Protein AF-A0A919WAZ8-F1 (afdb_monomer)

pLDDT: mean 91.96, std 9.05, range [43.56, 98.75]

Solvent-accessible surface area (backbone atoms only — not comparable to full-atom values): 34576 Å² total; per-residue (Å²): 132,68,53,42,34,40,36,32,25,39,18,61,35,22,42,34,36,55,90,94,46,56,50,74,50,77,46,74,39,79,86,75,35,72,78,28,35,42,39,37,39,33,36,43,68,43,77,64,90,93,35,84,39,71,43,33,32,37,37,39,31,38,35,62,34,95,45,66,69,57,36,45,57,44,43,49,65,62,46,47,57,51,46,42,50,48,17,56,65,37,26,24,36,46,46,74,65,41,74,36,38,35,35,44,76,68,57,65,93,83,48,62,57,72,49,76,44,97,66,85,75,82,73,75,72,66,67,58,66,36,51,47,58,56,71,57,45,54,52,51,51,53,29,58,77,67,43,76,82,54,41,73,34,53,53,51,21,46,52,22,46,42,52,14,38,70,26,37,32,88,90,29,32,40,61,13,32,38,28,43,49,54,18,52,60,41,36,35,63,52,50,52,53,50,52,25,62,76,70,74,46,51,74,67,56,53,28,43,74,73,72,45,66,83,84,47,86,92,52,80,53,42,67,62,51,36,47,52,48,44,40,30,51,56,44,40,65,54,39,56,66,52,41,52,40,52,49,51,29,37,53,22,61,80,68,66,75,48,59,68,68,64,29,39,60,39,18,71,75,32,32,75,61,48,51,54,30,50,54,48,46,52,40,56,75,49,64,54,56,66,72,60,43,55,53,54,70,68,52,63,77,51,46,56,70,40,67,41,79,48,80,43,61,45,83,49,54,97,60,98,63,54,27,26,90,96,47,95,54,58,46,66,49,76,49,68,43,77,66,46,76,46,78,57,93,71,42,78,49,72,42,63,38,41,37,38,37,66,46,46,19,89,76,44,44,80,47,79,71,48,50,39,52,46,54,72,68,57,95,88,53,74,82,52,65,61,59,81,86,50,59,44,73,49,75,73,68,72,46,73,29,57,54,52,40,69,58,46,59,66,54,51,54,55,22,54,61,62,36,71,85,57,87,69,55,73,62,54,48,51,46,48,50,54,52,52,52,37,52,52,28,52,52,50,30,52,52,29,46,73,64,25,21,42,74,77,22,26,47,37,43,43,52,28,34,45,50,21,19,49,30,50,49,31,50,35,93,87,44,50,28,64,8,54,53,54,36,55,53,44,53,51,47,54,51,56,65,73,74,55,92,86,78,61,90,57,50,71,61,48,50,54,50,50,54,53,49,33,53,76,69,74,37,52,60,55,96,69,79,78,64,46,75,79,28,70,64,32,55,75,40,46,71,59,46,52,56,15,50,34,45,66,70,68,33,73,71,48,56,54,75,28,45,43,71,77,55,98,87,46,71,44,81,36,81,59,44,79,86,46,46,66,42,32,26,51,32,11,48,44,36,40,28,52,52,54,23,48,58,25,43,22,66,69,66,69,27,62,66,67,59,74,61,48,53,52,48,44,55,53,25,49,56,49,23,55,53,17,50,65,70,66,56,84,127

Mean predicted aligned error: 10.0 Å

Organism: NCBI:txid571911

Foldseek 3Di:
DFFKKKWKWKWWDQEAADPPDWDWDWDDDCVLAVFIKIKIWHWDWDQALNATATWIIMIMIMHGDNDFVSCNVSVLVVRQVLQLLRCLLFLAAIGGIDTAWMKTPDDDVPDIDIDGDDDDTDDFDRQNHWYRDRVLSVLLVVLLNVDDPLSVLLSQLSVLCNQLNVQPFVLSLLVSLLSLVVSLLSLLVLLLVVVCVVVVHDSVVLLVVLVHDCPDPVCNCSVVVSSLSCSCCPLLVNPPVLSVLSVCLNCCVVVVVDDSVSSSVSSVVHSQVSSLSSSLSSCVSSVGDPVSSVSSSVNGNDDRPHWDKDWDWDKDFDDPAWAAPPDPHWDWDKDKHFPHWDDDPTGTDTDIQIETETRTYPRIDTGTDFIWTDTPDDVPRDGDGDDPVSYHYDHPPCPLLLVLLVPQVVQVCQFVVQLPPPDDQPLSVLLVVLLVLLVVLSVVCNVCLVQQQLLVSLLSLLSLLLSLLLLQQLLPPPHLNSLSSLVVLLVVLVVVVVPDPDDNVCSVVVNVVSVVSCVVVVGDHDPDDDGSCVGPLCVLLVLSNVSSVCSVVVHVVSQVQQWDDSDPPDTDGHSRHPDALSSLQSSLSSSLSSLSSSVSSCSSSVTDGPVVVSVVSNVSSSVSNVVSSVVPPDD

Radius of gyration: 37.15 Å; Cα contacts (8 Å, |Δi|>4): 1041; chains: 1; bounding box: 81×61×115 Å

Structure (mmCIF, N/CA/C/O backbone):
data_AF-A0A919WAZ8-F1
#
_entry.id   AF-A0A919WAZ8-F1
#
loop_
_atom_site.group_PDB
_atom_site.id
_atom_site.type_symbol
_atom_site.label_atom_id
_atom_site.label_alt_id
_atom_site.label_comp_id
_atom_site.label_asym_id
_atom_site.label_entity_id
_atom_site.label_seq_id
_atom_site.pdbx_PDB_ins_code
_atom_site.Cartn_x
_atom_site.Cartn_y
_atom_site.Cartn_z
_atom_site.occupancy
_atom_site.B_iso_or_equiv
_atom_site.auth_seq_id
_atom_site.auth_comp_id
_atom_site.auth_asym_id
_atom_site.auth_atom_id
_atom_site.pdbx_PDB_model_num
ATOM 1 N N . MET A 1 1 ? 38.565 21.677 -3.980 1.00 83.50 1 MET A N 1
ATOM 2 C CA . MET A 1 1 ? 38.124 20.299 -4.294 1.00 83.50 1 MET A CA 1
ATOM 3 C C . MET A 1 1 ? 36.609 20.284 -4.198 1.00 83.50 1 MET A C 1
ATOM 5 O O . MET A 1 1 ? 36.107 20.893 -3.261 1.00 83.50 1 MET A O 1
ATOM 9 N N . LEU A 1 2 ? 35.886 19.707 -5.157 1.00 92.06 2 LEU A N 1
ATOM 10 C CA . LEU A 1 2 ? 34.431 19.558 -5.030 1.00 92.06 2 LEU A CA 1
ATOM 11 C C . LEU A 1 2 ? 34.107 18.521 -3.938 1.00 92.06 2 LEU A C 1
ATOM 13 O O . LEU A 1 2 ? 34.874 17.560 -3.808 1.00 92.06 2 LEU A O 1
ATOM 17 N N . PRO A 1 3 ? 33.064 18.736 -3.119 1.00 94.06 3 PRO A N 1
ATOM 18 C CA . PRO A 1 3 ? 32.579 17.728 -2.179 1.00 94.06 3 PRO A CA 1
ATOM 19 C C . PRO A 1 3 ? 32.052 16.485 -2.908 1.00 94.06 3 PRO A C 1
ATOM 21 O O . PRO A 1 3 ? 31.750 16.519 -4.101 1.00 94.06 3 PRO A O 1
ATOM 24 N N . GLU A 1 4 ? 32.002 15.372 -2.182 1.00 96.31 4 GLU A N 1
ATOM 25 C CA . GLU A 1 4 ? 31.492 14.093 -2.672 1.00 96.31 4 GLU A CA 1
ATOM 26 C C . GLU A 1 4 ? 30.123 13.820 -2.049 1.00 96.31 4 GLU A C 1
ATOM 28 O O . GLU A 1 4 ? 29.937 14.003 -0.843 1.00 96.31 4 GLU A O 1
ATOM 33 N N . TYR A 1 5 ? 29.178 13.385 -2.875 1.00 97.88 5 TYR A N 1
ATOM 34 C CA . TYR A 1 5 ? 27.794 13.131 -2.504 1.00 97.88 5 TYR A CA 1
ATOM 35 C C . TYR A 1 5 ? 27.400 11.703 -2.845 1.00 97.88 5 TYR A C 1
ATOM 37 O O . TYR A 1 5 ? 27.857 11.140 -3.842 1.00 97.88 5 TYR A O 1
ATOM 45 N N . VAL A 1 6 ? 26.507 11.154 -2.031 1.00 98.50 6 VAL A N 1
ATOM 46 C CA . VAL A 1 6 ? 25.740 9.949 -2.339 1.00 98.50 6 VAL A CA 1
ATOM 47 C C . VAL A 1 6 ? 24.311 10.372 -2.631 1.00 98.50 6 VAL A C 1
ATOM 49 O O . VAL A 1 6 ? 23.730 11.118 -1.848 1.00 98.50 6 VAL A O 1
ATOM 52 N N . VAL A 1 7 ? 23.747 9.880 -3.731 1.00 98.69 7 VAL A N 1
ATOM 53 C CA . VAL A 1 7 ? 22.321 9.993 -4.057 1.00 98.69 7 VAL A CA 1
ATOM 54 C C . VAL A 1 7 ? 21.779 8.583 -4.264 1.00 98.69 7 VAL A C 1
ATOM 56 O O . VAL A 1 7 ? 22.295 7.823 -5.083 1.00 98.69 7 VAL A O 1
ATOM 59 N N . VAL A 1 8 ? 20.753 8.225 -3.501 1.00 98.69 8 VAL A N 1
ATOM 60 C CA . VAL A 1 8 ? 20.102 6.915 -3.505 1.00 98.69 8 VAL A CA 1
ATOM 61 C C . VAL A 1 8 ? 18.705 7.067 -4.080 1.00 98.69 8 VAL A C 1
ATOM 63 O O . VAL A 1 8 ? 17.904 7.871 -3.598 1.00 98.69 8 VAL A O 1
ATOM 66 N N . LEU A 1 9 ? 18.408 6.268 -5.098 1.00 98.75 9 LEU A N 1
ATOM 67 C CA . LEU A 1 9 ? 17.087 6.166 -5.693 1.00 98.75 9 LEU A CA 1
ATOM 68 C C . LEU A 1 9 ? 16.498 4.780 -5.438 1.00 98.75 9 LEU A C 1
ATOM 70 O O . LEU A 1 9 ? 17.234 3.791 -5.412 1.00 98.75 9 LEU A O 1
ATOM 74 N N . ARG A 1 10 ? 15.174 4.710 -5.286 1.00 98.31 10 ARG A N 1
ATOM 75 C CA . ARG A 1 10 ? 14.425 3.459 -5.112 1.00 98.31 10 ARG A CA 1
ATOM 76 C C . ARG A 1 10 ? 13.326 3.333 -6.160 1.00 98.31 10 ARG A C 1
ATOM 78 O O . ARG A 1 10 ? 12.799 4.340 -6.627 1.00 98.31 10 ARG A O 1
ATOM 85 N N . ALA A 1 11 ? 12.999 2.101 -6.528 1.00 97.50 11 ALA A N 1
ATOM 86 C CA . ALA A 1 11 ? 11.859 1.771 -7.373 1.00 97.50 11 ALA A CA 1
ATOM 87 C C . ALA A 1 11 ? 11.261 0.432 -6.936 1.00 97.50 11 ALA A C 1
ATOM 89 O O . ALA A 1 11 ? 12.009 -0.518 -6.701 1.00 97.50 11 ALA A O 1
ATOM 90 N N . GLY A 1 12 ? 9.930 0.326 -6.918 1.00 96.12 12 GLY A N 1
ATOM 91 C CA . GLY A 1 12 ? 9.280 -0.987 -6.936 1.00 96.12 12 GLY A CA 1
ATOM 92 C C . GLY A 1 12 ? 9.715 -1.737 -8.196 1.00 96.12 12 GLY A C 1
ATOM 93 O O . GLY A 1 12 ? 9.752 -1.157 -9.288 1.00 96.12 12 GLY A O 1
ATOM 94 N N . ALA A 1 13 ? 10.121 -2.994 -8.062 1.00 95.00 13 ALA A N 1
ATOM 95 C CA . ALA A 1 13 ? 10.727 -3.730 -9.161 1.00 95.00 13 ALA A CA 1
ATOM 96 C C . ALA A 1 13 ? 10.335 -5.198 -9.113 1.00 95.00 13 ALA A C 1
ATOM 98 O O . ALA A 1 13 ? 10.451 -5.833 -8.079 1.00 95.00 13 ALA A O 1
ATOM 99 N N . ALA A 1 14 ? 9.986 -5.757 -10.269 1.00 94.62 14 ALA A N 1
ATOM 100 C CA . ALA A 1 14 ? 9.850 -7.198 -10.446 1.00 94.62 14 ALA A CA 1
ATOM 101 C C . ALA A 1 14 ? 11.156 -7.845 -10.942 1.00 94.62 14 ALA A C 1
ATOM 103 O O . ALA A 1 14 ? 11.165 -8.983 -11.406 1.00 94.62 14 ALA A O 1
ATOM 104 N N . ALA A 1 15 ? 12.263 -7.104 -10.915 1.00 95.25 15 ALA A N 1
ATOM 105 C CA . ALA A 1 15 ? 13.593 -7.569 -11.274 1.00 95.25 15 ALA A CA 1
ATOM 106 C C . ALA A 1 15 ? 14.472 -7.503 -10.023 1.00 95.25 15 ALA A C 1
ATOM 108 O O . ALA A 1 15 ? 14.767 -6.411 -9.537 1.00 95.25 15 ALA A O 1
ATOM 109 N N . HIS A 1 16 ? 14.888 -8.661 -9.515 1.00 94.88 16 HIS A N 1
ATOM 110 C CA . HIS A 1 16 ? 15.584 -8.765 -8.236 1.00 94.88 16 HIS A CA 1
ATOM 111 C C . HIS A 1 16 ? 17.002 -9.303 -8.414 1.00 94.88 16 HIS A C 1
ATOM 113 O O . HIS A 1 16 ? 17.209 -10.324 -9.065 1.00 94.88 16 HIS A O 1
ATOM 119 N N . PHE A 1 17 ? 17.984 -8.644 -7.812 1.00 95.38 17 PHE A N 1
ATOM 120 C CA . PHE A 1 17 ? 19.282 -9.259 -7.553 1.00 95.38 17 PHE A CA 1
ATOM 121 C C . PHE A 1 17 ? 19.181 -10.137 -6.310 1.00 95.38 17 PHE A C 1
ATOM 123 O O . PHE A 1 17 ? 18.423 -9.824 -5.391 1.00 95.38 17 PHE A O 1
ATOM 130 N N . LEU A 1 18 ? 19.968 -11.209 -6.261 1.00 92.38 18 LEU A N 1
ATOM 131 C CA . LEU A 1 18 ? 20.125 -12.005 -5.045 1.00 92.38 18 LEU A CA 1
ATOM 132 C C . LEU A 1 18 ? 20.738 -11.156 -3.907 1.00 92.38 18 LEU A C 1
ATOM 134 O O . LEU A 1 18 ? 21.383 -10.147 -4.205 1.00 92.38 18 LEU A O 1
ATOM 138 N N . PRO A 1 19 ? 20.559 -11.526 -2.622 1.00 90.94 19 PRO A N 1
ATOM 139 C CA . PRO A 1 19 ? 21.076 -10.750 -1.484 1.00 90.94 19 PRO A CA 1
ATOM 140 C C . PRO A 1 19 ? 22.578 -10.445 -1.566 1.00 90.94 19 PRO A C 1
ATOM 142 O O . PRO A 1 19 ? 23.030 -9.350 -1.237 1.00 90.94 19 PRO A O 1
ATOM 145 N N . GLU A 1 20 ? 23.347 -11.416 -2.052 1.00 91.62 20 GLU A N 1
ATOM 146 C CA . GLU A 1 20 ? 24.793 -11.352 -2.253 1.00 91.62 20 GLU A CA 1
ATOM 147 C C . GLU A 1 20 ? 25.218 -10.687 -3.577 1.00 91.62 20 GLU A C 1
ATOM 149 O O . GLU A 1 20 ? 26.411 -10.512 -3.842 1.00 91.62 20 GLU A O 1
ATOM 154 N N . GLU A 1 21 ? 24.255 -10.324 -4.423 1.00 93.50 21 GLU A N 1
ATOM 155 C CA . GLU A 1 21 ? 24.483 -9.809 -5.766 1.00 93.50 21 GLU A CA 1
ATOM 156 C C . GLU A 1 21 ? 24.151 -8.317 -5.911 1.00 93.50 21 GLU A C 1
ATOM 158 O O . GLU A 1 21 ? 23.633 -7.624 -5.038 1.00 93.50 21 GLU A O 1
ATOM 163 N N . GLY A 1 22 ? 24.515 -7.804 -7.077 1.00 94.00 22 GLY A N 1
ATOM 164 C CA . GLY A 1 22 ? 24.316 -6.437 -7.517 1.00 94.00 22 GLY A CA 1
ATOM 165 C C . GLY A 1 22 ? 25.241 -6.162 -8.694 1.00 94.00 22 GLY A C 1
ATOM 166 O O . GLY A 1 22 ? 26.126 -6.964 -9.012 1.00 94.00 22 GLY A O 1
ATOM 167 N N . CYS A 1 23 ? 25.066 -5.016 -9.336 1.00 95.88 23 CYS A N 1
ATOM 168 C CA . CYS A 1 23 ? 26.007 -4.535 -10.339 1.00 95.88 23 CYS A CA 1
ATOM 169 C C . CYS A 1 23 ? 26.621 -3.210 -9.893 1.00 95.88 23 CYS A C 1
ATOM 171 O O . CYS A 1 23 ? 25.984 -2.398 -9.219 1.00 95.88 23 CYS A O 1
ATOM 173 N N . GLN A 1 24 ? 27.878 -2.992 -10.267 1.00 95.62 24 GLN A N 1
ATOM 174 C CA . GLN A 1 24 ? 28.574 -1.740 -10.015 1.00 95.62 24 GLN A CA 1
ATOM 175 C C . GLN A 1 24 ? 29.402 -1.361 -11.234 1.00 95.62 24 GLN A C 1
ATOM 177 O O . GLN A 1 24 ? 30.132 -2.191 -11.772 1.00 95.62 24 GLN A O 1
ATOM 182 N N . ALA A 1 25 ? 29.339 -0.092 -11.616 1.00 94.12 25 ALA A N 1
ATOM 183 C CA . ALA A 1 25 ? 30.140 0.460 -12.694 1.00 94.12 25 ALA A CA 1
ATOM 184 C C . ALA A 1 25 ? 30.658 1.853 -12.334 1.00 94.12 25 ALA A C 1
ATOM 186 O O . ALA A 1 25 ? 30.082 2.561 -11.507 1.00 94.12 25 ALA A O 1
ATOM 187 N N . PHE A 1 26 ? 31.749 2.248 -12.982 1.00 94.81 26 PHE A N 1
ATOM 188 C CA . PHE A 1 26 ? 32.197 3.632 -13.005 1.00 94.81 26 PHE A CA 1
ATOM 189 C C . PHE A 1 26 ? 31.797 4.241 -14.345 1.00 94.81 26 PHE A C 1
ATOM 191 O O . PHE A 1 26 ? 32.104 3.679 -15.396 1.00 94.81 26 PHE A O 1
ATOM 198 N N . LEU A 1 27 ? 31.089 5.363 -14.302 1.00 92.06 27 LEU A N 1
ATOM 199 C CA . LEU A 1 27 ? 30.634 6.085 -15.480 1.00 92.06 27 LEU A CA 1
ATOM 200 C C . LEU A 1 27 ? 31.387 7.394 -15.613 1.00 92.06 27 LEU A C 1
ATOM 202 O O . LEU A 1 27 ? 31.626 8.070 -14.617 1.00 92.06 27 LEU A O 1
ATOM 206 N N . SER A 1 28 ? 31.699 7.775 -16.846 1.00 89.94 28 SER A N 1
ATOM 207 C CA . SER A 1 28 ? 32.194 9.106 -17.174 1.00 89.94 28 SER A CA 1
ATOM 208 C C . SER A 1 28 ? 31.473 9.624 -18.408 1.00 89.94 28 SER A C 1
ATOM 210 O O . SER A 1 28 ? 31.482 8.972 -19.450 1.00 89.94 28 SER A O 1
ATOM 212 N N . ASP A 1 29 ? 30.904 10.809 -18.285 1.00 87.56 29 ASP A N 1
ATOM 213 C CA . ASP A 1 29 ? 30.298 11.580 -19.360 1.00 87.56 29 ASP A CA 1
ATOM 214 C C . ASP A 1 29 ? 30.795 13.019 -19.169 1.00 87.56 29 ASP A C 1
ATOM 216 O O . ASP A 1 29 ? 30.481 13.626 -18.143 1.00 87.56 29 ASP A O 1
ATOM 220 N N . PRO A 1 30 ? 31.624 13.555 -20.079 1.00 87.44 30 PRO A N 1
ATOM 221 C CA . PRO A 1 30 ? 32.193 14.889 -19.918 1.00 87.44 30 PRO A CA 1
ATOM 222 C C . PRO A 1 30 ? 31.155 16.012 -19.794 1.00 87.44 30 PRO A C 1
ATOM 224 O O . PRO A 1 30 ? 31.480 17.050 -19.222 1.00 87.44 30 PRO A O 1
ATOM 227 N N . GLU A 1 31 ? 29.943 15.822 -20.325 1.00 87.25 31 GLU A N 1
ATOM 228 C CA . GLU A 1 31 ? 28.870 16.818 -20.292 1.00 87.25 31 GLU A CA 1
ATOM 229 C C . GLU A 1 31 ? 28.003 16.665 -19.037 1.00 87.25 31 GLU A C 1
ATOM 231 O O . GLU A 1 31 ? 27.706 17.659 -18.379 1.00 87.25 31 GLU A O 1
ATOM 236 N N . LEU A 1 32 ? 27.621 15.432 -18.680 1.00 87.56 32 LEU A N 1
ATOM 237 C CA . LEU A 1 32 ? 26.688 15.179 -17.573 1.00 87.56 32 LEU A CA 1
ATOM 238 C C . LEU A 1 32 ? 27.369 14.938 -16.219 1.00 87.56 32 LEU A C 1
ATOM 240 O O . LEU A 1 32 ? 26.807 15.282 -15.188 1.00 87.56 32 LEU A O 1
ATOM 244 N N . ILE A 1 33 ? 28.542 14.307 -16.197 1.00 89.81 33 ILE A N 1
ATOM 245 C CA . ILE A 1 33 ? 29.276 13.903 -14.984 1.00 89.81 33 ILE A CA 1
ATOM 246 C C . ILE A 1 33 ? 30.792 14.046 -15.227 1.00 89.81 33 ILE A C 1
ATOM 248 O O . ILE A 1 33 ? 31.512 13.046 -15.338 1.00 89.81 33 ILE A O 1
ATOM 252 N N . PRO A 1 34 ? 31.320 15.286 -15.281 1.00 88.00 34 PRO A N 1
ATOM 253 C CA . PRO A 1 34 ? 32.690 15.575 -15.726 1.00 88.00 3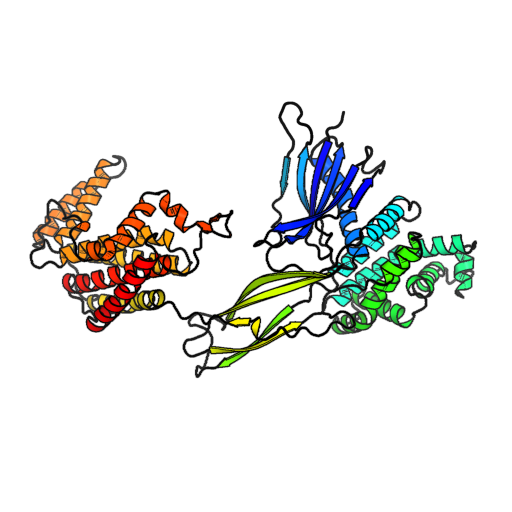4 PRO A CA 1
ATOM 254 C C . PRO A 1 34 ? 33.788 14.964 -14.841 1.00 88.00 34 PRO A C 1
ATOM 256 O O . PRO A 1 34 ? 34.942 14.854 -15.255 1.00 88.00 34 PRO A O 1
ATOM 259 N N . HIS A 1 35 ? 33.449 14.555 -13.616 1.00 92.69 35 HIS A N 1
ATOM 260 C CA . HIS A 1 35 ? 34.364 13.895 -12.677 1.00 92.69 35 HIS A CA 1
ATOM 261 C C . HIS A 1 35 ? 34.166 12.380 -12.583 1.00 92.69 35 HIS A C 1
ATOM 263 O O . HIS A 1 35 ? 34.855 11.721 -11.804 1.00 92.69 35 HIS A O 1
ATOM 269 N N . GLY A 1 36 ? 33.242 11.845 -13.380 1.00 94.81 36 GLY A N 1
ATOM 270 C CA . GLY A 1 36 ? 32.751 10.484 -13.282 1.00 94.81 36 GLY A CA 1
ATOM 271 C C . GLY A 1 36 ? 32.011 10.196 -11.974 1.00 94.81 36 GLY A C 1
ATOM 272 O O . GLY A 1 36 ? 32.087 10.946 -10.998 1.00 94.81 36 GLY A O 1
ATOM 273 N N . VAL A 1 37 ? 31.263 9.097 -11.966 1.00 97.12 37 VAL A N 1
ATOM 274 C CA . VAL A 1 37 ? 30.502 8.632 -10.801 1.00 97.12 37 VAL A CA 1
ATOM 275 C C . VAL A 1 37 ? 30.576 7.115 -10.692 1.00 97.12 37 VAL A C 1
ATOM 277 O O . VAL A 1 37 ? 30.612 6.402 -11.697 1.00 97.12 37 VAL A O 1
ATOM 280 N N . ARG A 1 38 ? 30.568 6.600 -9.464 1.00 97.69 38 ARG A N 1
ATOM 281 C CA . ARG A 1 38 ? 30.346 5.179 -9.190 1.00 97.69 38 ARG A CA 1
ATOM 282 C C . ARG A 1 38 ? 28.846 4.955 -9.064 1.00 97.69 38 ARG A C 1
ATOM 284 O O . ARG A 1 38 ? 28.208 5.584 -8.228 1.00 97.69 38 ARG A O 1
ATOM 291 N N . VAL A 1 39 ? 28.304 4.043 -9.859 1.00 97.88 39 VAL A N 1
ATOM 292 C CA . VAL A 1 39 ? 26.901 3.626 -9.788 1.00 97.88 39 VAL A CA 1
ATOM 293 C C . VAL A 1 39 ? 26.842 2.193 -9.294 1.00 97.88 39 VAL A C 1
ATOM 295 O O . VAL A 1 39 ? 27.550 1.336 -9.819 1.00 97.88 39 VAL A O 1
ATOM 298 N N . ARG A 1 40 ? 26.000 1.927 -8.300 1.00 98.12 40 ARG A N 1
ATOM 299 C CA . ARG A 1 40 ? 25.732 0.593 -7.762 1.00 98.12 40 ARG A CA 1
ATOM 300 C C . ARG A 1 40 ? 24.228 0.343 -7.787 1.00 98.12 40 ARG A C 1
ATOM 302 O O . ARG A 1 40 ? 23.476 1.191 -7.326 1.00 98.12 40 ARG A O 1
ATOM 309 N N . ALA A 1 41 ? 23.800 -0.813 -8.283 1.00 98.38 41 ALA A N 1
ATOM 310 C CA . ALA A 1 41 ? 22.408 -1.245 -8.231 1.00 98.38 41 ALA A CA 1
ATOM 311 C C . ALA A 1 41 ? 22.285 -2.610 -7.546 1.00 98.38 41 ALA A C 1
ATOM 313 O O . ALA A 1 41 ? 23.101 -3.500 -7.791 1.00 98.38 41 ALA A O 1
ATOM 314 N N . PHE A 1 42 ? 21.295 -2.754 -6.671 1.00 98.19 42 PHE A N 1
ATOM 315 C CA . PHE A 1 42 ? 21.033 -3.966 -5.891 1.00 98.19 42 PHE A CA 1
ATOM 316 C C . PHE A 1 42 ? 19.575 -3.985 -5.418 1.00 98.19 42 PHE A C 1
ATOM 318 O O . PHE A 1 42 ? 18.899 -2.961 -5.453 1.00 98.19 42 PHE A O 1
ATOM 325 N N . THR A 1 43 ? 19.078 -5.137 -4.978 1.00 97.56 43 THR A N 1
ATOM 326 C CA . THR A 1 43 ? 17.740 -5.248 -4.375 1.00 97.56 43 THR A CA 1
ATOM 327 C C . THR A 1 43 ? 17.839 -5.054 -2.869 1.00 97.56 43 THR A C 1
ATOM 329 O O . THR A 1 43 ? 18.744 -5.605 -2.243 1.00 97.56 43 THR A O 1
ATOM 332 N N . ARG A 1 44 ? 16.935 -4.267 -2.277 1.00 96.69 44 ARG A N 1
ATOM 333 C CA . ARG A 1 44 ? 16.798 -4.209 -0.820 1.00 96.69 44 ARG A CA 1
ATOM 334 C C . ARG A 1 44 ? 16.128 -5.492 -0.342 1.00 96.69 44 ARG A C 1
ATOM 336 O O . ARG A 1 44 ? 15.068 -5.859 -0.842 1.00 96.69 44 ARG A O 1
ATOM 343 N N . TRP A 1 45 ? 16.749 -6.139 0.631 1.00 93.81 45 TRP A N 1
ATOM 344 C CA . TRP A 1 45 ? 16.229 -7.323 1.300 1.00 93.81 45 TRP A CA 1
ATOM 345 C C . TRP A 1 45 ? 15.844 -6.946 2.727 1.00 93.81 45 TRP A C 1
ATOM 347 O O . TRP A 1 45 ? 16.603 -6.246 3.399 1.00 93.81 45 TRP A O 1
ATOM 357 N N . VAL A 1 46 ? 14.650 -7.350 3.150 1.00 92.12 46 VAL A N 1
ATOM 358 C CA . VAL A 1 46 ? 14.118 -7.089 4.491 1.00 92.12 46 VAL A CA 1
ATOM 359 C C . VAL A 1 46 ? 13.801 -8.424 5.145 1.00 92.12 46 VAL A C 1
ATOM 361 O O . VAL A 1 46 ? 13.187 -9.276 4.508 1.00 92.12 46 VAL A O 1
ATOM 364 N N . ASP A 1 47 ? 14.219 -8.595 6.397 1.00 89.00 47 ASP A N 1
ATOM 365 C CA . ASP A 1 47 ? 13.832 -9.754 7.194 1.00 89.00 47 ASP A CA 1
ATOM 366 C C . ASP A 1 47 ? 12.390 -9.581 7.693 1.00 89.00 47 ASP A C 1
ATOM 368 O O . ASP A 1 47 ? 12.091 -8.674 8.472 1.00 89.00 47 ASP A O 1
ATOM 372 N N . GLU A 1 48 ? 11.485 -10.440 7.225 1.00 83.00 48 GLU A N 1
ATOM 373 C CA . GLU A 1 48 ? 10.092 -10.476 7.665 1.00 83.00 48 GLU A CA 1
ATOM 374 C C . GLU A 1 48 ? 9.748 -11.840 8.261 1.00 83.00 48 GLU A C 1
ATOM 376 O O . GLU A 1 48 ? 9.279 -12.763 7.584 1.00 83.00 48 GLU A O 1
ATOM 381 N N . GLY A 1 49 ? 9.969 -11.955 9.572 1.00 78.31 49 GLY A N 1
ATOM 382 C CA . GLY A 1 49 ? 9.704 -13.179 10.323 1.00 78.31 49 GLY A CA 1
ATOM 383 C C . GLY A 1 49 ? 10.717 -14.288 10.028 1.00 78.31 49 GLY A C 1
ATOM 384 O O . GLY A 1 49 ? 10.314 -15.437 9.826 1.00 78.31 49 GLY A O 1
ATOM 385 N N . GLY A 1 50 ? 12.009 -13.944 9.977 1.00 80.12 50 GLY A N 1
ATOM 386 C CA . GLY A 1 50 ? 13.122 -14.853 9.696 1.00 80.12 50 GLY A CA 1
ATOM 387 C C . GLY A 1 50 ? 13.274 -15.195 8.213 1.00 80.12 50 GLY A C 1
ATOM 388 O O . GLY A 1 50 ? 13.792 -16.262 7.877 1.00 80.12 50 GLY A O 1
ATOM 389 N N . LYS A 1 51 ? 12.748 -14.350 7.322 1.00 81.69 51 LYS A N 1
ATOM 390 C CA . LYS A 1 51 ? 12.712 -14.575 5.873 1.00 81.69 51 LYS A CA 1
ATOM 391 C C . LYS A 1 51 ? 13.246 -13.352 5.160 1.00 81.69 51 LYS A C 1
ATOM 393 O O . LYS A 1 51 ? 12.670 -12.278 5.285 1.00 81.69 51 LYS A O 1
ATOM 398 N N . ASP A 1 52 ? 14.259 -13.549 4.329 1.00 87.44 52 ASP A N 1
ATOM 399 C CA . ASP A 1 52 ? 14.748 -12.510 3.432 1.00 87.44 52 ASP A CA 1
ATOM 400 C C . ASP A 1 52 ? 13.727 -12.273 2.314 1.00 87.44 52 ASP A C 1
ATOM 402 O O . ASP A 1 52 ? 13.544 -13.101 1.417 1.00 87.44 52 ASP A O 1
ATOM 406 N N . VAL A 1 53 ? 13.049 -11.130 2.369 1.00 89.56 53 VAL A N 1
ATOM 407 C CA . VAL A 1 53 ? 12.035 -10.724 1.397 1.00 89.56 53 VAL A CA 1
ATOM 408 C C . VAL A 1 53 ? 12.609 -9.652 0.468 1.00 89.56 53 VAL A C 1
ATOM 410 O O . VAL A 1 53 ? 13.071 -8.615 0.956 1.00 89.56 53 VAL A O 1
ATOM 413 N N . PRO A 1 54 ? 12.584 -9.845 -0.866 1.00 93.31 54 PRO A N 1
ATOM 414 C CA . PRO A 1 54 ? 13.028 -8.808 -1.779 1.00 93.31 54 PRO A CA 1
ATOM 415 C C . PRO A 1 54 ? 11.980 -7.697 -1.841 1.00 93.31 54 PRO A C 1
ATOM 417 O O . PRO A 1 54 ? 10.779 -7.953 -1.957 1.00 93.31 54 PRO A O 1
ATOM 420 N N . ARG A 1 55 ? 12.457 -6.458 -1.777 1.00 94.38 55 ARG A N 1
ATOM 421 C CA . ARG A 1 55 ? 11.656 -5.238 -1.863 1.00 94.38 55 ARG A CA 1
ATOM 422 C C . ARG A 1 55 ? 12.117 -4.417 -3.067 1.00 94.38 55 ARG A C 1
ATOM 424 O O . ARG A 1 55 ? 12.150 -4.912 -4.195 1.00 94.38 55 ARG A O 1
ATOM 431 N N . GLU A 1 56 ? 12.527 -3.180 -2.836 1.00 97.12 56 GLU A N 1
ATOM 432 C CA . GLU A 1 56 ? 12.804 -2.213 -3.884 1.00 97.12 56 GLU A CA 1
ATOM 433 C C . GLU A 1 56 ? 14.128 -2.508 -4.607 1.00 97.12 56 GLU A C 1
ATOM 435 O O . GLU A 1 56 ? 15.113 -2.970 -4.021 1.00 97.12 56 GLU A O 1
ATOM 440 N N . LEU A 1 57 ? 14.197 -2.149 -5.889 1.00 98.19 57 LEU A N 1
ATOM 441 C CA . LEU A 1 57 ? 15.474 -1.913 -6.551 1.00 98.19 57 LEU A CA 1
ATOM 442 C C . LEU A 1 57 ? 16.063 -0.607 -6.013 1.00 98.19 57 LEU A C 1
ATOM 444 O O . LEU A 1 57 ? 15.425 0.444 -6.079 1.00 98.19 57 LEU A O 1
ATOM 448 N N . VAL A 1 58 ? 17.306 -0.665 -5.549 1.00 98.56 58 VAL A N 1
ATOM 449 C CA . VAL A 1 58 ? 18.078 0.482 -5.078 1.00 98.56 58 VAL A CA 1
ATOM 450 C C . VAL A 1 58 ? 19.172 0.794 -6.087 1.00 98.56 58 VAL A C 1
ATOM 452 O O . VAL A 1 58 ? 19.923 -0.095 -6.488 1.00 98.56 58 VAL A O 1
ATOM 455 N N . VAL A 1 59 ? 19.286 2.065 -6.476 1.00 98.62 59 VAL A N 1
ATOM 456 C CA . VAL A 1 59 ? 20.414 2.581 -7.259 1.00 98.62 59 VAL A CA 1
ATOM 457 C C . VAL A 1 59 ? 21.099 3.691 -6.477 1.00 98.62 59 VAL A C 1
ATOM 459 O O . VAL A 1 59 ? 20.524 4.748 -6.235 1.00 98.62 59 VAL A O 1
ATOM 462 N N . GLU A 1 60 ? 22.341 3.440 -6.091 1.00 98.69 60 GLU A N 1
ATOM 463 C CA . GLU A 1 60 ? 23.225 4.379 -5.411 1.00 98.69 60 GLU A CA 1
ATOM 464 C C . GLU A 1 60 ? 24.196 4.984 -6.424 1.00 98.69 60 GLU A C 1
ATOM 466 O O . GLU A 1 60 ? 24.861 4.263 -7.173 1.00 98.69 60 GLU A O 1
ATOM 471 N N . VAL A 1 61 ? 24.318 6.308 -6.416 1.00 98.56 61 VAL A N 1
ATOM 472 C CA . VAL A 1 61 ? 25.311 7.038 -7.201 1.00 98.56 61 VAL A CA 1
ATOM 473 C C . VAL A 1 61 ? 26.198 7.841 -6.259 1.00 98.56 61 VAL A C 1
ATOM 475 O O . VAL A 1 61 ? 25.710 8.657 -5.480 1.00 98.56 61 VAL A O 1
ATOM 478 N N . LEU A 1 62 ? 27.505 7.603 -6.345 1.00 98.44 62 LEU A N 1
ATOM 479 C CA . LEU A 1 62 ? 28.548 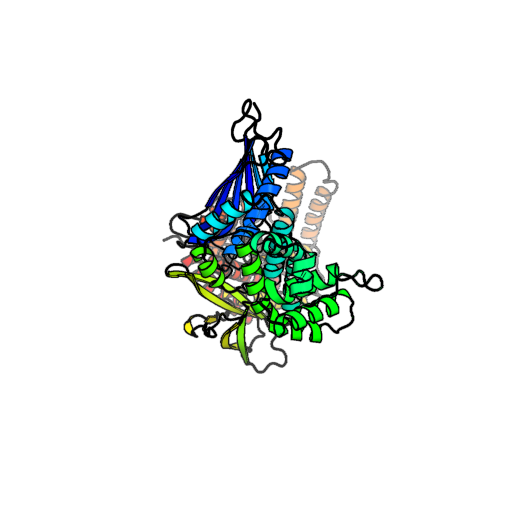8.302 -5.598 1.00 98.44 62 LEU A CA 1
ATOM 480 C C . LEU A 1 62 ? 29.404 9.119 -6.569 1.00 98.44 62 LEU A C 1
ATOM 482 O O . LEU A 1 62 ? 29.976 8.561 -7.510 1.00 98.44 62 LEU A O 1
ATOM 486 N N . GLY A 1 63 ? 29.553 10.415 -6.316 1.00 97.44 63 GLY A N 1
ATOM 487 C CA . GLY A 1 63 ? 30.376 11.281 -7.157 1.00 97.44 63 GLY A CA 1
ATOM 488 C C . GLY A 1 63 ? 30.572 12.683 -6.600 1.00 97.44 63 GLY A C 1
ATOM 489 O O . GLY A 1 63 ? 30.108 13.007 -5.511 1.00 97.44 63 GLY A O 1
ATOM 490 N N . ARG A 1 64 ? 31.257 13.540 -7.365 1.00 96.62 64 ARG A N 1
ATOM 491 C CA . ARG A 1 64 ? 31.535 14.933 -6.978 1.00 96.62 64 ARG A CA 1
ATOM 492 C C . ARG A 1 64 ? 30.619 15.921 -7.696 1.00 96.62 64 ARG A C 1
ATOM 494 O O . ARG A 1 64 ? 30.475 15.824 -8.910 1.00 96.62 64 ARG A O 1
ATOM 501 N N . ALA A 1 65 ? 30.094 16.896 -6.956 1.00 96.38 65 ALA A N 1
ATOM 502 C CA . ALA A 1 65 ? 29.274 18.004 -7.463 1.00 96.38 65 ALA A CA 1
ATOM 503 C C . ALA A 1 65 ? 29.580 19.297 -6.681 1.00 96.38 65 ALA A C 1
ATOM 505 O O . ALA A 1 65 ? 30.300 19.257 -5.682 1.00 96.38 65 ALA A O 1
ATOM 506 N N . SER A 1 66 ? 29.076 20.452 -7.119 1.00 95.75 66 SER A N 1
ATOM 507 C CA . SER A 1 66 ? 29.258 21.735 -6.420 1.00 95.75 66 SER A CA 1
ATOM 508 C C . SER A 1 66 ? 28.331 21.923 -5.219 1.00 95.75 66 SER A C 1
ATOM 510 O O . SER A 1 66 ? 28.689 22.660 -4.298 1.00 95.75 66 SER A O 1
ATOM 512 N N . GLY A 1 67 ? 27.200 21.214 -5.188 1.00 95.62 67 GLY A N 1
ATOM 513 C CA . GLY A 1 67 ? 26.213 21.258 -4.112 1.00 95.62 67 GLY A CA 1
ATOM 514 C C . GLY A 1 67 ? 25.302 20.028 -4.097 1.00 95.62 67 GLY A C 1
ATOM 515 O O . GLY A 1 67 ? 25.332 19.213 -5.019 1.00 95.62 67 GLY A O 1
ATOM 516 N N . LEU A 1 68 ? 24.478 19.909 -3.049 1.00 96.88 68 LEU A N 1
ATOM 517 C CA . LEU A 1 68 ? 23.543 18.790 -2.878 1.00 96.88 68 LEU A CA 1
ATOM 518 C C . LEU A 1 68 ? 22.478 18.752 -3.987 1.00 96.88 68 LEU A C 1
ATOM 520 O O . LEU A 1 68 ? 22.245 17.692 -4.557 1.00 96.88 68 LEU A O 1
ATOM 524 N N . ASP A 1 69 ? 21.879 19.897 -4.327 1.00 98.06 69 ASP A N 1
ATOM 525 C CA . ASP A 1 69 ? 20.824 19.979 -5.350 1.00 98.06 69 ASP A CA 1
ATOM 526 C C . ASP A 1 69 ? 21.342 19.594 -6.743 1.00 98.06 69 ASP A C 1
ATOM 528 O O . ASP A 1 69 ? 20.714 18.809 -7.452 1.00 98.06 69 ASP A O 1
ATOM 532 N N . GLU A 1 70 ? 22.535 20.076 -7.103 1.00 97.19 70 GLU A N 1
ATOM 533 C CA . GLU A 1 70 ? 23.199 19.699 -8.355 1.00 97.19 70 GLU A CA 1
ATOM 534 C C . GLU A 1 70 ? 23.532 18.198 -8.375 1.00 97.19 70 GLU A C 1
ATOM 536 O O . GLU A 1 70 ? 23.296 17.527 -9.382 1.00 97.19 70 GLU A O 1
ATOM 541 N N . ALA A 1 71 ? 24.025 17.643 -7.257 1.00 97.56 71 ALA A N 1
ATOM 542 C CA . ALA A 1 71 ? 24.265 16.206 -7.143 1.00 97.56 71 ALA A CA 1
ATOM 543 C C . ALA A 1 71 ? 22.977 15.408 -7.378 1.00 97.56 71 ALA A C 1
ATOM 545 O O . ALA A 1 71 ? 22.996 14.437 -8.129 1.00 97.56 71 ALA A O 1
ATOM 546 N N . ILE A 1 72 ? 21.855 15.824 -6.782 1.00 98.25 72 ILE A N 1
ATOM 547 C CA . ILE A 1 72 ? 20.553 15.171 -6.961 1.00 98.25 72 ILE A CA 1
ATOM 548 C C . ILE A 1 72 ? 20.132 15.190 -8.432 1.00 98.25 72 ILE A C 1
ATOM 550 O O . ILE A 1 72 ? 19.787 14.137 -8.971 1.00 98.25 72 ILE A O 1
ATOM 554 N N . GLU A 1 73 ? 20.181 16.347 -9.095 1.00 97.69 73 GLU A N 1
ATOM 555 C CA . GLU A 1 73 ? 19.779 16.484 -10.498 1.00 97.69 73 GLU A CA 1
ATOM 556 C C . GLU A 1 73 ? 20.639 15.608 -11.425 1.00 97.69 73 GLU A C 1
ATOM 558 O O . GLU A 1 73 ? 20.111 14.759 -12.157 1.00 97.69 73 GLU A O 1
ATOM 563 N N . MET A 1 74 ? 21.965 15.756 -11.347 1.00 97.50 74 MET A N 1
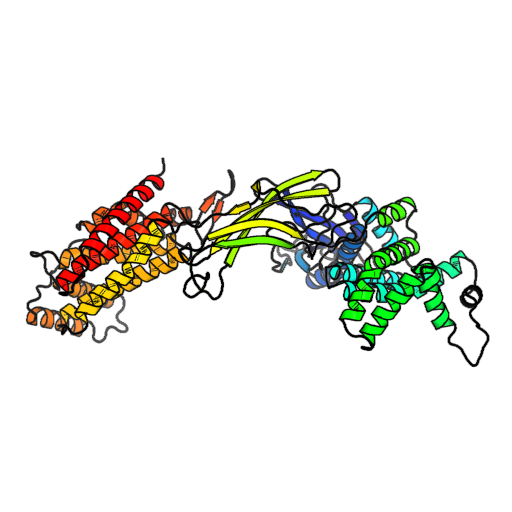ATOM 564 C CA . MET A 1 74 ? 22.913 15.019 -12.186 1.00 97.50 74 MET A CA 1
ATOM 565 C C . MET A 1 74 ? 22.855 13.514 -11.917 1.00 97.50 74 MET A C 1
ATOM 567 O O . MET A 1 74 ? 22.768 12.704 -12.844 1.00 97.50 74 MET A O 1
ATOM 571 N N . PHE A 1 75 ? 22.903 13.103 -10.648 1.00 98.25 75 PHE A N 1
ATOM 572 C CA . PHE A 1 75 ? 23.022 11.689 -10.303 1.00 98.25 75 PHE A CA 1
ATOM 573 C C . PHE A 1 75 ? 21.703 10.947 -10.523 1.00 98.25 75 PHE A C 1
ATOM 575 O O . PHE A 1 75 ? 21.726 9.796 -10.958 1.00 98.25 75 PHE A O 1
ATOM 582 N N . ALA A 1 76 ? 20.549 11.600 -10.341 1.00 97.88 76 ALA A N 1
ATOM 583 C CA . ALA A 1 76 ? 19.265 11.019 -10.724 1.00 97.88 76 ALA A CA 1
ATOM 584 C C . ALA A 1 76 ? 19.151 10.820 -12.245 1.00 97.88 76 ALA A C 1
ATOM 586 O O . ALA A 1 76 ? 18.614 9.802 -12.695 1.00 97.88 76 ALA A O 1
ATOM 587 N N . ALA A 1 77 ? 19.677 11.751 -13.052 1.00 95.94 77 ALA A N 1
ATOM 588 C CA . ALA A 1 77 ? 19.727 11.597 -14.507 1.00 95.94 77 ALA A CA 1
ATOM 589 C C . ALA A 1 77 ? 20.575 10.383 -14.931 1.00 95.94 77 ALA A C 1
ATOM 591 O O . ALA A 1 77 ? 20.187 9.665 -15.856 1.00 95.94 77 ALA A O 1
ATOM 592 N N . VAL A 1 78 ? 21.665 10.100 -14.208 1.00 95.69 78 VAL A N 1
ATOM 593 C CA . VAL A 1 78 ? 22.522 8.918 -14.413 1.00 95.69 78 VAL A CA 1
ATOM 594 C C . VAL A 1 78 ? 21.885 7.620 -13.903 1.00 95.69 78 VAL A C 1
ATOM 596 O O . VAL A 1 78 ? 22.017 6.577 -14.543 1.00 95.69 78 VAL A O 1
ATOM 599 N N . ALA A 1 79 ? 21.177 7.658 -12.774 1.00 96.94 79 ALA A N 1
ATOM 600 C CA . ALA A 1 79 ? 20.578 6.474 -12.161 1.00 96.94 79 ALA A CA 1
ATOM 601 C C . ALA A 1 79 ? 19.355 5.951 -12.927 1.00 96.94 79 ALA A C 1
ATOM 603 O O . ALA A 1 79 ? 19.190 4.746 -13.093 1.00 96.94 79 ALA A O 1
ATOM 604 N N . ARG A 1 80 ? 18.481 6.831 -13.432 1.00 96.19 80 ARG A N 1
ATOM 605 C CA . ARG A 1 80 ? 17.218 6.420 -14.080 1.00 96.19 80 ARG A CA 1
ATOM 606 C C . ARG A 1 80 ? 17.385 5.450 -15.262 1.00 96.19 80 ARG A C 1
ATOM 608 O O . ARG A 1 80 ? 16.520 4.592 -15.427 1.00 96.19 80 ARG A O 1
ATOM 615 N N . PRO A 1 81 ? 18.396 5.577 -16.143 1.00 94.75 81 PRO A N 1
ATOM 616 C CA . PRO A 1 81 ? 18.655 4.587 -17.191 1.00 94.75 81 PRO A CA 1
ATOM 617 C C . PRO A 1 81 ? 18.956 3.181 -16.662 1.00 94.75 81 PRO A C 1
ATOM 619 O O . PRO A 1 81 ? 18.654 2.206 -17.343 1.00 94.75 81 PRO A O 1
ATOM 622 N N . VAL A 1 82 ? 19.501 3.054 -15.449 1.00 96.12 82 VAL A N 1
ATOM 623 C CA . VAL A 1 82 ? 19.877 1.763 -14.852 1.00 96.12 82 VAL A CA 1
ATOM 624 C C . VAL A 1 82 ? 18.666 0.858 -14.661 1.00 96.12 82 VAL A C 1
ATOM 626 O O . VAL A 1 82 ? 18.705 -0.302 -15.064 1.00 96.12 82 VAL A O 1
ATOM 629 N N . ALA A 1 83 ? 17.561 1.397 -14.138 1.00 96.50 83 ALA A N 1
ATOM 630 C CA . ALA A 1 83 ? 16.301 0.662 -14.017 1.00 96.50 83 ALA A CA 1
ATOM 631 C C . ALA A 1 83 ? 15.789 0.154 -15.375 1.00 96.50 83 ALA A C 1
ATOM 633 O O . ALA A 1 83 ? 15.353 -0.989 -15.476 1.00 96.50 83 ALA A O 1
ATOM 634 N N . THR A 1 84 ? 15.908 0.961 -16.436 1.00 96.94 84 THR A N 1
ATOM 635 C CA . THR A 1 84 ? 15.541 0.547 -17.799 1.00 96.94 84 THR A CA 1
ATOM 636 C C . THR A 1 84 ? 16.403 -0.610 -18.296 1.00 96.94 84 THR A C 1
ATOM 638 O O . THR A 1 84 ? 15.868 -1.546 -18.884 1.00 96.94 84 THR A O 1
ATOM 641 N N . LEU A 1 85 ? 17.717 -0.584 -18.054 1.00 96.94 85 LEU A N 1
ATOM 642 C CA . LEU A 1 85 ? 18.612 -1.677 -18.449 1.00 96.94 85 LEU A CA 1
ATOM 643 C C . LEU A 1 85 ? 18.303 -2.962 -17.676 1.00 96.94 85 LEU A C 1
ATOM 645 O O . LEU A 1 85 ? 18.245 -4.032 -18.275 1.00 96.94 85 LEU A O 1
ATOM 649 N N . ILE A 1 86 ? 18.052 -2.859 -16.371 1.00 98.06 86 ILE A N 1
ATOM 650 C CA . ILE A 1 86 ? 17.695 -4.003 -15.523 1.00 98.06 86 ILE A CA 1
ATOM 651 C C . ILE A 1 86 ? 16.345 -4.595 -15.949 1.00 98.06 86 ILE A C 1
ATOM 653 O O . ILE A 1 86 ? 16.250 -5.805 -16.154 1.00 98.06 86 ILE A O 1
ATOM 657 N N . GLY A 1 87 ? 15.325 -3.756 -16.155 1.00 97.62 87 GLY A N 1
ATOM 658 C CA . GLY A 1 87 ? 14.016 -4.184 -16.654 1.00 97.62 87 GLY A CA 1
ATOM 659 C C . GLY A 1 87 ? 14.095 -4.792 -18.053 1.00 97.62 87 GLY A C 1
ATOM 660 O O . GLY A 1 87 ? 13.463 -5.813 -18.321 1.00 97.62 87 GLY A O 1
ATOM 661 N N . PHE A 1 88 ? 14.949 -4.246 -18.927 1.00 98.19 88 PHE A N 1
ATOM 662 C CA . PHE A 1 88 ? 15.250 -4.860 -20.217 1.00 98.19 88 PHE A CA 1
ATOM 663 C C . PHE A 1 88 ? 15.892 -6.233 -20.024 1.00 98.19 88 PHE A C 1
ATOM 665 O O . PHE A 1 88 ? 15.356 -7.201 -20.539 1.00 98.19 88 PHE A O 1
ATOM 672 N N . VAL A 1 89 ? 16.965 -6.382 -19.245 1.00 97.69 89 VAL A N 1
ATOM 673 C CA . VAL A 1 89 ? 17.608 -7.691 -19.018 1.00 97.69 89 VAL A CA 1
ATOM 674 C C . VAL A 1 89 ? 16.621 -8.713 -18.448 1.00 97.69 89 VAL A C 1
ATOM 676 O O . VAL A 1 89 ? 16.495 -9.800 -19.012 1.00 97.69 89 VAL A O 1
ATOM 679 N N . GLY A 1 90 ? 15.859 -8.353 -17.414 1.00 96.06 90 GLY A N 1
ATOM 680 C CA . GLY A 1 90 ? 14.841 -9.224 -16.818 1.00 96.06 90 GLY A CA 1
ATOM 681 C C . GLY A 1 90 ? 13.607 -9.448 -17.699 1.00 96.06 90 GLY A C 1
ATOM 682 O O . GLY A 1 90 ? 12.865 -10.396 -17.479 1.00 96.06 90 GLY A O 1
ATOM 683 N N . ASN A 1 91 ? 13.385 -8.609 -18.711 1.00 97.25 91 ASN A N 1
ATOM 684 C CA . ASN A 1 91 ? 12.153 -8.561 -19.503 1.00 97.25 91 ASN A CA 1
ATOM 685 C C . ASN A 1 91 ? 10.883 -8.453 -18.639 1.00 97.25 91 ASN A C 1
ATOM 687 O O . ASN A 1 91 ? 9.872 -9.109 -18.888 1.00 97.25 91 ASN A O 1
ATOM 691 N N . VAL A 1 92 ? 10.972 -7.650 -17.582 1.00 96.38 92 VAL A N 1
ATOM 692 C CA . VAL A 1 92 ? 9.931 -7.472 -16.567 1.00 96.38 92 VAL A CA 1
ATOM 693 C C . VAL A 1 92 ? 9.851 -6.010 -16.155 1.00 96.38 92 VAL A C 1
ATOM 695 O O . VAL A 1 92 ? 10.791 -5.237 -16.350 1.00 96.38 92 VAL A O 1
ATOM 698 N N . LEU A 1 93 ? 8.723 -5.634 -15.562 1.00 96.50 93 LEU A N 1
ATOM 699 C CA . LEU A 1 93 ? 8.509 -4.297 -15.028 1.00 96.50 93 LEU A CA 1
ATOM 700 C C . LEU A 1 93 ? 9.563 -3.921 -13.974 1.00 96.50 93 LEU A C 1
ATOM 702 O O . LEU A 1 93 ? 9.754 -4.619 -12.980 1.00 96.50 93 LEU A O 1
ATOM 706 N N . VAL A 1 94 ? 10.165 -2.750 -14.159 1.00 97.44 94 VAL A N 1
ATOM 707 C CA . VAL A 1 94 ? 10.846 -1.990 -13.108 1.00 97.44 94 VAL A CA 1
ATOM 708 C C . VAL A 1 94 ? 10.225 -0.598 -13.086 1.00 97.44 94 VAL A C 1
ATOM 710 O O . VAL A 1 94 ? 10.110 0.051 -14.129 1.00 97.44 94 VAL A O 1
ATOM 713 N N . GLY A 1 95 ? 9.761 -0.171 -11.914 1.00 96.31 95 GLY A N 1
ATOM 714 C CA . GLY A 1 95 ? 9.130 1.125 -11.714 1.00 96.31 95 GLY A CA 1
ATOM 715 C C . GLY A 1 95 ? 10.089 2.304 -11.926 1.00 96.31 95 GLY A C 1
ATOM 716 O O . GLY A 1 95 ? 11.294 2.125 -12.133 1.00 96.31 95 GLY A O 1
ATOM 717 N N . PRO A 1 96 ? 9.571 3.543 -11.898 1.00 96.62 96 PRO A N 1
ATOM 718 C CA . PRO A 1 96 ? 10.414 4.727 -11.966 1.00 96.62 96 PRO A CA 1
ATOM 719 C C . PRO A 1 96 ? 11.314 4.817 -10.731 1.00 96.62 96 PRO A C 1
ATOM 721 O O . PRO A 1 96 ? 10.860 4.611 -9.613 1.00 96.62 96 PRO A O 1
ATOM 724 N N . LEU A 1 97 ? 12.586 5.159 -10.948 1.00 97.88 97 LEU A N 1
ATOM 725 C CA . LEU A 1 97 ? 13.507 5.479 -9.861 1.00 97.88 97 LEU A CA 1
ATOM 726 C C . LEU A 1 97 ? 13.217 6.880 -9.319 1.00 97.88 97 LEU A C 1
ATOM 728 O O . LEU A 1 97 ? 13.334 7.876 -10.047 1.00 97.88 97 LEU A O 1
ATOM 732 N N . GLU A 1 98 ? 12.897 6.933 -8.033 1.00 98.25 98 GLU A N 1
ATOM 733 C CA . GLU A 1 98 ? 12.624 8.146 -7.268 1.00 98.25 98 GLU A CA 1
ATOM 734 C C . GLU A 1 98 ? 13.736 8.381 -6.245 1.00 98.25 98 GLU A C 1
ATOM 736 O O . GLU A 1 98 ? 14.263 7.433 -5.663 1.00 98.25 98 GLU A O 1
ATOM 741 N N . VAL A 1 99 ? 14.131 9.642 -6.052 1.00 98.50 99 VAL A N 1
ATOM 742 C CA . VAL A 1 99 ? 15.176 10.013 -5.086 1.00 98.50 99 VAL A CA 1
ATOM 743 C C . VAL A 1 99 ? 14.640 9.776 -3.684 1.00 98.50 99 VAL A C 1
ATOM 745 O O . VAL A 1 99 ? 13.643 10.379 -3.317 1.00 98.50 99 VAL A O 1
ATOM 748 N N . HIS A 1 100 ? 15.311 8.913 -2.926 1.00 98.31 100 HIS A N 1
ATOM 749 C CA . HIS A 1 100 ? 14.968 8.585 -1.543 1.00 98.31 100 HIS A CA 1
ATOM 750 C C . HIS A 1 100 ? 15.843 9.360 -0.560 1.00 98.31 100 HIS A C 1
ATOM 752 O O . HIS A 1 100 ? 15.349 9.936 0.399 1.00 98.31 100 HIS A O 1
ATOM 758 N N . LEU A 1 101 ? 17.151 9.385 -0.811 1.00 97.88 101 LEU A N 1
ATOM 759 C CA . LEU A 1 101 ? 18.139 9.912 0.123 1.00 97.88 101 LEU A CA 1
ATOM 760 C C . LEU A 1 101 ? 19.286 10.564 -0.650 1.00 97.88 101 LEU A C 1
ATOM 762 O O . LEU A 1 101 ? 19.758 10.006 -1.639 1.00 97.88 101 LEU A O 1
ATOM 766 N N . ALA A 1 102 ? 19.778 11.708 -0.186 1.00 98.44 102 ALA A N 1
ATOM 767 C CA . ALA A 1 102 ? 21.001 12.322 -0.685 1.00 98.44 102 ALA A CA 1
ATOM 768 C C . ALA A 1 102 ? 21.795 12.971 0.453 1.00 98.44 102 ALA A C 1
ATOM 770 O O . ALA A 1 102 ? 21.221 13.650 1.300 1.00 98.44 102 ALA A O 1
ATOM 771 N N . PHE A 1 103 ? 23.116 12.789 0.485 1.00 97.81 103 PHE A N 1
ATOM 772 C CA . PHE A 1 103 ? 23.951 13.380 1.533 1.00 97.81 103 PHE A CA 1
ATOM 773 C C . PHE A 1 103 ? 25.410 13.587 1.120 1.00 97.81 103 PHE A C 1
ATOM 775 O O . PHE A 1 103 ? 25.936 12.915 0.233 1.00 97.81 103 PHE A O 1
ATOM 782 N N . GLU A 1 104 ? 26.084 14.516 1.801 1.00 97.38 104 GLU A N 1
ATOM 783 C CA . GLU A 1 104 ? 27.521 14.779 1.651 1.00 97.38 104 GLU A CA 1
ATOM 784 C C . GLU A 1 104 ? 28.375 13.778 2.460 1.00 97.38 104 GLU A C 1
ATOM 786 O O . GLU A 1 104 ? 28.242 13.653 3.685 1.00 97.38 104 GLU A O 1
ATOM 791 N N . VAL A 1 105 ? 29.300 13.082 1.788 1.00 93.88 105 VAL A N 1
ATOM 792 C CA . VAL A 1 105 ? 30.107 11.976 2.349 1.00 93.88 105 VAL A CA 1
ATOM 793 C C . VAL A 1 105 ? 31.183 12.454 3.320 1.00 93.88 105 VAL A C 1
ATOM 795 O O . VAL A 1 105 ? 31.462 11.782 4.317 1.00 93.88 105 VAL A O 1
ATOM 798 N N . ALA A 1 106 ? 31.758 13.637 3.106 1.00 83.44 106 ALA A N 1
ATOM 799 C CA . ALA A 1 106 ? 32.776 14.214 3.982 1.00 83.44 106 ALA A CA 1
ATOM 800 C C . ALA A 1 106 ? 32.319 15.582 4.498 1.00 83.44 106 ALA A C 1
ATOM 802 O O . ALA A 1 106 ? 32.179 16.516 3.719 1.00 83.44 106 ALA A O 1
ATOM 803 N N . ALA A 1 107 ? 32.115 15.711 5.813 1.00 68.31 107 ALA A N 1
ATOM 804 C CA . ALA A 1 107 ? 31.685 16.971 6.411 1.00 68.31 107 ALA A CA 1
ATOM 805 C C . ALA A 1 107 ? 32.756 18.050 6.243 1.00 68.31 107 ALA A C 1
ATOM 807 O O . ALA A 1 107 ? 33.890 17.896 6.710 1.00 68.31 107 ALA A O 1
ATOM 808 N N . ARG A 1 108 ? 32.373 19.195 5.682 1.00 69.75 108 ARG A N 1
ATOM 809 C CA . ARG A 1 108 ? 33.128 20.429 5.888 1.00 69.75 108 ARG A CA 1
ATOM 810 C C . ARG A 1 108 ? 32.684 21.010 7.223 1.00 69.75 108 ARG A C 1
ATOM 812 O O . ARG A 1 108 ? 31.526 21.360 7.394 1.00 69.75 108 ARG A O 1
ATOM 819 N N . GLN A 1 109 ? 33.605 21.093 8.184 1.00 73.88 109 GLN A N 1
ATOM 820 C CA . GLN A 1 109 ? 33.365 21.767 9.472 1.00 73.88 109 GLN A CA 1
ATOM 821 C C . GLN A 1 109 ? 32.244 21.141 10.333 1.00 73.88 109 GLN A C 1
ATOM 823 O O . GLN A 1 109 ? 31.636 21.824 11.148 1.00 73.88 109 GLN A O 1
ATOM 828 N N . GLY A 1 110 ? 31.972 19.840 10.173 1.00 82.62 110 GLY A N 1
ATOM 829 C CA . GLY A 1 110 ? 30.955 19.129 10.963 1.00 82.62 110 GLY A CA 1
ATOM 830 C C . GLY A 1 110 ? 29.509 19.321 10.489 1.00 82.62 110 GLY A C 1
ATOM 831 O O . GLY A 1 110 ? 28.613 18.717 11.069 1.00 82.62 110 GLY A O 1
ATOM 832 N N . ILE A 1 111 ? 29.282 20.090 9.420 1.00 86.56 111 ILE A N 1
ATOM 833 C CA . ILE A 1 111 ? 27.969 20.267 8.787 1.00 86.56 111 ILE A CA 1
ATOM 834 C C . ILE A 1 111 ? 27.957 19.484 7.467 1.00 86.56 111 ILE A C 1
ATOM 836 O O . ILE A 1 111 ? 28.966 19.434 6.761 1.00 86.56 111 ILE A O 1
ATOM 840 N N . ARG A 1 112 ? 26.831 18.834 7.156 1.00 91.94 112 ARG A N 1
ATOM 841 C CA . ARG A 1 112 ? 26.629 18.052 5.928 1.00 91.94 112 ARG A CA 1
ATOM 842 C C . ARG A 1 112 ? 25.308 18.443 5.290 1.00 91.94 112 ARG A C 1
ATOM 844 O O . ARG A 1 112 ? 24.307 18.560 5.993 1.00 91.94 112 ARG A O 1
ATOM 851 N N . GLY A 1 113 ? 25.302 18.583 3.967 1.00 94.31 113 GLY A N 1
ATOM 852 C CA . GLY A 1 113 ? 24.047 18.561 3.220 1.00 94.31 113 GLY A CA 1
ATOM 853 C C . GLY A 1 113 ? 23.368 17.197 3.373 1.00 94.31 113 GLY A C 1
ATOM 854 O O . GLY A 1 113 ? 24.041 16.167 3.279 1.00 94.31 113 GLY A O 1
ATOM 855 N N . PHE A 1 114 ? 22.059 17.201 3.614 1.00 97.25 114 PHE A N 1
ATOM 856 C CA . PHE A 1 114 ? 21.227 16.008 3.736 1.00 97.25 114 PHE A CA 1
ATOM 857 C C . PHE A 1 114 ? 19.828 16.297 3.188 1.00 97.25 114 PHE A C 1
ATOM 859 O O . PHE A 1 114 ? 19.253 17.345 3.478 1.00 97.25 114 PHE A O 1
ATOM 866 N N . LEU A 1 115 ? 19.291 15.358 2.420 1.00 98.19 115 LEU A N 1
ATOM 867 C CA . LEU A 1 115 ? 17.910 15.319 1.965 1.00 98.19 115 LEU A CA 1
ATOM 868 C C . LEU A 1 115 ? 17.410 13.886 2.110 1.00 98.19 115 LEU A C 1
ATOM 870 O O . LEU A 1 115 ? 18.056 12.956 1.635 1.00 98.19 115 LEU A O 1
ATOM 874 N N . GLU A 1 116 ? 16.223 13.731 2.672 1.00 98.12 116 GLU A N 1
ATOM 875 C CA . GLU A 1 116 ? 15.465 12.490 2.624 1.00 98.12 116 GLU A CA 1
ATOM 876 C C . GLU A 1 116 ? 14.061 12.810 2.120 1.00 98.12 116 GLU A C 1
ATOM 878 O O . GLU A 1 116 ? 13.446 13.797 2.531 1.00 98.12 116 GLU A O 1
ATOM 883 N N . VAL A 1 117 ? 13.582 12.004 1.183 1.00 97.50 117 VAL A N 1
ATOM 884 C CA . VAL A 1 117 ? 12.247 12.111 0.607 1.00 97.50 117 VAL A CA 1
ATOM 885 C C . VAL A 1 117 ? 11.468 10.895 1.062 1.00 97.50 117 VAL A C 1
ATOM 887 O O . VAL A 1 117 ? 11.895 9.759 0.856 1.00 97.50 117 VAL A O 1
ATOM 890 N N . PHE A 1 118 ? 10.303 11.133 1.659 1.00 95.38 118 PHE A N 1
ATOM 891 C CA . PHE A 1 118 ? 9.423 10.050 2.060 1.00 95.38 118 PHE A CA 1
ATOM 892 C C . PHE A 1 118 ? 8.903 9.308 0.825 1.00 95.38 118 PHE A C 1
ATOM 894 O O . PHE A 1 118 ? 8.078 9.822 0.070 1.00 95.38 118 PHE A O 1
ATOM 901 N N . ILE A 1 119 ? 9.383 8.081 0.653 1.00 92.88 119 ILE A N 1
ATOM 902 C CA . ILE A 1 119 ? 8.859 7.100 -0.289 1.00 92.88 119 ILE A CA 1
ATOM 903 C C . ILE A 1 119 ? 8.358 5.941 0.579 1.00 92.88 119 ILE A C 1
ATOM 905 O O . ILE A 1 119 ? 9.143 5.419 1.373 1.00 92.88 119 ILE A O 1
ATOM 909 N N . PRO A 1 120 ? 7.086 5.526 0.481 1.00 90.88 120 PRO A N 1
ATOM 910 C CA . PRO A 1 120 ? 6.610 4.369 1.224 1.00 90.88 120 PRO A CA 1
ATOM 911 C C . PRO A 1 120 ? 7.444 3.134 0.882 1.00 90.88 120 PRO A C 1
ATOM 913 O O . PRO A 1 120 ? 7.693 2.856 -0.291 1.00 90.88 120 PRO A O 1
ATOM 916 N N . ASP A 1 121 ? 7.878 2.407 1.906 1.00 91.62 121 ASP A N 1
ATOM 917 C CA . ASP A 1 121 ? 8.496 1.098 1.716 1.00 91.62 121 ASP A CA 1
ATOM 918 C C . ASP A 1 121 ? 7.486 0.134 1.079 1.00 91.62 121 ASP A C 1
ATOM 920 O O . ASP A 1 121 ? 6.292 0.160 1.401 1.00 91.62 121 ASP A O 1
ATOM 924 N N . GLU A 1 122 ? 7.966 -0.727 0.187 1.00 89.12 122 GLU A N 1
ATOM 925 C CA . GLU A 1 122 ? 7.160 -1.800 -0.378 1.00 89.12 122 GLU A CA 1
ATOM 926 C C . GLU A 1 122 ? 6.738 -2.751 0.750 1.00 89.12 122 GLU A C 1
ATOM 928 O O . GLU A 1 122 ? 7.561 -3.241 1.524 1.00 89.12 122 GLU A O 1
ATOM 933 N N . ARG A 1 123 ? 5.429 -2.980 0.875 1.00 85.00 123 ARG A N 1
ATOM 934 C CA . ARG A 1 123 ? 4.829 -3.798 1.933 1.00 85.00 123 ARG A CA 1
ATOM 935 C C . ARG A 1 123 ? 3.886 -4.829 1.341 1.00 85.00 123 ARG A C 1
ATOM 937 O O . ARG A 1 123 ? 3.298 -4.623 0.282 1.00 85.00 123 ARG A O 1
ATOM 944 N N . GLY A 1 124 ? 3.676 -5.903 2.095 1.00 83.06 124 GLY A N 1
ATOM 945 C CA . GLY A 1 124 ? 2.749 -6.966 1.731 1.00 83.06 124 GLY A CA 1
ATOM 946 C C . GLY A 1 124 ? 3.388 -8.017 0.815 1.00 83.06 124 GLY A C 1
ATOM 947 O O . GLY A 1 124 ? 4.599 -8.262 0.911 1.00 83.06 124 GLY A O 1
ATOM 948 N N . PRO A 1 125 ? 2.585 -8.701 -0.022 1.00 78.50 125 PRO A N 1
ATOM 949 C CA . PRO A 1 125 ? 3.078 -9.798 -0.843 1.00 78.50 125 PRO A CA 1
ATOM 950 C C . PRO A 1 125 ? 4.124 -9.296 -1.840 1.00 78.50 125 PRO A C 1
ATOM 952 O O . PRO A 1 125 ? 3.934 -8.261 -2.474 1.00 78.50 125 PRO A O 1
ATOM 955 N N . VAL A 1 126 ? 5.210 -10.055 -1.994 1.00 82.19 126 VAL A N 1
ATOM 956 C CA . VAL A 1 126 ? 6.256 -9.761 -2.983 1.00 82.19 126 VAL A CA 1
ATOM 957 C C . VAL A 1 126 ? 5.643 -9.772 -4.373 1.00 82.19 126 VAL A C 1
ATOM 959 O O . VAL A 1 126 ? 4.940 -10.722 -4.743 1.00 82.19 126 VAL A O 1
ATOM 962 N N . GLN A 1 127 ? 5.923 -8.738 -5.160 1.00 82.50 127 GLN A N 1
ATOM 963 C CA . GLN A 1 127 ? 5.556 -8.746 -6.564 1.00 82.50 127 GLN A CA 1
ATOM 964 C C . GLN A 1 127 ? 6.244 -9.926 -7.269 1.00 82.50 127 GLN A C 1
ATOM 966 O O . GLN A 1 127 ? 7.448 -10.132 -7.146 1.00 82.50 127 GLN A O 1
ATOM 971 N N . GLY A 1 128 ? 5.489 -10.724 -8.028 1.00 82.69 128 GLY A N 1
ATOM 972 C CA . GLY A 1 128 ? 6.099 -11.776 -8.845 1.00 82.69 128 GLY A CA 1
ATOM 973 C C . GLY A 1 128 ? 7.152 -11.177 -9.784 1.00 82.69 128 GLY A C 1
ATOM 974 O O . GLY A 1 128 ? 6.922 -10.113 -10.349 1.00 82.69 128 GLY A O 1
ATOM 975 N N . GLY A 1 129 ? 8.293 -11.844 -9.967 1.00 89.12 129 GLY A N 1
ATOM 976 C CA . GLY A 1 129 ? 9.427 -11.232 -10.664 1.00 89.12 129 GLY A CA 1
ATOM 977 C C . GLY A 1 129 ? 10.444 -12.207 -11.251 1.00 89.12 129 GLY A C 1
ATOM 978 O O . GLY A 1 129 ? 10.179 -13.400 -11.395 1.00 89.12 129 GLY A O 1
ATOM 979 N N . ARG A 1 130 ? 11.615 -11.701 -11.640 1.00 91.06 130 ARG A N 1
ATOM 980 C CA . ARG A 1 130 ? 12.752 -12.491 -12.131 1.00 91.06 130 ARG A CA 1
ATOM 981 C C . ARG A 1 130 ? 14.034 -12.136 -11.396 1.00 91.06 130 ARG A C 1
ATOM 983 O O . ARG A 1 130 ? 14.255 -10.975 -11.058 1.00 91.06 130 ARG A O 1
ATOM 990 N N . ILE A 1 131 ? 14.909 -13.130 -11.252 1.00 92.50 131 ILE A N 1
ATOM 991 C CA . ILE A 1 131 ? 16.299 -12.885 -10.877 1.00 92.50 131 ILE A CA 1
ATOM 992 C C . ILE A 1 131 ? 17.031 -12.211 -12.029 1.00 92.50 131 ILE A C 1
ATOM 994 O O . ILE A 1 131 ? 17.016 -12.687 -13.168 1.00 92.50 131 ILE A O 1
ATOM 998 N N . VAL A 1 132 ? 17.693 -11.104 -11.719 1.00 94.38 132 VAL A N 1
ATOM 999 C CA . VAL A 1 132 ? 18.537 -10.379 -12.657 1.00 94.38 132 VAL A CA 1
ATOM 1000 C C . VAL A 1 132 ? 19.843 -11.136 -12.834 1.00 94.38 132 VAL A C 1
ATOM 1002 O O . VAL A 1 132 ? 20.605 -11.330 -11.894 1.00 94.38 132 VAL A O 1
ATOM 1005 N N . ARG A 1 133 ? 20.140 -11.522 -14.075 1.00 94.31 133 ARG A N 1
ATOM 1006 C CA . ARG A 1 133 ? 21.413 -12.158 -14.417 1.00 94.31 133 ARG A CA 1
ATOM 1007 C C . ARG A 1 133 ? 22.484 -11.087 -14.588 1.00 94.31 133 ARG A C 1
ATOM 1009 O O . ARG A 1 133 ? 22.521 -10.399 -15.611 1.00 94.31 133 ARG A O 1
ATOM 1016 N N . ARG A 1 134 ? 23.343 -10.936 -13.578 1.00 95.31 134 ARG A N 1
ATOM 1017 C CA . ARG A 1 134 ? 24.360 -9.874 -13.510 1.00 95.31 134 ARG A CA 1
ATOM 1018 C C . ARG A 1 134 ? 25.206 -9.752 -14.782 1.00 95.31 134 ARG A C 1
ATOM 1020 O O . ARG A 1 134 ? 25.393 -8.642 -15.268 1.00 95.31 134 ARG A O 1
ATOM 1027 N N . HIS A 1 135 ? 25.675 -10.861 -15.356 1.00 96.38 135 HIS A N 1
ATOM 1028 C CA . HIS A 1 135 ? 26.546 -10.829 -16.540 1.00 96.38 135 HIS A CA 1
ATOM 1029 C C . HIS A 1 135 ? 25.862 -10.237 -17.781 1.00 96.38 135 HIS A C 1
ATOM 1031 O O . HIS A 1 135 ? 26.533 -9.628 -18.613 1.00 96.38 135 HIS A O 1
ATOM 1037 N N . LEU A 1 136 ? 24.535 -10.362 -17.897 1.00 97.19 136 LEU A N 1
ATOM 1038 C CA . LEU A 1 136 ? 23.766 -9.724 -18.968 1.00 97.19 136 LEU A CA 1
ATOM 1039 C C . LEU A 1 136 ? 23.667 -8.209 -18.758 1.00 97.19 136 LEU A C 1
ATOM 1041 O O . LEU A 1 136 ? 23.768 -7.454 -19.725 1.00 97.19 136 LEU A O 1
ATOM 1045 N N . VAL A 1 137 ? 23.503 -7.764 -17.506 1.00 96.62 137 VAL A N 1
ATOM 1046 C CA . VAL A 1 137 ? 23.523 -6.334 -17.158 1.00 96.62 137 VAL A CA 1
ATOM 1047 C C . VAL A 1 137 ? 24.892 -5.741 -17.466 1.00 96.62 137 VAL A C 1
ATOM 1049 O O . VAL A 1 137 ? 24.959 -4.729 -18.157 1.00 96.62 137 VAL A O 1
ATOM 1052 N N . ASP A 1 138 ? 25.970 -6.397 -17.033 1.00 95.00 138 ASP A N 1
ATOM 1053 C CA . ASP A 1 138 ? 27.344 -5.934 -17.248 1.00 95.00 138 ASP A CA 1
ATOM 1054 C C . ASP A 1 138 ? 27.669 -5.810 -18.754 1.00 95.00 138 ASP A C 1
ATOM 1056 O O . ASP A 1 138 ? 28.225 -4.798 -19.194 1.00 95.00 138 ASP A O 1
ATOM 1060 N N . ALA A 1 139 ? 27.257 -6.791 -19.570 1.00 95.62 139 ALA A N 1
ATOM 1061 C CA . ALA A 1 139 ? 27.437 -6.757 -21.023 1.00 95.62 139 ALA A CA 1
ATOM 1062 C C . ALA A 1 139 ? 26.642 -5.620 -21.689 1.00 95.62 139 ALA A C 1
ATOM 1064 O O . ALA A 1 139 ? 27.185 -4.875 -22.509 1.00 95.62 139 ALA A O 1
ATOM 1065 N N . LEU A 1 140 ? 25.366 -5.460 -21.321 1.00 94.62 140 LEU A N 1
ATOM 1066 C CA . LEU A 1 140 ? 24.499 -4.420 -21.876 1.00 94.62 140 LEU A CA 1
ATOM 1067 C C . LEU A 1 140 ? 24.990 -3.020 -21.506 1.00 94.62 140 LEU A C 1
ATOM 1069 O O . LEU A 1 140 ? 25.015 -2.118 -22.342 1.00 94.62 140 LEU A O 1
ATOM 1073 N N . TRP A 1 141 ? 25.408 -2.859 -20.254 1.00 91.94 141 TRP A N 1
ATOM 1074 C CA . TRP A 1 141 ? 25.981 -1.632 -19.732 1.00 91.94 141 TRP A CA 1
ATOM 1075 C C . TRP A 1 141 ? 27.237 -1.248 -20.515 1.00 91.94 141 TRP A C 1
ATOM 1077 O O . TRP A 1 141 ? 27.305 -0.158 -21.078 1.00 91.94 141 TRP A O 1
ATOM 1087 N N . SER A 1 142 ? 28.206 -2.161 -20.626 1.00 91.50 142 SER A N 1
ATOM 1088 C CA . SER A 1 142 ? 29.447 -1.923 -21.371 1.00 91.50 142 SER A CA 1
ATOM 1089 C C . SER A 1 142 ? 29.185 -1.508 -22.823 1.00 91.50 142 SER A C 1
ATOM 1091 O O . SER A 1 142 ? 29.785 -0.542 -23.306 1.00 91.50 142 SER A O 1
ATOM 1093 N N . ALA A 1 143 ? 28.242 -2.172 -23.496 1.00 92.69 143 ALA A N 1
ATOM 1094 C CA . ALA A 1 143 ? 27.874 -1.854 -24.870 1.00 92.69 143 ALA A CA 1
ATOM 1095 C C . ALA A 1 143 ? 27.201 -0.479 -24.999 1.00 92.69 143 ALA A C 1
ATOM 1097 O O . ALA A 1 143 ? 27.561 0.297 -25.881 1.00 92.69 143 ALA A O 1
ATOM 1098 N N . MET A 1 144 ? 26.278 -0.136 -24.094 1.00 89.44 144 MET A N 1
ATOM 1099 C CA . MET A 1 144 ? 25.575 1.153 -24.105 1.00 89.44 144 MET A CA 1
ATOM 1100 C C . MET A 1 144 ? 26.520 2.348 -23.968 1.00 89.44 144 MET A C 1
ATOM 1102 O O . MET A 1 144 ? 26.357 3.328 -24.690 1.00 89.44 144 MET A O 1
ATOM 1106 N N . PHE A 1 145 ? 27.517 2.266 -23.084 1.00 81.88 145 PHE A N 1
ATOM 1107 C CA . PHE A 1 145 ? 28.485 3.355 -22.896 1.00 81.88 145 PHE A CA 1
ATOM 1108 C C . PHE A 1 145 ? 29.591 3.372 -23.959 1.00 81.88 145 PHE A C 1
ATOM 1110 O O . PHE A 1 145 ? 30.214 4.408 -24.178 1.00 81.88 145 PHE A O 1
ATOM 1117 N N . SER A 1 146 ? 29.811 2.254 -24.655 1.00 84.62 146 SER A N 1
ATOM 1118 C CA . SER A 1 146 ? 30.730 2.185 -25.800 1.00 84.62 146 SER A CA 1
ATOM 1119 C C . SER A 1 146 ? 30.072 2.619 -27.118 1.00 84.62 146 SER A C 1
ATOM 1121 O O . SER A 1 146 ? 30.764 2.989 -28.069 1.00 84.62 146 SER A O 1
ATOM 1123 N N . ALA A 1 147 ? 28.738 2.588 -27.200 1.00 74.00 147 ALA A N 1
ATOM 1124 C CA . ALA A 1 147 ? 27.985 2.982 -28.382 1.00 74.00 147 ALA A CA 1
ATOM 1125 C C . ALA A 1 147 ? 28.004 4.508 -28.554 1.00 74.00 147 ALA A C 1
ATOM 1127 O O . ALA A 1 147 ? 27.336 5.248 -27.838 1.00 74.00 147 ALA A O 1
ATOM 1128 N N . THR A 1 148 ? 28.752 4.997 -29.542 1.00 66.62 148 THR A N 1
ATOM 1129 C CA . THR A 1 148 ? 28.896 6.442 -29.803 1.00 66.62 148 THR A CA 1
ATOM 1130 C C . THR A 1 148 ? 28.027 6.922 -30.964 1.00 66.62 148 THR A C 1
ATOM 1132 O O . THR A 1 148 ? 27.492 8.031 -30.944 1.00 66.62 148 THR A O 1
ATOM 1135 N N . ARG A 1 149 ? 27.832 6.080 -31.984 1.00 77.31 149 ARG A N 1
ATOM 1136 C CA . ARG A 1 149 ? 27.013 6.388 -33.161 1.00 77.31 149 ARG A CA 1
ATOM 1137 C C . ARG A 1 149 ? 25.580 5.917 -32.898 1.00 77.31 149 ARG A C 1
ATOM 1139 O O . ARG A 1 149 ? 25.350 4.735 -32.704 1.00 77.31 149 ARG A O 1
ATOM 1146 N N . ASP A 1 150 ? 24.626 6.847 -32.874 1.00 89.00 150 ASP A N 1
ATOM 1147 C CA . ASP A 1 150 ? 23.185 6.604 -32.651 1.00 89.00 150 ASP A CA 1
ATOM 1148 C C . ASP A 1 150 ? 22.733 6.288 -31.203 1.00 89.00 150 ASP A C 1
ATOM 1150 O O . ASP A 1 150 ? 21.565 5.945 -30.991 1.00 89.00 150 ASP A O 1
ATOM 1154 N N . SER A 1 151 ? 23.581 6.525 -30.195 1.00 87.94 151 SER A N 1
ATOM 1155 C CA . SER A 1 151 ? 23.269 6.325 -28.763 1.00 87.94 151 SER A CA 1
ATOM 1156 C C . SER A 1 151 ? 21.939 6.954 -28.322 1.00 87.94 151 SER A C 1
ATOM 1158 O O . SER A 1 151 ? 21.125 6.304 -27.669 1.00 87.94 151 SER A O 1
ATOM 1160 N N . ALA A 1 152 ? 21.644 8.183 -28.759 1.00 91.56 152 ALA A N 1
ATOM 1161 C CA . ALA A 1 152 ? 20.393 8.873 -28.438 1.00 91.56 152 ALA A CA 1
ATOM 1162 C C . ALA A 1 152 ? 19.141 8.157 -28.982 1.00 91.56 152 ALA A C 1
ATOM 1164 O O . ALA A 1 152 ? 18.077 8.207 -28.365 1.00 91.56 152 ALA A O 1
ATOM 1165 N N . ARG A 1 153 ? 19.239 7.489 -30.140 1.00 94.88 153 ARG A N 1
ATOM 1166 C CA . ARG A 1 153 ? 18.121 6.732 -30.732 1.00 94.88 153 ARG A CA 1
ATOM 1167 C C . ARG A 1 153 ? 17.898 5.420 -29.997 1.00 94.88 153 ARG A C 1
ATOM 1169 O O . ARG A 1 153 ? 16.753 5.092 -29.697 1.00 94.88 153 ARG A O 1
ATOM 1176 N N . ILE A 1 154 ? 18.985 4.719 -29.683 1.00 95.12 154 ILE A N 1
ATOM 1177 C CA . ILE A 1 154 ? 18.946 3.468 -28.922 1.00 95.12 154 ILE A CA 1
ATOM 1178 C C . ILE A 1 154 ? 18.399 3.738 -27.514 1.00 95.12 154 ILE A C 1
ATOM 1180 O O . ILE A 1 154 ? 17.467 3.069 -27.082 1.00 95.12 154 ILE A O 1
ATOM 1184 N N . SER A 1 155 ? 18.877 4.791 -26.843 1.00 93.81 155 SER A N 1
ATOM 1185 C CA . SER A 1 155 ? 18.385 5.222 -25.527 1.00 93.81 155 SER A CA 1
ATOM 1186 C C . SER A 1 155 ? 16.882 5.541 -25.530 1.00 93.81 155 SER A C 1
ATOM 1188 O O . SER A 1 155 ? 16.145 5.059 -24.670 1.00 93.81 155 SER A O 1
ATOM 1190 N N . ARG A 1 156 ? 16.373 6.265 -26.542 1.00 96.75 156 ARG A N 1
ATOM 1191 C CA . ARG A 1 156 ? 14.921 6.487 -26.688 1.00 96.75 156 ARG A CA 1
ATOM 1192 C C . ARG A 1 156 ? 14.144 5.188 -26.899 1.00 96.75 156 ARG A C 1
ATOM 1194 O O . ARG A 1 156 ? 13.089 5.016 -26.296 1.00 96.75 156 ARG A O 1
ATOM 1201 N N . ALA A 1 157 ? 14.658 4.270 -27.716 1.00 97.56 157 ALA A N 1
ATOM 1202 C CA . ALA A 1 157 ? 14.024 2.970 -27.915 1.00 97.56 157 ALA A CA 1
ATOM 1203 C C . ALA A 1 157 ? 13.978 2.146 -26.618 1.00 97.56 157 ALA A C 1
ATOM 1205 O O . ALA A 1 157 ? 12.942 1.559 -26.326 1.00 97.56 157 ALA A O 1
ATOM 1206 N N . PHE A 1 158 ? 15.035 2.174 -25.799 1.00 96.94 158 PHE A N 1
ATOM 1207 C CA . PHE A 1 158 ? 15.043 1.568 -24.462 1.00 96.94 158 PHE A CA 1
ATOM 1208 C C . PHE A 1 158 ? 13.953 2.132 -23.553 1.00 96.94 158 PHE A C 1
ATOM 1210 O O . PHE A 1 158 ? 13.237 1.365 -22.916 1.00 96.94 158 PHE A O 1
ATOM 1217 N N . ARG A 1 159 ? 13.790 3.460 -23.510 1.00 97.19 159 ARG A N 1
ATOM 1218 C CA . ARG A 1 159 ? 12.730 4.091 -22.707 1.00 97.19 159 ARG A CA 1
ATOM 1219 C C . ARG A 1 159 ? 11.341 3.672 -23.162 1.00 97.19 159 ARG A C 1
ATOM 1221 O O . ARG A 1 159 ? 10.494 3.364 -22.335 1.00 97.19 159 ARG A O 1
ATOM 1228 N N . HIS A 1 160 ? 11.107 3.600 -24.466 1.00 98.44 160 HIS A N 1
ATOM 1229 C CA . HIS A 1 160 ? 9.832 3.108 -24.979 1.00 98.44 160 HIS A CA 1
ATOM 1230 C C . HIS A 1 160 ? 9.632 1.605 -24.735 1.00 98.44 160 HIS A C 1
ATOM 1232 O O . HIS A 1 160 ? 8.527 1.196 -24.398 1.00 98.44 160 HIS A O 1
ATOM 1238 N N . TYR A 1 161 ? 10.681 0.784 -24.808 1.00 98.62 161 TYR A N 1
ATOM 1239 C CA . TYR A 1 161 ? 10.610 -0.631 -24.430 1.00 98.62 161 TYR A CA 1
ATOM 1240 C C . TYR A 1 161 ? 10.240 -0.802 -22.947 1.00 98.62 161 TYR A C 1
ATOM 1242 O O . TYR A 1 161 ? 9.393 -1.615 -22.592 1.00 98.62 161 TYR A O 1
ATOM 1250 N N . GLU A 1 162 ? 10.838 -0.002 -22.070 1.00 97.81 162 GLU A N 1
ATOM 1251 C CA . GLU A 1 162 ? 10.520 0.025 -20.643 1.00 97.81 162 GLU A CA 1
ATOM 1252 C C . GLU A 1 162 ? 9.078 0.483 -20.378 1.00 97.81 162 GLU A C 1
ATOM 1254 O O . GLU A 1 162 ? 8.357 -0.165 -19.622 1.00 97.81 162 GLU A O 1
ATOM 1259 N N . LEU A 1 163 ? 8.612 1.542 -21.046 1.00 98.25 163 LEU A N 1
ATOM 1260 C CA . LEU A 1 163 ? 7.206 1.954 -20.991 1.00 98.25 163 LEU A CA 1
ATOM 1261 C C . LEU A 1 163 ? 6.266 0.854 -21.504 1.00 98.25 163 LEU A C 1
ATOM 1263 O O . LEU A 1 163 ? 5.162 0.703 -20.981 1.00 98.25 163 LEU A O 1
ATOM 1267 N N . ALA A 1 164 ? 6.692 0.059 -22.487 1.00 98.56 164 ALA A N 1
ATOM 1268 C CA . ALA A 1 164 ? 5.924 -1.093 -22.932 1.00 98.56 164 ALA A CA 1
ATOM 1269 C C . ALA A 1 164 ? 5.827 -2.168 -21.842 1.00 98.56 164 ALA A C 1
ATOM 1271 O O . ALA A 1 164 ? 4.734 -2.670 -21.602 1.00 98.56 164 ALA A O 1
ATOM 1272 N N . LEU A 1 165 ? 6.918 -2.469 -21.125 1.00 98.12 165 LEU A N 1
ATOM 1273 C CA . LEU A 1 165 ? 6.898 -3.386 -19.975 1.00 98.12 165 LEU A CA 1
ATOM 1274 C C . LEU A 1 165 ? 5.991 -2.880 -18.841 1.00 98.12 165 LEU A C 1
ATOM 1276 O O . LEU A 1 165 ? 5.259 -3.665 -18.244 1.00 98.12 165 LEU A O 1
ATOM 1280 N N . ARG A 1 166 ? 5.966 -1.565 -18.580 1.00 96.81 166 ARG A N 1
ATOM 1281 C CA . ARG A 1 166 ? 5.019 -0.938 -17.632 1.00 96.81 166 ARG A CA 1
ATOM 1282 C C . ARG A 1 166 ? 3.562 -1.098 -18.034 1.00 96.81 166 ARG A C 1
ATOM 1284 O O . ARG A 1 166 ? 2.700 -1.152 -17.168 1.00 96.81 166 ARG A O 1
ATOM 1291 N N . ASN A 1 167 ? 3.284 -1.205 -19.326 1.00 97.62 167 ASN A N 1
ATOM 1292 C CA . ASN A 1 167 ? 1.937 -1.439 -19.835 1.00 97.62 167 ASN A CA 1
ATOM 1293 C C . ASN A 1 167 ? 1.686 -2.911 -20.197 1.00 97.62 167 ASN A C 1
ATOM 1295 O O . ASN A 1 167 ? 0.659 -3.235 -20.789 1.00 97.62 167 ASN A O 1
ATOM 1299 N N . TRP A 1 168 ? 2.604 -3.816 -19.841 1.00 96.69 168 TRP A N 1
ATOM 1300 C CA . TRP A 1 168 ? 2.460 -5.242 -20.104 1.00 96.69 168 TRP A CA 1
ATOM 1301 C C . TRP A 1 168 ? 1.635 -5.915 -19.009 1.00 96.69 168 TRP A C 1
ATOM 1303 O O . TRP A 1 168 ? 2.166 -6.453 -18.037 1.00 96.69 168 TRP A O 1
ATOM 1313 N N . TYR A 1 169 ? 0.319 -5.819 -19.169 1.00 94.69 169 TYR A N 1
ATOM 1314 C CA . TYR A 1 169 ? -0.693 -6.412 -18.305 1.00 94.69 169 TYR A CA 1
ATOM 1315 C C . TYR A 1 169 ? -1.957 -6.723 -19.123 1.00 94.69 169 TYR A C 1
ATOM 1317 O O . TYR A 1 169 ? -2.154 -6.156 -20.199 1.00 94.69 169 TYR A O 1
ATOM 1325 N N . ILE A 1 170 ? -2.818 -7.614 -18.628 1.00 92.38 170 ILE A N 1
ATOM 1326 C CA . ILE A 1 170 ? -4.118 -7.962 -19.221 1.00 92.38 170 ILE A CA 1
ATOM 1327 C C . ILE A 1 170 ? -4.978 -6.705 -19.416 1.00 92.38 170 ILE A C 1
ATOM 1329 O O . ILE A 1 170 ? -5.403 -6.074 -18.448 1.00 92.38 170 ILE A O 1
ATOM 1333 N N . GLY A 1 171 ? -5.268 -6.369 -20.673 1.00 92.56 171 GLY A N 1
ATOM 1334 C CA . GLY A 1 171 ? -6.006 -5.171 -21.086 1.00 92.56 171 GLY A CA 1
ATOM 1335 C C . GLY A 1 171 ? -5.121 -3.963 -21.424 1.00 92.56 171 GLY A C 1
ATOM 1336 O O . GLY A 1 171 ? -5.613 -2.998 -22.013 1.00 92.56 171 GLY A O 1
ATOM 1337 N N . GLY A 1 172 ? -3.828 -4.003 -21.085 1.00 96.06 172 GLY A N 1
ATOM 1338 C CA . GLY A 1 172 ? -2.831 -2.966 -21.376 1.00 96.06 172 GLY A CA 1
ATOM 1339 C C . GLY A 1 172 ? -2.040 -3.195 -22.669 1.00 96.06 172 GLY A C 1
ATOM 1340 O O . GLY A 1 172 ? -1.236 -2.350 -23.068 1.00 96.06 172 GLY A O 1
ATOM 1341 N N . GLU A 1 173 ? -2.270 -4.311 -23.367 1.00 96.81 173 GLU A N 1
ATOM 1342 C CA . GLU A 1 173 ? -1.440 -4.774 -24.485 1.00 96.81 173 GLU A CA 1
ATOM 1343 C C . GLU A 1 173 ? -1.359 -3.769 -25.636 1.00 96.81 173 GLU A C 1
ATOM 1345 O O . GLU A 1 173 ? -0.342 -3.714 -26.326 1.00 96.81 173 GLU A O 1
ATOM 1350 N N . TRP A 1 174 ? -2.411 -2.979 -25.850 1.00 97.06 174 TRP A N 1
ATOM 1351 C CA . TRP A 1 174 ? -2.466 -1.956 -26.893 1.00 97.06 174 TRP A CA 1
ATOM 1352 C C . TRP A 1 174 ? -1.565 -0.752 -26.590 1.00 97.06 174 TRP A C 1
ATOM 1354 O O . TRP A 1 174 ? -0.911 -0.244 -27.500 1.00 97.06 174 TRP A O 1
ATOM 1364 N N . LEU A 1 175 ? -1.454 -0.336 -25.322 1.00 98.00 175 LEU A N 1
ATOM 1365 C CA . LEU A 1 175 ? -0.500 0.696 -24.897 1.00 98.00 175 LEU A CA 1
ATOM 1366 C C . LEU A 1 175 ? 0.933 0.176 -24.973 1.00 98.00 175 LEU A C 1
ATOM 1368 O O . LEU A 1 175 ? 1.820 0.875 -25.469 1.00 98.00 175 LEU A O 1
ATOM 1372 N N . ALA A 1 176 ? 1.153 -1.067 -24.533 1.00 98.25 176 ALA A N 1
ATOM 1373 C CA . ALA A 1 176 ? 2.448 -1.720 -24.671 1.00 98.25 176 ALA A CA 1
ATOM 1374 C C . ALA A 1 176 ? 2.879 -1.782 -26.144 1.00 98.25 176 ALA A C 1
ATOM 1376 O O . ALA A 1 176 ? 3.987 -1.360 -26.479 1.00 98.25 176 ALA A O 1
ATOM 1377 N N . LEU A 1 177 ? 1.983 -2.214 -27.038 1.00 98.50 177 LEU A N 1
ATOM 1378 C CA . LEU A 1 177 ? 2.241 -2.257 -28.475 1.00 98.50 177 LEU A CA 1
ATOM 1379 C C . LEU A 1 177 ? 2.563 -0.881 -29.051 1.00 98.50 177 LEU A C 1
ATOM 1381 O O . LEU A 1 177 ? 3.489 -0.768 -29.848 1.00 98.50 177 LEU A O 1
ATOM 1385 N N . ASN A 1 178 ? 1.831 0.159 -28.652 1.00 98.44 178 ASN A N 1
ATOM 1386 C CA . ASN A 1 178 ? 2.073 1.504 -29.160 1.00 98.44 178 ASN A CA 1
ATOM 1387 C C . ASN A 1 178 ? 3.481 1.996 -28.798 1.00 98.44 178 ASN A C 1
ATOM 1389 O O . ASN A 1 178 ? 4.214 2.506 -29.643 1.00 98.44 178 ASN A O 1
ATOM 1393 N N . HIS A 1 179 ? 3.917 1.769 -27.558 1.00 98.69 179 HIS A N 1
ATOM 1394 C CA . HIS A 1 179 ? 5.286 2.087 -27.164 1.00 98.69 179 HIS A CA 1
ATOM 1395 C C . HIS A 1 179 ? 6.328 1.240 -27.904 1.00 98.69 179 HIS A C 1
ATOM 1397 O O . HIS A 1 179 ? 7.351 1.780 -28.328 1.00 98.69 179 HIS A O 1
ATOM 1403 N N . LEU A 1 180 ? 6.069 -0.049 -28.139 1.00 98.75 180 LEU A N 1
ATOM 1404 C CA . LEU A 1 180 ? 6.944 -0.875 -28.976 1.00 98.75 180 LEU A CA 1
ATOM 1405 C C . LEU A 1 180 ? 7.013 -0.357 -30.417 1.00 98.75 180 LEU A C 1
ATOM 1407 O O . LEU A 1 180 ? 8.089 -0.329 -31.007 1.00 98.75 180 LEU A O 1
ATOM 1411 N N . TRP A 1 181 ? 5.907 0.113 -30.985 1.00 98.56 181 TRP A N 1
ATOM 1412 C CA . TRP A 1 181 ? 5.914 0.706 -32.318 1.00 98.56 181 TRP A CA 1
ATOM 1413 C C . TRP A 1 181 ? 6.790 1.966 -32.372 1.00 98.56 181 TRP A C 1
ATOM 1415 O O . TRP A 1 181 ? 7.695 2.051 -33.206 1.00 98.56 181 TRP A O 1
ATOM 1425 N N . ILE A 1 182 ? 6.629 2.884 -31.414 1.00 98.56 182 ILE A N 1
ATOM 1426 C CA . ILE A 1 182 ? 7.462 4.094 -31.303 1.00 98.56 182 ILE A CA 1
ATOM 1427 C C . ILE A 1 182 ? 8.945 3.735 -31.094 1.00 98.56 182 ILE A C 1
ATOM 1429 O O . ILE A 1 182 ? 9.846 4.390 -31.634 1.00 98.56 182 ILE A O 1
ATOM 1433 N N . ALA A 1 183 ? 9.244 2.680 -30.332 1.00 98.50 183 ALA A N 1
ATOM 1434 C CA . ALA A 1 183 ? 10.607 2.173 -30.205 1.00 98.50 183 ALA A CA 1
ATOM 1435 C C . ALA A 1 183 ? 11.157 1.706 -31.566 1.00 98.50 183 ALA A C 1
ATOM 1437 O O . ALA A 1 183 ? 12.263 2.103 -31.937 1.00 98.50 183 ALA A O 1
ATOM 1438 N N . ALA A 1 184 ? 10.382 0.958 -32.358 1.00 98.56 184 ALA A N 1
ATOM 1439 C CA . ALA A 1 184 ? 10.780 0.515 -33.698 1.00 98.56 184 ALA A CA 1
ATOM 1440 C C . ALA A 1 184 ? 11.091 1.703 -34.629 1.00 98.56 184 ALA A C 1
ATOM 1442 O O . ALA A 1 184 ? 12.065 1.687 -35.391 1.00 98.56 184 ALA A O 1
ATOM 1443 N N . GLU A 1 185 ? 10.303 2.775 -34.539 1.00 98.00 185 GLU A N 1
ATOM 1444 C CA . GLU A 1 185 ? 10.535 4.020 -35.278 1.00 98.00 185 GLU A CA 1
ATOM 1445 C C . GLU A 1 185 ? 11.837 4.707 -34.884 1.00 98.00 185 GLU A C 1
ATOM 1447 O O . GLU A 1 185 ? 12.627 5.104 -35.748 1.00 98.00 185 GLU A O 1
ATOM 1452 N N . ASN A 1 186 ? 12.115 4.782 -33.581 1.00 98.00 186 ASN A N 1
ATOM 1453 C CA . ASN A 1 186 ? 13.367 5.337 -33.080 1.00 98.00 186 ASN A CA 1
ATOM 1454 C C . ASN A 1 186 ? 14.588 4.553 -33.589 1.00 98.00 186 ASN A C 1
ATOM 1456 O O . ASN A 1 186 ? 15.581 5.179 -33.985 1.00 98.00 186 ASN A O 1
ATOM 1460 N N . LEU A 1 187 ? 14.493 3.218 -33.646 1.00 97.69 187 LEU A N 1
ATOM 1461 C CA . LEU A 1 187 ? 15.560 2.329 -34.122 1.00 97.69 187 LEU A CA 1
ATOM 1462 C C . LEU A 1 187 ? 15.782 2.397 -35.636 1.00 97.69 187 LEU A C 1
ATOM 1464 O O . LEU A 1 187 ? 16.911 2.222 -36.089 1.00 97.69 187 LEU A O 1
ATOM 1468 N N . THR A 1 188 ? 14.748 2.698 -36.426 1.00 97.69 188 THR A N 1
ATOM 1469 C CA . THR A 1 188 ? 14.761 2.576 -37.898 1.00 97.69 188 THR A CA 1
ATOM 1470 C C . THR A 1 188 ? 15.994 3.212 -38.550 1.00 97.69 188 THR A C 1
ATOM 1472 O O . THR A 1 188 ? 16.657 2.588 -39.375 1.00 97.69 188 THR A O 1
ATOM 1475 N N . LYS A 1 189 ? 16.352 4.447 -38.172 1.00 96.44 189 LYS A N 1
ATOM 1476 C CA . LYS A 1 189 ? 17.523 5.130 -38.755 1.00 96.44 189 LYS A CA 1
ATOM 1477 C C . LYS A 1 189 ? 18.864 4.551 -38.299 1.00 96.44 189 LYS A C 1
ATOM 1479 O O . LYS A 1 189 ? 19.797 4.556 -39.096 1.00 96.44 189 LYS A O 1
ATOM 1484 N N . ALA A 1 190 ? 18.958 4.063 -37.062 1.00 96.62 190 ALA A N 1
ATOM 1485 C CA . ALA A 1 190 ? 20.165 3.398 -36.572 1.00 96.62 190 ALA A CA 1
ATOM 1486 C C . ALA A 1 190 ? 20.378 2.069 -37.315 1.00 96.62 190 ALA A C 1
ATOM 1488 O O . ALA A 1 190 ? 21.475 1.806 -37.801 1.00 96.62 190 ALA A O 1
ATOM 1489 N N . VAL A 1 191 ? 19.302 1.298 -37.517 1.00 97.50 191 VAL A N 1
ATOM 1490 C CA . VAL A 1 191 ? 19.329 0.052 -38.301 1.00 97.50 191 VAL A CA 1
ATOM 1491 C C . VAL A 1 191 ? 19.736 0.319 -39.749 1.00 97.50 191 VAL A C 1
ATOM 1493 O O . VAL A 1 191 ? 20.666 -0.319 -40.225 1.00 97.50 191 VAL A O 1
ATOM 1496 N N . VAL A 1 192 ? 19.139 1.310 -40.430 1.00 97.38 192 VAL A N 1
ATOM 1497 C CA . VAL A 1 192 ? 19.551 1.701 -41.797 1.00 97.38 192 VAL A CA 1
ATOM 1498 C C . VAL A 1 192 ? 21.058 1.962 -41.861 1.00 97.38 192 VAL A C 1
ATOM 1500 O O . VAL A 1 192 ? 21.738 1.407 -42.719 1.00 97.38 192 VAL A O 1
ATOM 1503 N N . ARG A 1 193 ? 21.591 2.787 -40.948 1.00 96.19 193 ARG A N 1
ATOM 1504 C CA . ARG A 1 193 ? 23.015 3.157 -40.929 1.00 96.19 193 ARG A CA 1
ATOM 1505 C C . ARG A 1 193 ? 23.920 1.960 -40.680 1.00 96.19 193 ARG A C 1
ATOM 1507 O O . ARG A 1 193 ? 24.933 1.832 -41.366 1.00 96.19 193 ARG A O 1
ATOM 1514 N N . LYS A 1 194 ? 23.556 1.104 -39.724 1.00 95.94 194 LYS A N 1
ATOM 1515 C CA . LYS A 1 194 ? 24.287 -0.127 -39.430 1.00 95.94 194 LYS A CA 1
ATOM 1516 C C . LYS A 1 194 ? 24.298 -1.048 -40.652 1.00 95.94 194 LYS A C 1
ATOM 1518 O O . LYS A 1 194 ? 25.371 -1.412 -41.114 1.00 95.94 194 LYS A O 1
ATOM 1523 N N . THR A 1 195 ? 23.139 -1.325 -41.249 1.00 97.12 195 THR A N 1
ATOM 1524 C CA . THR A 1 195 ? 23.022 -2.206 -42.421 1.00 97.12 195 THR A CA 1
ATOM 1525 C C . THR A 1 195 ? 23.778 -1.672 -43.643 1.00 97.12 195 THR A C 1
ATOM 1527 O O . THR A 1 195 ? 24.434 -2.443 -44.336 1.00 97.12 195 THR A O 1
ATOM 1530 N N . VAL A 1 196 ? 23.718 -0.362 -43.907 1.00 97.75 196 VAL A N 1
ATOM 1531 C CA . VAL A 1 196 ? 24.514 0.320 -44.949 1.00 97.75 196 VAL A CA 1
ATOM 1532 C C . VAL A 1 196 ? 26.008 0.095 -44.711 1.00 97.75 196 VAL A C 1
ATOM 1534 O O . VAL A 1 196 ? 26.721 -0.299 -45.633 1.00 97.75 196 VAL A O 1
ATOM 1537 N N . ALA A 1 197 ? 26.475 0.297 -43.475 1.00 96.31 197 ALA A N 1
ATOM 1538 C CA . ALA A 1 197 ? 27.879 0.122 -43.116 1.00 96.31 197 ALA A CA 1
ATOM 1539 C C . ALA A 1 197 ? 28.341 -1.340 -43.239 1.00 96.31 197 ALA A C 1
ATOM 1541 O O . ALA A 1 197 ? 29.386 -1.592 -43.830 1.00 96.31 197 ALA A O 1
ATOM 1542 N N . GLU A 1 198 ? 27.557 -2.297 -42.741 1.00 95.50 198 GLU A N 1
ATOM 1543 C CA . GLU A 1 198 ? 27.879 -3.731 -42.796 1.00 95.50 198 GLU A CA 1
ATOM 1544 C C . GLU A 1 198 ? 27.890 -4.285 -44.220 1.00 95.50 198 GLU A C 1
ATOM 1546 O O . GLU A 1 198 ? 28.714 -5.135 -44.549 1.00 95.50 198 GLU A O 1
ATOM 1551 N N . ARG A 1 199 ? 26.988 -3.801 -45.082 1.00 97.00 199 ARG A N 1
ATOM 1552 C CA . ARG A 1 199 ? 26.913 -4.227 -46.487 1.00 97.00 199 ARG A CA 1
ATOM 1553 C C . ARG A 1 199 ? 27.858 -3.455 -47.406 1.00 97.00 199 ARG A C 1
ATOM 1555 O O . ARG A 1 199 ? 28.016 -3.853 -48.555 1.00 97.00 199 ARG A O 1
ATOM 1562 N N . GLY A 1 200 ? 28.452 -2.356 -46.937 1.00 97.50 200 GLY A N 1
ATOM 1563 C CA . GLY A 1 200 ? 29.290 -1.484 -47.760 1.00 97.50 200 GLY A CA 1
ATOM 1564 C C . GLY A 1 200 ? 28.533 -0.826 -48.921 1.00 97.50 200 GLY A C 1
ATOM 1565 O O . GLY A 1 200 ? 29.112 -0.633 -49.985 1.00 97.50 200 GLY A O 1
ATOM 1566 N N . VAL A 1 201 ? 27.248 -0.507 -48.730 1.00 98.12 201 VAL A N 1
ATOM 1567 C CA . VAL A 1 201 ? 26.370 0.111 -49.746 1.00 98.12 201 VAL A CA 1
ATOM 1568 C C . VAL A 1 201 ? 25.863 1.469 -49.273 1.00 98.12 201 VAL A C 1
ATOM 1570 O O . VAL A 1 201 ? 25.912 1.774 -48.089 1.00 98.12 201 VAL A O 1
ATOM 1573 N N . THR A 1 202 ? 25.337 2.290 -50.173 1.00 97.38 202 THR A N 1
ATOM 1574 C CA . THR A 1 202 ? 24.644 3.550 -49.856 1.00 97.38 202 THR A CA 1
ATOM 1575 C C . THR A 1 202 ? 23.191 3.318 -49.410 1.00 97.38 202 THR A C 1
ATOM 1577 O O . THR A 1 202 ? 22.613 2.259 -49.651 1.00 97.38 202 THR A O 1
ATOM 1580 N N . GLU A 1 203 ? 22.546 4.321 -48.790 1.00 96.56 203 GLU A N 1
ATOM 1581 C CA . GLU A 1 203 ? 21.102 4.243 -48.473 1.00 96.56 203 GLU A CA 1
ATOM 1582 C C . GLU A 1 203 ? 20.245 4.034 -49.734 1.00 96.56 203 GLU A C 1
ATOM 1584 O O . GLU A 1 203 ? 19.223 3.352 -49.678 1.00 96.56 203 GLU A O 1
ATOM 1589 N N . GLU A 1 204 ? 20.657 4.608 -50.867 1.00 95.69 204 GLU A N 1
ATOM 1590 C CA . GLU A 1 204 ? 19.948 4.469 -52.139 1.00 95.69 204 GLU A CA 1
ATOM 1591 C C . GLU A 1 204 ? 20.072 3.048 -52.701 1.00 95.69 204 GLU A C 1
ATOM 1593 O O . GLU A 1 204 ? 19.076 2.445 -53.094 1.00 95.69 204 GLU A O 1
ATOM 1598 N N . GLU A 1 205 ? 21.272 2.468 -52.675 1.00 96.94 205 GLU A N 1
ATOM 1599 C CA . GLU A 1 205 ? 21.492 1.070 -53.062 1.00 96.94 205 GLU A CA 1
ATOM 1600 C C . GLU A 1 205 ? 20.751 0.104 -52.132 1.00 96.94 205 GLU A C 1
ATOM 1602 O O . GLU A 1 205 ? 20.151 -0.864 -52.604 1.00 96.94 205 GLU A O 1
ATOM 1607 N N . LEU A 1 206 ? 20.708 0.394 -50.826 1.00 97.38 206 LEU A N 1
ATOM 1608 C CA . LEU A 1 206 ? 19.891 -0.366 -49.883 1.00 97.38 206 LEU A CA 1
ATOM 1609 C C . LEU A 1 206 ? 18.398 -0.270 -50.241 1.00 97.38 206 LEU A C 1
ATOM 1611 O O . LEU A 1 206 ? 17.720 -1.295 -50.266 1.00 97.38 206 LEU A O 1
ATOM 1615 N N . ALA A 1 207 ? 17.883 0.917 -50.578 1.00 96.62 207 ALA A N 1
ATOM 1616 C CA . ALA A 1 207 ? 16.497 1.090 -51.021 1.00 96.62 207 ALA A CA 1
ATOM 1617 C C . ALA A 1 207 ? 16.190 0.302 -52.304 1.00 96.62 207 ALA A C 1
ATOM 1619 O O . ALA A 1 207 ? 15.180 -0.404 -52.361 1.00 96.62 207 ALA A O 1
ATOM 1620 N N . ARG A 1 208 ? 17.086 0.339 -53.296 1.00 96.00 208 ARG A N 1
ATOM 1621 C CA . ARG A 1 208 ? 16.961 -0.468 -54.521 1.00 96.00 208 ARG A CA 1
ATOM 1622 C C . ARG A 1 208 ? 16.992 -1.968 -54.228 1.00 96.00 208 ARG A C 1
ATOM 1624 O O . ARG A 1 208 ? 16.263 -2.715 -54.873 1.00 96.00 208 ARG A O 1
ATOM 1631 N N . SER A 1 209 ? 17.754 -2.415 -53.224 1.00 96.50 209 SER A N 1
ATOM 1632 C CA . SER A 1 209 ? 17.770 -3.828 -52.804 1.00 96.50 209 SER A CA 1
ATOM 1633 C C . SER A 1 209 ? 16.427 -4.315 -52.240 1.00 96.50 209 SER A C 1
ATOM 1635 O O . SER A 1 209 ? 16.129 -5.503 -52.317 1.00 96.50 209 SER A O 1
ATOM 1637 N N . PHE A 1 210 ? 15.584 -3.398 -51.750 1.00 96.00 210 PHE A N 1
ATOM 1638 C CA . PHE A 1 210 ? 14.194 -3.668 -51.362 1.00 96.00 210 PHE A CA 1
ATOM 1639 C C . PHE A 1 210 ? 13.189 -3.472 -52.512 1.00 96.00 210 PHE A C 1
ATOM 1641 O O . PHE A 1 210 ? 11.979 -3.517 -52.288 1.00 96.00 210 PHE A O 1
ATOM 1648 N N . GLY A 1 211 ? 13.663 -3.229 -53.738 1.00 94.88 211 GLY A N 1
ATOM 1649 C CA . GLY A 1 211 ? 12.821 -2.981 -54.908 1.00 94.88 211 GLY A CA 1
ATOM 1650 C C . GLY A 1 211 ? 12.180 -1.590 -54.945 1.00 94.88 211 GLY A C 1
ATOM 1651 O O . GLY A 1 211 ? 11.175 -1.405 -55.629 1.00 94.88 211 GLY A O 1
ATOM 1652 N N . LEU A 1 212 ? 12.714 -0.609 -54.205 1.00 94.25 212 LEU A N 1
ATOM 1653 C CA . LEU A 1 212 ? 12.204 0.764 -54.219 1.00 94.25 212 LEU A CA 1
ATOM 1654 C C . LEU A 1 212 ? 12.787 1.560 -55.394 1.00 94.25 212 LEU A C 1
ATOM 1656 O O . LEU A 1 212 ? 13.985 1.498 -55.667 1.00 94.25 212 LEU A O 1
ATOM 1660 N N . VAL A 1 213 ? 11.936 2.351 -56.050 1.00 92.44 213 VAL A N 1
ATOM 1661 C CA . VAL A 1 213 ? 12.330 3.287 -57.115 1.00 92.44 213 VAL A CA 1
ATOM 1662 C C . VAL A 1 213 ? 12.901 4.552 -56.472 1.00 92.44 213 VAL A C 1
ATOM 1664 O O . VAL A 1 213 ? 12.209 5.201 -55.685 1.00 92.44 213 VAL A O 1
ATOM 1667 N N . THR A 1 214 ? 14.158 4.891 -56.770 1.00 90.25 214 THR A N 1
ATOM 1668 C CA . THR A 1 214 ? 14.882 6.011 -56.130 1.00 90.25 214 THR A CA 1
ATOM 1669 C C . THR A 1 214 ? 15.104 7.209 -57.052 1.00 90.25 214 THR A C 1
ATOM 1671 O O . THR A 1 214 ? 15.443 8.293 -56.580 1.00 90.25 214 THR A O 1
ATOM 1674 N N . ASP A 1 215 ? 14.864 7.024 -58.346 1.00 86.75 215 ASP A N 1
ATOM 1675 C CA . ASP A 1 215 ? 15.126 7.949 -59.447 1.00 86.75 215 ASP A CA 1
ATOM 1676 C C . ASP A 1 215 ? 13.852 8.577 -60.040 1.00 86.75 215 ASP A C 1
ATOM 1678 O O . ASP A 1 215 ? 13.938 9.284 -61.038 1.00 86.75 215 ASP A O 1
ATOM 1682 N N . ASP A 1 216 ? 12.681 8.367 -59.426 1.00 81.69 216 ASP A N 1
ATOM 1683 C CA . ASP A 1 216 ? 11.418 8.991 -59.841 1.00 81.69 216 ASP A CA 1
ATOM 1684 C C . ASP A 1 216 ? 11.271 10.404 -59.230 1.00 81.69 216 ASP A C 1
ATOM 1686 O O . ASP A 1 216 ? 10.923 10.537 -58.046 1.00 81.69 216 ASP A O 1
ATOM 1690 N N . PRO A 1 217 ? 11.482 11.487 -60.008 1.00 76.50 217 PRO A N 1
ATOM 1691 C CA . PRO A 1 217 ? 11.353 12.854 -59.508 1.00 76.50 217 PRO A CA 1
ATOM 1692 C C . PRO A 1 217 ? 9.912 13.222 -59.121 1.00 76.50 217 PRO A C 1
ATOM 1694 O O . PRO A 1 217 ? 9.717 14.167 -58.357 1.00 76.50 217 PRO A O 1
ATOM 1697 N N . ALA A 1 218 ? 8.898 12.487 -59.593 1.00 77.50 218 ALA A N 1
ATOM 1698 C CA . ALA A 1 218 ? 7.505 12.696 -59.203 1.00 77.50 218 ALA A CA 1
ATOM 1699 C C . ALA A 1 218 ? 7.160 12.035 -57.854 1.00 77.50 218 ALA A C 1
ATOM 1701 O O . ALA A 1 218 ? 6.112 12.331 -57.274 1.00 77.50 218 ALA A O 1
ATOM 1702 N N . ARG A 1 219 ? 8.022 11.147 -57.331 1.00 67.50 219 ARG A N 1
ATOM 1703 C CA . ARG A 1 219 ? 7.799 10.399 -56.081 1.00 67.50 219 ARG A CA 1
ATOM 1704 C C . ARG A 1 219 ? 9.058 10.357 -55.200 1.00 67.50 219 ARG A C 1
ATOM 1706 O O . ARG A 1 219 ? 9.565 9.277 -54.902 1.00 67.50 219 ARG A O 1
ATOM 1713 N N . PRO A 1 220 ? 9.514 11.496 -54.640 1.00 74.94 220 PRO A N 1
ATOM 1714 C CA . PRO A 1 220 ? 10.748 11.577 -53.842 1.00 74.94 220 PRO A CA 1
ATOM 1715 C C . PRO A 1 220 ? 10.678 10.877 -52.464 1.00 74.94 220 PRO A C 1
ATOM 1717 O O . PRO A 1 220 ? 11.562 11.045 -51.625 1.00 74.94 220 PRO A O 1
ATOM 1720 N N . ARG A 1 221 ? 9.632 10.083 -52.195 1.00 86.00 221 ARG A N 1
ATOM 1721 C CA . ARG A 1 221 ? 9.336 9.472 -50.887 1.00 86.00 221 ARG A CA 1
ATOM 1722 C C . ARG A 1 221 ? 10.052 8.143 -50.637 1.00 86.00 221 ARG A C 1
ATOM 1724 O O . ARG A 1 221 ? 9.742 7.461 -49.662 1.00 86.00 221 ARG A O 1
ATOM 1731 N N . TRP A 1 222 ? 11.021 7.761 -51.470 1.00 91.12 222 TRP A N 1
ATOM 1732 C CA . TRP A 1 222 ? 11.737 6.489 -51.313 1.00 91.12 222 TRP A CA 1
ATOM 1733 C C . TRP A 1 222 ? 12.430 6.357 -49.948 1.00 91.12 222 TRP A C 1
ATOM 1735 O O . TRP A 1 222 ? 12.558 5.248 -49.445 1.00 91.12 222 TRP A O 1
ATOM 1745 N N . LYS A 1 223 ? 12.802 7.469 -49.297 1.00 89.75 223 LYS A N 1
ATOM 1746 C CA . LYS A 1 223 ? 13.363 7.466 -47.933 1.00 89.75 223 LYS A CA 1
ATOM 1747 C C . LYS A 1 223 ? 12.350 7.063 -46.855 1.00 89.75 223 LYS A C 1
ATOM 1749 O O . LYS A 1 223 ? 12.726 6.349 -45.925 1.00 89.75 223 LYS A O 1
ATOM 1754 N N . ASP A 1 224 ? 11.091 7.488 -46.979 1.00 89.44 224 ASP A N 1
ATOM 1755 C CA . ASP A 1 224 ? 10.005 7.056 -46.084 1.00 89.44 224 ASP A CA 1
ATOM 1756 C C . ASP A 1 224 ? 9.732 5.561 -46.293 1.00 89.44 224 ASP A C 1
ATOM 1758 O O . ASP A 1 224 ? 9.627 4.788 -45.337 1.00 89.44 224 ASP A O 1
ATOM 1762 N N . LEU A 1 225 ? 9.679 5.148 -47.564 1.00 93.94 225 LEU A N 1
ATOM 1763 C CA . LEU A 1 225 ? 9.460 3.759 -47.964 1.00 93.94 225 LEU A CA 1
ATOM 1764 C C . LEU A 1 225 ? 10.612 2.848 -47.522 1.00 93.94 225 LEU A C 1
ATOM 1766 O O . LEU A 1 225 ? 10.354 1.732 -47.080 1.00 93.94 225 LEU A O 1
ATOM 1770 N N . LEU A 1 226 ? 11.860 3.331 -47.551 1.00 96.50 226 LEU A N 1
ATOM 1771 C CA . LEU A 1 226 ? 13.020 2.621 -47.008 1.00 96.50 226 LEU A CA 1
ATOM 1772 C C . LEU A 1 226 ? 12.860 2.396 -45.502 1.00 96.50 226 LEU A C 1
ATOM 1774 O O . LEU A 1 226 ? 13.128 1.301 -45.018 1.00 96.50 226 LEU A O 1
ATOM 1778 N N . GLY A 1 227 ? 12.384 3.397 -44.756 1.00 96.38 227 GLY A N 1
ATOM 1779 C CA . GLY A 1 227 ? 12.114 3.243 -43.326 1.00 96.38 227 GLY A CA 1
ATOM 1780 C C . GLY A 1 227 ? 11.037 2.192 -43.032 1.00 96.38 227 GLY A C 1
ATOM 1781 O O . GLY A 1 227 ? 11.168 1.416 -42.088 1.00 96.38 227 GLY A O 1
ATOM 1782 N N . ALA A 1 228 ? 9.981 2.132 -43.846 1.00 96.81 228 ALA A N 1
ATOM 1783 C CA . ALA A 1 228 ? 8.960 1.089 -43.741 1.00 96.81 228 ALA A CA 1
ATOM 1784 C C . ALA A 1 228 ? 9.511 -0.304 -44.104 1.00 96.81 228 ALA A C 1
ATOM 1786 O O . ALA A 1 228 ? 9.273 -1.258 -43.364 1.00 96.81 228 ALA A O 1
ATOM 1787 N N . ALA A 1 229 ? 10.288 -0.407 -45.188 1.00 97.75 229 ALA A N 1
ATOM 1788 C CA . ALA A 1 229 ? 10.915 -1.653 -45.626 1.00 97.75 229 ALA A CA 1
ATOM 1789 C C . ALA A 1 229 ? 11.898 -2.196 -44.580 1.00 97.75 229 ALA A C 1
ATOM 1791 O O . ALA A 1 229 ? 11.810 -3.360 -44.213 1.00 97.75 229 ALA A O 1
ATOM 1792 N N . VAL A 1 230 ? 12.762 -1.348 -44.009 1.00 98.00 230 VAL A N 1
ATOM 1793 C CA . VAL A 1 230 ? 13.705 -1.753 -42.952 1.00 98.00 230 VAL A CA 1
ATOM 1794 C C . VAL A 1 230 ? 12.989 -2.197 -41.681 1.00 98.00 230 VAL A C 1
ATOM 1796 O O . VAL A 1 230 ? 13.400 -3.187 -41.075 1.00 98.00 230 VAL A O 1
ATOM 1799 N N . ARG A 1 231 ? 11.901 -1.523 -41.279 1.00 98.31 231 ARG A N 1
ATOM 1800 C CA . ARG A 1 231 ? 11.085 -2.008 -40.157 1.00 98.31 231 ARG A CA 1
ATOM 1801 C C . ARG A 1 231 ? 10.566 -3.416 -40.436 1.00 98.31 231 ARG A C 1
ATOM 1803 O O . ARG A 1 231 ? 10.809 -4.307 -39.635 1.00 98.31 231 ARG A O 1
ATOM 1810 N N . ARG A 1 232 ? 9.914 -3.632 -41.577 1.00 98.25 232 ARG A N 1
ATOM 1811 C CA . ARG A 1 232 ? 9.336 -4.933 -41.943 1.00 98.25 232 ARG A CA 1
ATOM 1812 C C . ARG A 1 232 ? 10.394 -6.035 -42.085 1.00 98.25 232 ARG A C 1
ATOM 1814 O O . ARG A 1 232 ? 10.269 -7.088 -41.473 1.00 98.25 232 ARG A O 1
ATOM 1821 N N . ASP A 1 233 ? 11.425 -5.794 -42.888 1.00 98.06 233 ASP A N 1
ATOM 1822 C CA . ASP A 1 233 ? 12.336 -6.845 -43.354 1.00 98.06 233 ASP A CA 1
ATOM 1823 C C . ASP A 1 233 ? 13.510 -7.092 -42.402 1.00 98.06 233 ASP A C 1
ATOM 1825 O O . ASP A 1 233 ? 14.032 -8.202 -42.364 1.00 98.06 233 ASP A O 1
ATOM 1829 N N . ILE A 1 234 ? 13.921 -6.082 -41.625 1.00 98.19 234 ILE A N 1
ATOM 1830 C CA . ILE A 1 234 ? 15.058 -6.193 -40.699 1.00 98.19 234 ILE A CA 1
ATOM 1831 C C . ILE A 1 234 ? 14.576 -6.230 -39.247 1.00 98.19 234 ILE A C 1
ATOM 1833 O O . ILE A 1 234 ? 14.806 -7.228 -38.571 1.00 98.19 234 ILE A O 1
ATOM 1837 N N . ILE A 1 235 ? 13.871 -5.196 -38.766 1.00 98.44 235 ILE A N 1
ATOM 1838 C CA . ILE A 1 235 ? 13.456 -5.121 -37.346 1.00 98.44 235 ILE A CA 1
ATOM 1839 C C . ILE A 1 235 ? 12.470 -6.246 -37.003 1.00 98.44 235 ILE A C 1
ATOM 1841 O O . ILE A 1 235 ? 12.670 -6.966 -36.030 1.00 98.44 235 ILE A O 1
ATOM 1845 N N . PHE A 1 236 ? 11.443 -6.440 -37.833 1.00 98.50 236 PHE A N 1
ATOM 1846 C CA . PHE A 1 236 ? 10.465 -7.528 -37.710 1.00 98.50 236 PHE A CA 1
ATOM 1847 C C . PHE A 1 236 ? 10.923 -8.823 -38.409 1.00 98.50 236 PHE A C 1
ATOM 1849 O O . PHE A 1 236 ? 10.137 -9.752 -38.569 1.00 98.50 236 PHE A O 1
ATOM 1856 N N . ALA A 1 237 ? 12.190 -8.900 -38.834 1.00 97.75 237 ALA A N 1
ATOM 1857 C CA . ALA A 1 237 ? 12.805 -10.073 -39.462 1.00 97.75 237 ALA A CA 1
ATOM 1858 C C . ALA A 1 237 ? 11.986 -10.700 -40.615 1.00 97.75 237 ALA A C 1
ATOM 1860 O O . ALA A 1 237 ? 11.972 -11.919 -40.782 1.00 97.75 237 ALA A O 1
ATOM 1861 N N . GLY A 1 238 ? 11.277 -9.878 -41.395 1.00 97.69 238 GLY A N 1
ATOM 1862 C CA . GLY A 1 238 ? 10.445 -10.332 -42.511 1.00 97.69 238 GLY A CA 1
ATOM 1863 C C . GLY A 1 238 ? 9.064 -10.866 -42.116 1.00 97.69 238 GLY A C 1
ATOM 1864 O O . GLY A 1 238 ? 8.302 -11.259 -43.002 1.00 97.69 238 GLY A O 1
ATOM 1865 N N . ASP A 1 239 ? 8.691 -10.850 -40.831 1.00 98.38 239 ASP A N 1
ATOM 1866 C CA . ASP A 1 239 ? 7.335 -11.184 -40.389 1.00 98.38 239 ASP A CA 1
ATOM 1867 C C . ASP A 1 239 ? 6.361 -10.050 -40.727 1.00 98.38 239 ASP A C 1
ATOM 1869 O O . ASP A 1 239 ? 6.030 -9.168 -39.926 1.00 98.38 239 ASP A O 1
ATOM 1873 N N . ASN A 1 240 ? 5.882 -10.087 -41.969 1.00 97.81 240 ASN A N 1
ATOM 1874 C CA . ASN A 1 240 ? 4.910 -9.130 -42.470 1.00 97.81 240 ASN A CA 1
ATOM 1875 C C . ASN A 1 240 ? 3.566 -9.218 -41.721 1.00 97.81 240 ASN A C 1
ATOM 1877 O O . ASN A 1 240 ? 2.863 -8.214 -41.650 1.00 97.81 240 ASN A O 1
ATOM 1881 N N . GLY A 1 241 ? 3.202 -10.374 -41.154 1.00 98.19 241 GLY A N 1
ATOM 1882 C CA . GLY A 1 241 ? 1.952 -10.537 -40.409 1.00 98.19 241 GLY A CA 1
ATOM 1883 C C . GLY A 1 241 ? 1.962 -9.717 -39.121 1.00 98.19 241 GLY A C 1
ATOM 1884 O O . GLY A 1 241 ? 1.090 -8.866 -38.918 1.00 98.19 241 GLY A O 1
ATOM 1885 N N . THR A 1 242 ? 2.993 -9.909 -38.296 1.00 98.38 242 THR A N 1
ATOM 1886 C CA . THR A 1 242 ? 3.193 -9.137 -37.060 1.00 98.38 242 THR A CA 1
ATOM 1887 C C . THR A 1 242 ? 3.415 -7.659 -37.376 1.00 98.38 242 THR A C 1
ATOM 1889 O O . THR A 1 242 ? 2.762 -6.812 -36.769 1.00 98.38 242 THR A O 1
ATOM 1892 N N . TYR A 1 243 ? 4.245 -7.326 -38.374 1.00 98.56 243 TYR A N 1
ATOM 1893 C CA . TYR A 1 243 ? 4.491 -5.935 -38.775 1.00 98.56 243 TYR A CA 1
ATOM 1894 C C . TYR A 1 243 ? 3.205 -5.189 -39.163 1.00 98.56 243 TYR A C 1
ATOM 1896 O O . TYR A 1 243 ? 2.949 -4.100 -38.648 1.00 98.56 243 TYR A O 1
ATOM 1904 N N . GLN A 1 244 ? 2.379 -5.754 -40.055 1.00 98.31 244 GLN A N 1
ATOM 1905 C CA . GLN A 1 244 ? 1.144 -5.095 -40.500 1.00 98.31 244 GLN A CA 1
ATOM 1906 C C . GLN A 1 244 ? 0.122 -4.981 -39.370 1.00 98.31 244 GLN A C 1
ATOM 1908 O O . GLN A 1 244 ? -0.570 -3.965 -39.278 1.00 98.31 244 GLN A O 1
ATOM 1913 N N . THR A 1 245 ? 0.038 -5.995 -38.505 1.00 98.12 245 THR A N 1
ATOM 1914 C CA . THR A 1 245 ? -0.859 -5.984 -37.341 1.00 98.12 245 THR A CA 1
ATOM 1915 C C . THR A 1 245 ? -0.446 -4.892 -36.355 1.00 98.12 245 THR A C 1
ATOM 1917 O O . THR A 1 245 ? -1.277 -4.062 -35.989 1.00 98.12 245 THR A O 1
ATOM 1920 N N . ALA A 1 246 ? 0.845 -4.828 -36.010 1.00 98.06 246 ALA A N 1
ATOM 1921 C CA . ALA A 1 246 ? 1.405 -3.816 -35.119 1.00 98.06 246 ALA A CA 1
ATOM 1922 C C . ALA A 1 246 ? 1.201 -2.397 -35.666 1.00 98.06 246 ALA A C 1
ATOM 1924 O O . ALA A 1 246 ? 0.671 -1.530 -34.971 1.00 98.06 246 ALA A O 1
ATOM 1925 N N . LYS A 1 247 ? 1.548 -2.193 -36.944 1.00 97.94 247 LYS A N 1
ATOM 1926 C CA . LYS A 1 247 ? 1.361 -0.924 -37.650 1.00 97.94 247 LYS A CA 1
ATOM 1927 C C . LYS A 1 247 ? -0.099 -0.485 -37.643 1.00 97.94 247 LYS A C 1
ATOM 1929 O O . LYS A 1 247 ? -0.396 0.641 -37.279 1.00 97.94 247 LYS A O 1
ATOM 1934 N N . SER A 1 248 ? -1.013 -1.369 -38.041 1.00 97.25 248 SER A N 1
ATOM 1935 C CA . SER A 1 248 ? -2.433 -1.020 -38.166 1.00 97.25 248 SER A CA 1
ATOM 1936 C C . SER A 1 248 ? -3.069 -0.702 -36.813 1.00 97.25 248 SER A C 1
ATOM 1938 O O . SER A 1 248 ? -3.913 0.184 -36.738 1.00 97.25 248 SER A O 1
ATOM 1940 N N . ALA A 1 249 ? -2.668 -1.408 -35.750 1.00 96.31 249 ALA A N 1
ATOM 1941 C CA . ALA A 1 249 ? -3.146 -1.132 -34.400 1.00 96.31 249 ALA A CA 1
ATOM 1942 C C . ALA A 1 249 ? -2.636 0.221 -33.874 1.00 96.31 249 ALA A C 1
ATOM 1944 O O . ALA A 1 249 ? -3.428 0.977 -33.316 1.00 96.31 249 ALA A O 1
ATOM 1945 N N . SER A 1 250 ? -1.354 0.543 -34.087 1.00 96.50 250 SER A N 1
ATOM 1946 C CA . SER A 1 250 ? -0.787 1.846 -33.711 1.00 96.50 250 SER A CA 1
ATOM 1947 C C . SER A 1 250 ? -1.395 2.987 -34.539 1.00 96.50 250 SER A C 1
ATOM 1949 O O . SER A 1 250 ? -1.949 3.911 -33.952 1.00 96.50 250 SER A O 1
ATOM 1951 N N . ASP A 1 251 ? -1.450 2.870 -35.873 1.00 96.31 251 ASP A N 1
ATOM 1952 C CA . ASP A 1 251 ? -2.106 3.855 -36.753 1.00 96.31 251 ASP A CA 1
ATOM 1953 C C . ASP A 1 251 ? -3.588 4.057 -36.364 1.00 96.31 251 ASP A C 1
ATOM 1955 O O . ASP A 1 251 ? -4.102 5.177 -36.354 1.00 96.31 251 ASP A O 1
ATOM 1959 N N . GLY A 1 252 ? -4.295 2.964 -36.049 1.00 96.00 252 GLY A N 1
ATOM 1960 C CA . GLY A 1 252 ? -5.692 2.991 -35.617 1.00 96.00 252 GLY A CA 1
ATOM 1961 C C . GLY A 1 252 ? -5.896 3.757 -34.310 1.00 96.00 252 GLY A C 1
ATOM 1962 O O . GLY A 1 252 ? -6.881 4.488 -34.195 1.00 96.00 252 GLY A O 1
ATOM 1963 N N . LEU A 1 253 ? -4.954 3.624 -33.369 1.00 95.06 253 LEU A N 1
ATOM 1964 C CA . LEU A 1 253 ? -4.938 4.346 -32.099 1.00 95.06 253 LEU A CA 1
ATOM 1965 C C . LEU A 1 253 ? -4.589 5.828 -32.283 1.00 95.06 253 LEU A C 1
ATOM 1967 O O . LEU A 1 253 ? -5.322 6.690 -31.809 1.00 95.06 253 LEU A O 1
ATOM 1971 N N . GLU A 1 254 ? -3.489 6.128 -32.976 1.00 93.81 254 GLU A N 1
ATOM 1972 C CA . GLU A 1 254 ? -2.964 7.492 -33.130 1.00 93.81 254 GLU A CA 1
ATOM 1973 C C . GLU A 1 254 ? -3.896 8.401 -33.939 1.00 93.81 254 GLU A C 1
ATOM 1975 O O . GLU A 1 254 ? -3.978 9.604 -33.683 1.00 93.81 254 GLU A O 1
ATOM 1980 N N . HIS A 1 255 ? -4.618 7.836 -34.907 1.00 94.44 255 HIS A N 1
ATOM 1981 C CA . HIS A 1 255 ? -5.521 8.589 -35.778 1.00 94.44 255 HIS A CA 1
ATOM 1982 C C . HIS A 1 255 ? -7.005 8.437 -35.419 1.00 94.44 255 HIS A C 1
ATOM 1984 O O . HIS A 1 255 ? -7.849 9.004 -36.111 1.00 94.44 255 HIS A O 1
ATOM 1990 N N . GLY A 1 256 ? -7.341 7.673 -34.373 1.00 91.00 256 GLY A N 1
ATOM 1991 C CA . GLY A 1 256 ? -8.724 7.474 -33.922 1.00 91.00 256 GLY A CA 1
ATOM 1992 C C . GLY A 1 256 ? -9.635 6.814 -34.964 1.00 91.00 256 GLY A C 1
ATOM 1993 O O . GLY A 1 256 ? -10.840 7.047 -34.970 1.00 91.00 256 GLY A O 1
ATOM 1994 N N . MET A 1 257 ? -9.069 6.027 -35.885 1.00 90.50 257 MET A N 1
ATOM 1995 C CA . MET A 1 257 ? -9.828 5.401 -36.976 1.00 90.50 257 MET A CA 1
ATOM 1996 C C . MET A 1 257 ? -10.532 4.111 -36.544 1.00 90.50 257 MET A C 1
ATOM 1998 O O . MET A 1 257 ? -11.445 3.654 -37.235 1.00 90.50 257 MET A O 1
ATOM 2002 N N . TRP A 1 258 ? -10.071 3.478 -35.461 1.00 94.38 258 TRP A N 1
ATOM 2003 C CA . TRP A 1 258 ? -10.593 2.211 -34.950 1.00 94.38 258 TRP A CA 1
ATOM 2004 C C . TRP A 1 258 ? -11.139 2.369 -33.533 1.00 94.38 258 TRP A C 1
ATOM 2006 O O . TRP A 1 258 ? -10.573 3.083 -32.711 1.00 94.38 258 TRP A O 1
ATOM 2016 N N . GLU A 1 259 ? -12.192 1.612 -33.237 1.00 95.69 259 GLU A N 1
ATOM 2017 C CA . GLU A 1 259 ? -12.676 1.411 -31.873 1.00 95.69 259 GLU A CA 1
ATOM 2018 C C . GLU A 1 259 ? -11.627 0.681 -31.014 1.00 95.69 259 GLU A C 1
ATOM 2020 O O . GLU A 1 259 ? -10.885 -0.184 -31.501 1.00 95.69 259 GLU A O 1
ATOM 2025 N N . LEU A 1 260 ? -11.591 0.990 -29.713 1.00 93.88 260 LEU A N 1
ATOM 2026 C CA . LEU A 1 260 ? -10.585 0.457 -28.782 1.00 93.88 260 LEU A CA 1
ATOM 2027 C C . LEU A 1 260 ? -10.585 -1.076 -28.698 1.00 93.88 260 LEU A C 1
ATOM 2029 O O . LEU A 1 260 ? -9.518 -1.675 -28.579 1.00 93.88 260 LEU A O 1
ATOM 2033 N N . ASN A 1 261 ? -11.744 -1.730 -28.813 1.00 94.81 261 ASN A N 1
ATOM 2034 C CA . ASN A 1 261 ? -11.833 -3.194 -28.813 1.00 94.81 261 ASN A CA 1
ATOM 2035 C C . ASN A 1 261 ? -11.080 -3.808 -30.002 1.00 94.81 261 ASN A C 1
ATOM 2037 O O . ASN A 1 261 ? -10.337 -4.771 -29.829 1.00 94.81 261 ASN A O 1
ATOM 2041 N N . ARG A 1 262 ? -11.194 -3.213 -31.195 1.00 96.69 262 ARG A N 1
ATOM 2042 C CA . ARG A 1 262 ? -10.470 -3.672 -32.385 1.00 96.69 262 ARG A CA 1
ATOM 2043 C C . ARG A 1 262 ? -8.964 -3.462 -32.235 1.00 96.69 262 ARG A C 1
ATOM 2045 O O . ARG A 1 262 ? -8.188 -4.311 -32.673 1.00 96.69 262 ARG A O 1
ATOM 2052 N N . ILE A 1 263 ? -8.538 -2.354 -31.628 1.00 96.31 263 ILE A N 1
ATOM 2053 C CA . ILE A 1 263 ? -7.119 -2.098 -31.337 1.00 96.31 263 ILE A CA 1
ATOM 2054 C C . ILE A 1 263 ? -6.597 -3.151 -30.349 1.00 96.31 263 ILE A C 1
ATOM 2056 O O . ILE A 1 263 ? -5.583 -3.792 -30.626 1.00 96.31 263 ILE A O 1
ATOM 2060 N N . ALA A 1 264 ? -7.321 -3.394 -29.253 1.00 94.56 264 ALA A N 1
ATOM 2061 C CA . ALA A 1 264 ? -6.969 -4.392 -28.245 1.00 94.56 264 ALA A CA 1
ATOM 2062 C C . ALA A 1 264 ? -6.887 -5.815 -28.827 1.00 94.56 264 ALA A C 1
ATOM 2064 O O . ALA A 1 264 ? -5.919 -6.527 -28.569 1.00 94.56 264 ALA A O 1
ATOM 2065 N N . GLU A 1 265 ? -7.840 -6.214 -29.675 1.00 95.31 265 GLU A N 1
ATOM 2066 C CA . GLU A 1 265 ? -7.829 -7.514 -30.362 1.00 95.31 265 GLU A CA 1
ATOM 2067 C C . GLU A 1 265 ? -6.604 -7.708 -31.262 1.00 95.31 265 GLU A C 1
ATOM 2069 O O . GLU A 1 265 ? -6.092 -8.821 -31.376 1.00 95.31 265 GLU A O 1
ATOM 2074 N N . ASN A 1 266 ? -6.144 -6.653 -31.941 1.00 96.75 266 ASN A N 1
ATOM 2075 C CA . ASN A 1 266 ? -4.941 -6.731 -32.770 1.00 96.75 266 ASN A CA 1
ATOM 2076 C C . ASN A 1 266 ? -3.677 -6.727 -31.912 1.00 96.75 266 ASN A C 1
ATOM 2078 O O . ASN A 1 266 ? -2.773 -7.514 -32.180 1.00 96.75 266 ASN A O 1
ATOM 2082 N N . ALA A 1 267 ? -3.642 -5.923 -30.849 1.00 96.69 267 ALA A N 1
ATOM 2083 C CA . ALA A 1 267 ? -2.525 -5.909 -29.917 1.00 96.69 267 ALA A CA 1
ATOM 2084 C C . ALA A 1 267 ? -2.306 -7.274 -29.255 1.00 96.69 267 ALA A C 1
ATOM 2086 O O . ALA A 1 267 ? -1.195 -7.801 -29.268 1.00 96.69 267 ALA A O 1
ATOM 2087 N N . LEU A 1 268 ? -3.381 -7.917 -28.791 1.00 94.62 268 LEU A N 1
ATOM 2088 C CA . LEU A 1 268 ? -3.315 -9.242 -28.176 1.00 94.62 268 LEU A CA 1
ATOM 2089 C C . LEU A 1 268 ? -2.648 -10.301 -29.074 1.00 94.62 268 LEU A C 1
ATOM 2091 O O . LEU A 1 268 ? -2.057 -11.243 -28.556 1.00 94.62 268 LEU A O 1
ATOM 2095 N N . LYS A 1 269 ? -2.721 -10.150 -30.403 1.00 95.88 269 LYS A N 1
ATOM 2096 C CA . LYS A 1 269 ? -2.144 -11.099 -31.369 1.00 95.88 269 LYS A CA 1
ATOM 2097 C C . LYS A 1 269 ? -0.637 -10.947 -31.570 1.00 95.88 269 LYS A C 1
ATOM 2099 O O . LYS A 1 269 ? -0.030 -11.888 -32.069 1.00 95.88 269 LYS A O 1
ATOM 2104 N N . CYS A 1 270 ? -0.059 -9.774 -31.299 1.00 97.50 270 CYS A N 1
ATOM 2105 C CA . CYS A 1 270 ? 1.300 -9.467 -31.757 1.00 97.50 270 CYS A CA 1
ATOM 2106 C C . CYS A 1 270 ? 2.209 -8.758 -30.745 1.00 97.50 270 CYS A C 1
ATOM 2108 O O . CYS A 1 270 ? 3.404 -8.632 -31.022 1.00 97.50 270 CYS A O 1
ATOM 2110 N N . THR A 1 271 ? 1.707 -8.258 -29.610 1.00 97.56 271 THR A N 1
ATOM 2111 C CA . THR A 1 271 ? 2.530 -7.486 -28.657 1.00 97.56 271 THR A CA 1
ATOM 2112 C C . THR A 1 271 ? 3.689 -8.303 -28.078 1.00 97.56 271 THR A C 1
ATOM 2114 O O . THR A 1 271 ? 4.820 -7.818 -28.052 1.00 97.56 271 THR A O 1
ATOM 2117 N N . ASP A 1 272 ? 3.446 -9.550 -27.667 1.00 95.38 272 ASP A N 1
ATOM 2118 C CA . ASP A 1 272 ? 4.468 -10.460 -27.126 1.00 95.38 272 ASP A CA 1
ATOM 2119 C C . ASP A 1 272 ? 5.577 -10.767 -28.147 1.00 95.38 272 ASP A C 1
ATOM 2121 O O . ASP A 1 272 ? 6.763 -10.697 -27.825 1.00 95.38 272 ASP A O 1
ATOM 2125 N N . ILE A 1 273 ? 5.202 -11.017 -29.404 1.00 97.12 273 ILE A N 1
ATOM 2126 C CA . ILE A 1 273 ? 6.139 -11.242 -30.511 1.00 97.12 273 ILE A CA 1
ATOM 2127 C C . ILE A 1 273 ? 6.948 -9.963 -30.791 1.00 97.12 273 ILE A C 1
ATOM 2129 O O . ILE A 1 273 ? 8.166 -10.009 -30.991 1.00 97.12 273 ILE A O 1
ATOM 2133 N N . THR A 1 274 ? 6.290 -8.800 -30.753 1.00 98.50 274 THR A N 1
ATOM 2134 C CA . THR A 1 274 ? 6.920 -7.498 -31.027 1.00 98.50 274 THR A CA 1
ATOM 2135 C C . THR A 1 274 ? 8.001 -7.154 -29.996 1.00 98.50 274 THR A C 1
ATOM 2137 O O . THR A 1 274 ? 9.043 -6.609 -30.376 1.00 98.50 274 THR A O 1
ATOM 2140 N N . PHE A 1 275 ? 7.824 -7.529 -28.720 1.00 98.38 275 PHE A N 1
ATOM 2141 C CA . PHE A 1 275 ? 8.895 -7.433 -27.717 1.00 98.38 275 PHE A CA 1
ATOM 2142 C C . PHE A 1 275 ? 10.160 -8.160 -28.188 1.00 98.38 275 PHE A C 1
ATOM 2144 O O . PHE A 1 275 ? 11.245 -7.578 -28.155 1.00 98.38 275 PHE A O 1
ATOM 2151 N N . GLY A 1 276 ? 10.028 -9.394 -28.684 1.00 97.81 276 GLY A N 1
ATOM 2152 C CA . GLY A 1 276 ? 11.153 -10.196 -29.171 1.00 97.81 276 GLY A CA 1
ATOM 2153 C C . GLY A 1 276 ? 11.915 -9.532 -30.323 1.00 97.81 276 GLY A C 1
ATOM 2154 O O . GLY A 1 276 ? 13.145 -9.451 -30.285 1.00 97.81 276 GLY A O 1
ATOM 2155 N N . TYR A 1 277 ? 11.199 -8.992 -31.314 1.00 98.56 277 TYR A N 1
ATOM 2156 C CA . TYR A 1 277 ? 11.809 -8.288 -32.452 1.00 98.56 277 TYR A CA 1
ATOM 2157 C C . TYR A 1 277 ? 12.603 -7.052 -32.035 1.00 98.56 277 TYR A C 1
ATOM 2159 O O . TYR A 1 277 ? 13.733 -6.834 -32.488 1.00 98.56 277 TYR A O 1
ATOM 2167 N N . LEU A 1 278 ? 12.040 -6.253 -31.131 1.00 98.31 278 LEU A N 1
ATOM 2168 C CA . LEU A 1 278 ? 12.689 -5.035 -30.663 1.00 98.31 278 LEU A CA 1
ATOM 2169 C C . LEU A 1 278 ? 13.882 -5.330 -29.771 1.00 98.31 278 LEU A C 1
ATOM 2171 O O . LEU A 1 278 ? 14.937 -4.722 -29.941 1.00 98.31 278 LEU A O 1
ATOM 2175 N N . ARG A 1 279 ? 13.740 -6.298 -28.866 1.00 97.88 279 ARG A N 1
ATOM 2176 C CA . ARG A 1 279 ? 14.820 -6.746 -27.989 1.00 97.88 279 ARG A CA 1
ATOM 2177 C C . ARG A 1 279 ? 16.016 -7.231 -28.809 1.00 97.88 279 ARG A C 1
ATOM 2179 O O . ARG A 1 279 ? 17.141 -6.824 -28.529 1.00 97.88 279 ARG A O 1
ATOM 2186 N N . ARG A 1 280 ? 15.771 -8.027 -29.860 1.00 98.12 280 ARG A N 1
ATOM 2187 C CA . ARG A 1 280 ? 16.805 -8.476 -30.806 1.00 98.12 280 ARG A CA 1
ATOM 2188 C C . ARG A 1 280 ? 17.456 -7.304 -31.528 1.00 98.12 280 ARG A C 1
ATOM 2190 O O . ARG A 1 280 ? 18.674 -7.212 -31.545 1.00 98.12 280 ARG A O 1
ATOM 2197 N N . SER A 1 281 ? 16.653 -6.399 -32.087 1.00 98.06 281 SER A N 1
ATOM 2198 C CA . SER A 1 281 ? 17.155 -5.244 -32.843 1.00 98.06 281 SER A CA 1
ATOM 2199 C C . SER A 1 281 ? 18.023 -4.319 -31.985 1.00 98.06 281 SER A C 1
ATOM 2201 O O . SER A 1 281 ? 19.035 -3.808 -32.455 1.00 98.06 281 SER A O 1
ATOM 2203 N N . ILE A 1 282 ? 17.655 -4.117 -30.716 1.00 97.44 282 ILE A N 1
ATOM 2204 C CA . ILE A 1 282 ? 18.446 -3.343 -29.750 1.00 97.44 282 ILE A CA 1
ATOM 2205 C C . ILE A 1 282 ? 19.763 -4.062 -29.427 1.00 97.44 282 ILE A C 1
ATOM 2207 O O . ILE A 1 282 ? 20.819 -3.437 -29.496 1.00 97.44 282 ILE A O 1
ATOM 2211 N N . ALA A 1 283 ? 19.716 -5.360 -29.107 1.00 96.94 283 ALA A N 1
ATOM 2212 C CA . ALA A 1 283 ? 20.907 -6.161 -28.808 1.00 96.94 283 ALA A CA 1
ATOM 2213 C C . ALA A 1 283 ? 21.892 -6.198 -29.989 1.00 96.94 283 ALA A C 1
ATOM 2215 O O . ALA A 1 283 ? 23.097 -6.028 -29.803 1.00 96.94 283 ALA A O 1
ATOM 2216 N N . ASP A 1 284 ? 21.364 -6.349 -31.202 1.00 96.44 284 ASP A N 1
ATOM 2217 C CA . ASP A 1 284 ? 22.127 -6.334 -32.443 1.00 96.44 284 ASP A CA 1
ATOM 2218 C C . ASP A 1 284 ? 22.767 -4.957 -32.692 1.00 96.44 284 ASP A C 1
ATOM 2220 O O . ASP A 1 284 ? 23.967 -4.868 -32.952 1.00 96.44 284 ASP A O 1
ATOM 2224 N N . LEU A 1 285 ? 22.021 -3.855 -32.548 1.00 96.38 285 LEU A N 1
ATOM 2225 C CA . LEU A 1 285 ? 22.569 -2.496 -32.684 1.00 96.38 285 LEU A CA 1
ATOM 2226 C C . LEU A 1 285 ? 23.678 -2.183 -31.676 1.00 96.38 285 LEU A C 1
ATOM 2228 O O . LEU A 1 285 ? 24.593 -1.426 -31.994 1.00 96.38 285 LEU A O 1
ATOM 2232 N N . LEU A 1 286 ? 23.600 -2.768 -30.483 1.00 95.88 286 LEU A N 1
ATOM 2233 C CA . LEU A 1 286 ? 24.639 -2.673 -29.461 1.00 95.88 286 LEU A CA 1
ATOM 2234 C C . LEU A 1 286 ? 25.842 -3.586 -29.725 1.00 95.88 286 LEU A C 1
ATOM 2236 O O . LEU A 1 286 ? 26.841 -3.478 -29.019 1.00 95.88 286 LEU A O 1
ATOM 2240 N N . GLY A 1 287 ? 25.767 -4.467 -30.726 1.00 95.38 287 GLY A N 1
ATOM 2241 C CA . GLY A 1 287 ? 26.836 -5.404 -31.057 1.00 95.38 287 GLY A CA 1
ATOM 2242 C C . GLY A 1 287 ? 27.112 -6.401 -29.934 1.00 95.38 287 GLY A C 1
ATOM 2243 O O . GLY A 1 287 ? 28.270 -6.749 -29.699 1.00 95.38 287 GLY A O 1
ATOM 2244 N N . LEU A 1 288 ? 26.074 -6.822 -29.199 1.00 96.50 288 LEU A N 1
ATOM 2245 C CA . LEU A 1 288 ? 26.248 -7.790 -28.119 1.00 96.50 288 LEU A CA 1
ATOM 2246 C C . LEU A 1 288 ? 26.763 -9.133 -28.668 1.00 96.50 288 LEU A C 1
ATOM 2248 O O . LEU A 1 288 ? 26.321 -9.561 -29.736 1.00 96.50 288 LEU A O 1
ATOM 2252 N N . PRO A 1 289 ? 27.654 -9.837 -27.942 1.00 96.88 289 PRO A N 1
ATOM 2253 C CA . PRO A 1 289 ? 28.111 -11.161 -28.352 1.00 96.88 289 PRO A CA 1
ATOM 2254 C C . PRO A 1 289 ? 26.950 -12.150 -28.512 1.00 96.88 289 PRO A C 1
ATOM 2256 O O . PRO A 1 289 ? 26.028 -12.153 -27.695 1.00 96.88 289 PRO A O 1
ATOM 2259 N N . GLU A 1 290 ? 27.041 -13.048 -29.498 1.00 96.88 290 GLU A N 1
ATOM 2260 C CA . GLU A 1 290 ? 25.997 -14.045 -29.795 1.00 96.88 290 GLU A CA 1
ATOM 2261 C C . GLU A 1 290 ? 25.512 -14.825 -28.556 1.00 96.88 290 GLU A C 1
ATOM 2263 O O . GLU A 1 290 ? 24.299 -14.924 -28.379 1.00 96.88 290 GLU A O 1
ATOM 2268 N N . PRO A 1 291 ? 26.379 -15.304 -27.632 1.00 98.06 291 PRO A N 1
ATOM 2269 C CA . PRO A 1 291 ? 25.903 -15.997 -26.432 1.00 98.06 291 PRO A CA 1
ATOM 2270 C C . PRO A 1 291 ? 25.023 -15.121 -25.527 1.00 98.06 291 PRO A C 1
ATOM 2272 O O . PRO A 1 291 ? 24.012 -15.589 -25.010 1.00 98.06 291 PRO A O 1
ATOM 2275 N N . ILE A 1 292 ? 25.375 -13.839 -25.375 1.00 98.12 292 ILE A N 1
ATOM 2276 C CA . ILE A 1 292 ? 24.613 -12.864 -24.580 1.00 98.12 292 ILE A CA 1
ATOM 2277 C C . ILE A 1 292 ? 23.280 -12.560 -25.264 1.00 98.12 292 ILE A C 1
ATOM 2279 O O . ILE A 1 292 ? 22.242 -12.502 -24.606 1.00 98.12 292 ILE A O 1
ATOM 2283 N N . MET A 1 293 ? 23.290 -12.392 -26.590 1.00 97.25 293 MET A N 1
ATOM 2284 C CA . MET A 1 293 ? 22.074 -12.147 -27.360 1.00 97.25 293 MET A CA 1
ATOM 2285 C C . MET A 1 293 ? 21.123 -13.348 -27.299 1.00 97.25 293 MET A C 1
ATOM 2287 O O . MET A 1 293 ? 19.945 -13.166 -26.997 1.00 97.25 293 MET A O 1
ATOM 2291 N N . ALA A 1 294 ? 21.624 -14.564 -27.527 1.00 97.81 294 ALA A N 1
ATOM 2292 C CA . ALA A 1 294 ? 20.841 -15.794 -27.461 1.00 97.81 294 ALA A CA 1
ATOM 2293 C C . ALA A 1 294 ? 20.202 -15.982 -26.076 1.00 97.81 294 ALA A C 1
ATOM 2295 O O . ALA A 1 294 ? 19.011 -16.283 -25.975 1.00 97.81 294 ALA A O 1
ATOM 2296 N N . GLU A 1 295 ? 20.960 -15.727 -25.007 1.00 97.50 295 GLU A N 1
ATOM 2297 C CA . GLU A 1 295 ? 20.441 -15.789 -23.644 1.00 97.50 295 GLU A CA 1
ATOM 2298 C C . GLU A 1 295 ? 19.378 -14.713 -23.386 1.00 97.50 295 GLU A C 1
ATOM 2300 O O . GLU A 1 295 ? 18.304 -15.033 -22.876 1.00 97.50 295 GLU A O 1
ATOM 2305 N N . LEU A 1 296 ? 19.609 -13.461 -23.799 1.00 96.81 296 LEU A N 1
ATOM 2306 C CA . LEU A 1 296 ? 18.611 -12.393 -23.687 1.00 96.81 296 LEU A CA 1
ATOM 2307 C C . LEU A 1 296 ? 17.315 -12.742 -24.426 1.00 96.81 296 LEU A C 1
ATOM 2309 O O . LEU A 1 296 ? 16.244 -12.428 -23.911 1.00 96.81 296 LEU A O 1
ATOM 2313 N N . MET A 1 297 ? 17.391 -13.361 -25.609 1.00 97.00 297 MET A N 1
ATOM 2314 C CA . MET A 1 297 ? 16.213 -13.762 -26.394 1.00 97.00 297 MET A CA 1
ATOM 2315 C C . MET A 1 297 ? 15.453 -14.944 -25.779 1.00 97.00 297 MET A C 1
ATOM 2317 O O . MET A 1 297 ? 14.277 -15.118 -26.084 1.00 97.00 297 MET A O 1
ATOM 2321 N N . SER A 1 298 ? 16.094 -15.733 -24.910 1.00 95.44 298 SER A N 1
ATOM 2322 C CA . SER A 1 298 ? 15.439 -16.829 -24.178 1.00 95.44 298 SER A CA 1
ATOM 2323 C C . SER A 1 298 ? 14.521 -16.345 -23.047 1.00 95.44 298 SER A C 1
ATOM 2325 O O . SER A 1 298 ? 13.709 -17.116 -22.542 1.00 95.44 298 SER A O 1
ATOM 2327 N N . ILE A 1 299 ? 14.632 -15.073 -22.646 1.00 94.19 299 ILE A N 1
ATOM 2328 C CA . ILE A 1 299 ? 13.860 -14.483 -21.549 1.00 94.19 299 ILE A CA 1
ATOM 2329 C C . ILE A 1 299 ? 12.613 -13.804 -22.135 1.00 94.19 299 ILE A C 1
ATOM 2331 O O . ILE A 1 299 ? 12.686 -12.684 -22.645 1.00 94.19 299 ILE A O 1
ATOM 2335 N N . GLU A 1 300 ? 11.460 -14.469 -22.056 1.00 93.69 300 GLU A N 1
ATOM 2336 C CA . GLU A 1 300 ? 10.169 -13.933 -22.518 1.00 93.69 300 GLU A CA 1
ATOM 2337 C C . GLU A 1 300 ? 9.655 -12.788 -21.610 1.00 93.69 300 GLU A C 1
ATOM 2339 O O . GLU A 1 300 ? 10.006 -12.732 -20.424 1.00 93.69 300 GLU A O 1
ATOM 2344 N N . PRO A 1 301 ? 8.845 -11.845 -22.135 1.00 94.69 301 PRO A N 1
ATOM 2345 C CA . PRO A 1 301 ? 8.307 -10.748 -21.332 1.00 94.69 301 PRO A CA 1
ATOM 2346 C C . PRO A 1 301 ? 7.294 -11.268 -20.306 1.00 94.69 301 PRO A C 1
ATOM 2348 O O . PRO A 1 301 ? 6.302 -11.899 -20.676 1.00 94.69 301 PRO A O 1
ATOM 2351 N N . ARG A 1 302 ? 7.509 -10.978 -19.018 1.00 92.62 302 ARG A N 1
ATOM 2352 C CA . ARG A 1 302 ? 6.618 -11.432 -17.935 1.00 92.62 302 ARG A CA 1
ATOM 2353 C C . ARG A 1 302 ? 5.642 -10.339 -17.528 1.00 92.62 302 ARG A C 1
ATOM 2355 O O . ARG A 1 302 ? 6.048 -9.221 -17.216 1.00 92.62 302 ARG A O 1
ATOM 2362 N N . ASP A 1 303 ? 4.365 -10.689 -17.479 1.00 93.44 303 ASP A N 1
ATOM 2363 C CA . ASP A 1 303 ? 3.336 -9.867 -16.846 1.00 93.44 303 ASP A CA 1
ATOM 2364 C C . ASP A 1 303 ? 3.336 -10.145 -15.343 1.00 93.44 303 ASP A C 1
ATOM 2366 O O . ASP A 1 303 ? 3.098 -11.260 -14.880 1.00 93.44 303 ASP A O 1
ATOM 2370 N N . VAL A 1 304 ? 3.646 -9.103 -14.589 1.00 90.44 304 VAL A N 1
ATOM 2371 C CA . VAL A 1 304 ? 3.769 -9.122 -13.127 1.00 90.44 304 VAL A CA 1
ATOM 2372 C C . VAL A 1 304 ? 2.720 -8.230 -12.466 1.00 90.44 304 VAL A C 1
ATOM 2374 O O . VAL A 1 304 ? 2.763 -7.988 -11.263 1.00 90.44 304 VAL A O 1
ATOM 2377 N N . GLN A 1 305 ? 1.796 -7.697 -13.266 1.00 91.38 305 GLN A N 1
ATOM 2378 C CA . GLN A 1 305 ? 0.811 -6.701 -12.859 1.00 91.38 305 GLN A CA 1
ATOM 2379 C C . GLN A 1 305 ? -0.611 -7.242 -12.909 1.00 91.38 305 GLN A C 1
ATOM 2381 O O . GLN A 1 305 ? -1.477 -6.696 -12.228 1.00 91.38 305 GLN A O 1
ATOM 2386 N N . SER A 1 306 ? -0.887 -8.288 -13.692 1.00 90.62 306 SER A N 1
ATOM 2387 C CA . SER A 1 306 ? -2.213 -8.913 -13.784 1.00 90.62 306 SER A CA 1
ATOM 2388 C C . SER A 1 306 ? -2.394 -10.161 -12.945 1.00 90.62 306 SER A C 1
ATOM 2390 O O . SER A 1 306 ? -3.465 -10.759 -13.005 1.00 90.62 306 SER A O 1
ATOM 2392 N N . THR A 1 307 ? -1.411 -10.544 -12.132 1.00 85.25 307 THR A N 1
ATOM 2393 C CA . THR A 1 307 ? -1.630 -11.591 -11.136 1.00 85.25 307 THR A CA 1
ATOM 2394 C C . THR A 1 307 ? -2.716 -11.126 -10.165 1.00 85.25 307 THR A C 1
ATOM 2396 O O . THR A 1 307 ? -2.595 -10.101 -9.492 1.00 85.25 307 THR A O 1
ATOM 2399 N N . ARG A 1 308 ? -3.830 -11.847 -10.147 1.00 85.69 308 ARG A N 1
ATOM 2400 C CA . ARG A 1 308 ? -4.994 -11.620 -9.298 1.00 85.69 308 ARG A CA 1
ATOM 2401 C C . ARG A 1 308 ? -5.279 -12.910 -8.564 1.00 85.69 308 ARG A C 1
ATOM 2403 O O . ARG A 1 308 ? -5.597 -13.922 -9.184 1.00 85.69 308 ARG A O 1
ATOM 2410 N N . THR A 1 309 ? -5.209 -12.854 -7.246 1.00 85.25 309 THR A N 1
ATOM 2411 C CA . THR A 1 309 ? -5.766 -13.915 -6.417 1.00 85.25 309 THR A CA 1
ATOM 2412 C C . THR A 1 309 ? -7.258 -13.642 -6.257 1.00 85.25 309 THR A C 1
ATOM 2414 O O . THR A 1 309 ? -7.667 -12.500 -6.055 1.00 85.25 309 THR A O 1
ATOM 2417 N N . MET A 1 310 ? -8.084 -14.672 -6.376 1.00 88.31 310 MET A N 1
ATOM 2418 C CA . MET A 1 310 ? -9.531 -14.577 -6.226 1.00 88.31 310 MET A CA 1
ATOM 2419 C C . MET A 1 310 ? -10.056 -15.765 -5.435 1.00 88.31 310 MET A C 1
ATOM 2421 O O . MET A 1 310 ? -9.695 -16.902 -5.718 1.00 88.31 310 MET A O 1
ATOM 2425 N N . ILE A 1 311 ? -10.945 -15.513 -4.479 1.00 89.25 311 ILE A N 1
ATOM 2426 C CA . ILE A 1 311 ? -11.680 -16.566 -3.785 1.00 89.25 311 ILE A CA 1
ATOM 2427 C C . ILE A 1 311 ? -13.082 -16.683 -4.383 1.00 89.25 311 ILE A C 1
ATOM 2429 O O . ILE A 1 311 ? -13.805 -15.699 -4.540 1.00 89.25 311 ILE A O 1
ATOM 2433 N N . ARG A 1 312 ? -13.468 -17.901 -4.759 1.00 90.69 312 ARG A N 1
ATOM 2434 C CA . ARG A 1 312 ? -14.835 -18.247 -5.150 1.00 90.69 312 ARG A CA 1
ATOM 2435 C C . ARG A 1 312 ? -15.483 -19.022 -4.024 1.00 90.69 312 ARG A C 1
ATOM 2437 O O . ARG A 1 312 ? -14.870 -19.930 -3.476 1.00 90.69 312 ARG A O 1
ATOM 2444 N N . GLY A 1 313 ? -16.742 -18.725 -3.749 1.00 91.88 313 GLY A N 1
ATOM 2445 C CA . GLY A 1 313 ? -17.547 -19.447 -2.775 1.00 91.88 313 GLY A CA 1
ATOM 2446 C C . GLY A 1 313 ? -19.028 -19.159 -2.957 1.00 91.88 313 GLY A C 1
ATOM 2447 O O . GLY A 1 313 ? -19.446 -18.626 -3.987 1.00 91.88 313 GLY A O 1
ATOM 2448 N N . ARG A 1 314 ? -19.821 -19.543 -1.964 1.00 95.75 314 ARG A N 1
ATOM 2449 C CA . ARG A 1 314 ? -21.264 -19.309 -1.900 1.00 95.75 314 ARG A CA 1
ATOM 2450 C C . ARG A 1 314 ? -21.602 -18.680 -0.558 1.00 95.75 314 ARG A C 1
ATOM 2452 O O . ARG A 1 314 ? -21.041 -19.076 0.455 1.00 95.75 314 ARG A O 1
ATOM 2459 N N . LEU A 1 315 ? -22.528 -17.733 -0.558 1.00 95.69 315 LEU A N 1
ATOM 2460 C CA . LEU A 1 315 ? -23.177 -17.273 0.665 1.00 95.69 315 LEU A CA 1
ATOM 2461 C C . LEU A 1 315 ? -24.390 -18.172 0.904 1.00 95.69 315 LEU A C 1
ATOM 2463 O O . LEU A 1 315 ? -25.193 -18.368 -0.008 1.00 95.69 315 LEU A O 1
ATOM 2467 N N . VAL A 1 316 ? -24.479 -18.766 2.089 1.00 96.06 316 VAL A N 1
ATOM 2468 C CA . VAL A 1 316 ? -25.526 -19.725 2.454 1.00 96.06 316 VAL A CA 1
ATOM 2469 C C . VAL A 1 316 ? -26.227 -19.214 3.705 1.00 96.06 316 VAL A C 1
ATOM 2471 O O . VAL A 1 316 ? -25.583 -19.040 4.733 1.00 96.06 316 VAL A O 1
ATOM 2474 N N . GLY A 1 317 ? -27.531 -18.969 3.613 1.00 94.88 317 GLY A N 1
ATOM 2475 C CA . GLY A 1 317 ? -28.373 -18.490 4.711 1.00 94.88 317 GLY A CA 1
ATOM 2476 C C . GLY A 1 317 ? -29.776 -18.148 4.208 1.00 94.88 317 GLY A C 1
ATOM 2477 O O . GLY A 1 317 ? -29.942 -17.848 3.026 1.00 94.88 317 GLY A O 1
ATOM 2478 N N . ASP A 1 318 ? -30.778 -18.215 5.085 1.00 95.19 318 ASP A N 1
ATOM 2479 C CA . ASP A 1 318 ? -32.175 -17.878 4.764 1.00 95.19 318 ASP A CA 1
ATOM 2480 C C . ASP A 1 318 ? -32.468 -16.410 5.105 1.00 95.19 318 ASP A C 1
ATOM 2482 O O . ASP A 1 318 ? -33.240 -16.084 6.006 1.00 95.19 318 ASP A O 1
ATOM 2486 N N . VAL A 1 319 ? -31.764 -15.504 4.425 1.00 94.31 319 VAL A N 1
ATOM 2487 C CA . VAL A 1 319 ? -31.977 -14.056 4.538 1.00 94.31 319 VAL A CA 1
ATOM 2488 C C . VAL A 1 319 ? -32.086 -13.446 3.147 1.00 94.31 319 VAL A C 1
ATOM 2490 O O . VAL A 1 319 ? -31.422 -13.882 2.208 1.00 94.31 319 VAL A O 1
ATOM 2493 N N . HIS A 1 320 ? -32.911 -12.409 3.006 1.00 94.31 320 HIS A N 1
ATOM 2494 C CA . HIS A 1 320 ? -33.081 -11.717 1.725 1.00 94.31 320 HIS A CA 1
ATOM 2495 C C . HIS A 1 320 ? -31.815 -10.956 1.296 1.00 94.31 320 HIS A C 1
ATOM 2497 O O . HIS A 1 320 ? -31.496 -10.893 0.112 1.00 94.31 320 HIS A O 1
ATOM 2503 N N . ASP A 1 321 ? -31.104 -10.365 2.255 1.00 96.00 321 ASP A N 1
ATOM 2504 C CA . ASP A 1 321 ? -29.882 -9.601 2.013 1.00 96.00 321 ASP A CA 1
ATOM 2505 C C . ASP A 1 321 ? -28.755 -10.132 2.920 1.00 96.00 321 ASP A C 1
ATOM 2507 O O . ASP A 1 321 ? -28.939 -10.193 4.138 1.00 96.00 321 ASP A O 1
ATOM 2511 N N . PRO A 1 322 ? -27.625 -10.591 2.357 1.00 96.06 322 PRO A N 1
ATOM 2512 C CA . PRO A 1 322 ? -26.532 -11.167 3.130 1.00 96.06 322 PRO A CA 1
ATOM 2513 C C . PRO A 1 322 ? -25.567 -10.133 3.731 1.00 96.06 322 PRO A C 1
ATOM 2515 O O . PRO A 1 322 ? -24.654 -10.533 4.457 1.00 96.06 322 PRO A O 1
ATOM 2518 N N . ALA A 1 323 ? -25.707 -8.842 3.415 1.00 94.69 323 ALA A N 1
ATOM 2519 C CA . ALA A 1 323 ? -24.866 -7.796 3.987 1.00 94.69 323 ALA A CA 1
ATOM 2520 C C . ALA A 1 323 ? -25.172 -7.586 5.484 1.00 94.69 323 ALA A C 1
ATOM 2522 O O . ALA A 1 323 ? -26.346 -7.620 5.867 1.00 94.69 323 ALA A O 1
ATOM 2523 N N . PRO A 1 324 ? -24.154 -7.334 6.333 1.00 91.56 324 PRO A N 1
ATOM 2524 C CA . PRO A 1 324 ? -24.380 -6.891 7.707 1.00 91.56 324 PRO A CA 1
ATOM 2525 C C . PRO A 1 324 ? -25.279 -5.651 7.763 1.00 91.56 324 PRO A C 1
ATOM 2527 O O . PRO A 1 324 ? -25.266 -4.827 6.845 1.00 91.56 324 PRO A O 1
ATOM 2530 N N . ASP A 1 325 ? -26.018 -5.470 8.855 1.00 86.69 325 ASP A N 1
ATOM 2531 C CA . ASP A 1 325 ? -26.868 -4.288 9.010 1.00 86.69 325 ASP A CA 1
ATOM 2532 C C . ASP A 1 325 ? -26.036 -2.996 8.955 1.00 86.69 325 ASP A C 1
ATOM 2534 O O . ASP A 1 325 ? -24.959 -2.890 9.541 1.00 86.69 325 ASP A O 1
ATOM 2538 N N . GLY A 1 326 ? -26.514 -2.018 8.183 1.00 85.69 326 GLY A N 1
ATOM 2539 C CA . GLY A 1 326 ? -25.793 -0.767 7.922 1.00 85.69 326 GLY A CA 1
ATOM 2540 C C . GLY A 1 326 ? -24.660 -0.868 6.889 1.00 85.69 326 GLY A C 1
ATOM 2541 O O . GLY A 1 326 ? -24.119 0.164 6.496 1.00 85.69 326 GLY A O 1
ATOM 2542 N N . SER A 1 327 ? -24.324 -2.067 6.402 1.00 87.38 327 SER A N 1
ATOM 2543 C CA . SER A 1 327 ? -23.348 -2.263 5.323 1.00 87.38 327 SER A CA 1
ATOM 2544 C C . SER A 1 327 ? -24.030 -2.344 3.958 1.00 87.38 327 SER A C 1
ATOM 2546 O O . SER A 1 327 ? -25.128 -2.870 3.824 1.00 87.38 327 SER A O 1
ATOM 2548 N N . LEU A 1 328 ? -23.362 -1.843 2.914 1.00 93.06 328 LEU A N 1
ATOM 2549 C CA . LEU A 1 328 ? -23.889 -1.908 1.542 1.00 93.06 328 LEU A CA 1
ATOM 2550 C C . LEU A 1 328 ? -23.743 -3.297 0.907 1.00 93.06 328 LEU A C 1
ATOM 2552 O O . LEU A 1 328 ? -24.512 -3.642 0.014 1.00 93.06 328 LEU A O 1
ATOM 2556 N N . TYR A 1 329 ? -22.734 -4.067 1.324 1.00 96.25 329 TYR A N 1
ATOM 2557 C CA . TYR A 1 329 ? -22.375 -5.339 0.703 1.00 96.25 329 TYR A CA 1
ATOM 2558 C C . TYR A 1 329 ? -21.877 -6.342 1.750 1.00 96.25 329 TYR A C 1
ATOM 2560 O O . TYR A 1 329 ? -21.238 -5.925 2.719 1.00 96.25 329 TYR A O 1
ATOM 2568 N N . PRO A 1 330 ? -22.085 -7.656 1.542 1.00 95.56 330 PRO A N 1
ATOM 2569 C CA . PRO A 1 330 ? -21.287 -8.670 2.220 1.00 95.56 330 PRO A CA 1
ATOM 2570 C C . PRO A 1 330 ? -19.834 -8.559 1.746 1.00 95.56 330 PRO A C 1
ATOM 2572 O O . PRO A 1 330 ? -19.574 -8.456 0.542 1.00 95.56 330 PRO A O 1
ATOM 2575 N N . THR A 1 331 ? -18.876 -8.605 2.664 1.00 93.56 331 THR A N 1
ATOM 2576 C CA . THR A 1 331 ? -17.453 -8.528 2.311 1.00 93.56 331 THR A CA 1
ATOM 2577 C C . THR A 1 331 ? -16.669 -9.685 2.916 1.00 93.56 331 THR A C 1
ATOM 2579 O O . THR A 1 331 ? -17.089 -10.332 3.873 1.00 93.56 331 THR A O 1
ATOM 2582 N N . LEU A 1 332 ? -15.527 -9.987 2.304 1.00 92.25 332 LEU A N 1
ATOM 2583 C CA . LEU A 1 332 ? -14.497 -10.826 2.899 1.00 92.25 332 LEU A CA 1
ATOM 2584 C C . LEU A 1 332 ? -13.316 -9.910 3.178 1.00 92.25 332 LEU A C 1
ATOM 2586 O O . LEU A 1 332 ? -12.719 -9.375 2.242 1.00 92.25 332 LEU A O 1
ATOM 2590 N N . GLU A 1 333 ? -12.989 -9.712 4.446 1.00 89.12 333 GLU A N 1
ATOM 2591 C CA . GLU A 1 333 ? -11.745 -9.048 4.807 1.00 89.12 333 GLU A CA 1
ATOM 2592 C C . GLU A 1 333 ? -10.592 -9.994 4.507 1.00 89.12 333 GLU A C 1
ATOM 2594 O O . GLU A 1 333 ? -10.542 -11.119 5.005 1.00 89.12 333 GLU A O 1
ATOM 2599 N N . TRP A 1 334 ? -9.681 -9.544 3.651 1.00 87.75 334 TRP A N 1
ATOM 2600 C CA . TRP A 1 334 ? -8.576 -10.353 3.166 1.00 87.75 334 TRP A CA 1
ATOM 2601 C C . TRP A 1 334 ? -7.270 -9.867 3.772 1.00 87.75 334 TRP A C 1
ATOM 2603 O O . TRP A 1 334 ? -6.811 -8.760 3.493 1.00 87.75 334 TRP A O 1
ATOM 2613 N N . HIS A 1 335 ? -6.632 -10.748 4.534 1.00 82.81 335 HIS A N 1
ATOM 2614 C CA . HIS A 1 335 ? -5.260 -10.586 4.989 1.00 82.81 335 HIS A CA 1
ATOM 2615 C C . HIS A 1 335 ? -4.358 -11.587 4.263 1.00 82.81 335 HIS A C 1
ATOM 2617 O O . HIS A 1 335 ? -4.570 -12.793 4.348 1.00 82.81 335 HIS A O 1
ATOM 2623 N N . SER A 1 336 ? -3.367 -11.095 3.521 1.00 81.69 336 SER A N 1
ATOM 2624 C CA . SER A 1 336 ? -2.399 -11.941 2.816 1.00 81.69 336 SER A CA 1
ATOM 2625 C C . SER A 1 336 ? -1.023 -11.792 3.449 1.00 81.69 336 SER A C 1
ATOM 2627 O O . SER A 1 336 ? -0.559 -10.672 3.653 1.00 81.69 336 SER A O 1
ATOM 2629 N N . GLY A 1 337 ? -0.371 -12.913 3.739 1.00 80.06 337 GLY A N 1
ATOM 2630 C CA . GLY A 1 337 ? 0.984 -12.968 4.279 1.00 80.06 337 GLY A CA 1
ATOM 2631 C C . GLY A 1 337 ? 1.885 -13.921 3.498 1.00 80.06 337 GLY A C 1
ATOM 2632 O O . GLY A 1 337 ? 1.431 -14.730 2.686 1.00 80.06 337 GLY A O 1
ATOM 2633 N N . ILE A 1 338 ? 3.188 -13.835 3.757 1.00 81.50 338 ILE A N 1
ATOM 2634 C CA . ILE A 1 338 ? 4.201 -14.701 3.147 1.00 81.50 338 ILE A CA 1
ATOM 2635 C C . ILE A 1 338 ? 4.420 -15.915 4.055 1.00 81.50 338 ILE A C 1
ATOM 2637 O O . ILE A 1 338 ? 4.986 -15.805 5.145 1.00 81.50 338 ILE A O 1
ATOM 2641 N N . GLN A 1 339 ? 3.993 -17.098 3.610 1.00 81.31 339 GLN A N 1
ATOM 2642 C CA . GLN A 1 339 ? 4.198 -18.344 4.350 1.00 81.31 339 GLN A CA 1
ATOM 2643 C C . GLN A 1 339 ? 5.644 -18.826 4.237 1.00 81.31 339 GLN A C 1
ATOM 2645 O O . GLN A 1 339 ? 6.255 -19.147 5.255 1.00 81.31 339 GLN A O 1
ATOM 2650 N N . SER A 1 340 ? 6.202 -18.839 3.027 1.00 80.25 340 SER A N 1
ATOM 2651 C CA . SER A 1 340 ? 7.610 -19.146 2.768 1.00 80.25 340 SER A CA 1
ATOM 2652 C C . SER A 1 340 ? 8.067 -18.529 1.448 1.00 80.25 340 SER A C 1
ATOM 2654 O O . SER A 1 340 ? 7.256 -18.229 0.569 1.00 80.25 340 SER A O 1
ATOM 2656 N N . ILE A 1 341 ? 9.377 -18.344 1.318 1.00 77.94 341 ILE A N 1
ATOM 2657 C CA . ILE A 1 341 ? 10.035 -18.019 0.056 1.00 77.94 341 ILE A CA 1
ATOM 2658 C C . ILE A 1 341 ? 11.041 -19.135 -0.187 1.00 77.94 341 ILE A C 1
ATOM 2660 O O . ILE A 1 341 ? 12.023 -19.259 0.539 1.00 77.94 341 ILE A O 1
ATOM 2664 N N . ASP A 1 342 ? 10.768 -19.956 -1.193 1.00 78.06 342 ASP A N 1
ATOM 2665 C CA . ASP A 1 342 ? 11.658 -21.022 -1.623 1.00 78.06 342 ASP A CA 1
ATOM 2666 C C . ASP A 1 342 ? 12.505 -20.498 -2.792 1.00 78.06 342 ASP A C 1
ATOM 2668 O O . ASP A 1 342 ? 11.984 -19.983 -3.788 1.00 78.06 342 ASP A O 1
ATOM 2672 N N . ARG A 1 343 ? 13.830 -20.607 -2.670 1.00 73.06 343 ARG A N 1
ATOM 2673 C CA . ARG A 1 343 ? 14.786 -20.241 -3.723 1.00 73.06 343 ARG A CA 1
ATOM 2674 C C . ARG A 1 343 ? 15.196 -21.501 -4.479 1.00 73.06 343 ARG A C 1
ATOM 2676 O O . ARG A 1 343 ? 15.853 -22.365 -3.906 1.00 73.06 343 ARG A O 1
ATOM 2683 N N . ASP A 1 344 ? 14.863 -21.572 -5.766 1.00 68.75 344 ASP A N 1
ATOM 2684 C CA . ASP A 1 344 ? 15.341 -22.622 -6.673 1.00 68.75 344 ASP A CA 1
ATOM 2685 C C . ASP A 1 344 ? 16.154 -21.992 -7.810 1.00 68.75 344 ASP A C 1
ATOM 2687 O O . ASP A 1 344 ? 15.618 -21.423 -8.770 1.00 68.75 344 ASP A O 1
ATOM 2691 N N . GLY A 1 345 ? 17.480 -22.023 -7.653 1.00 70.94 345 GLY A N 1
ATOM 2692 C CA . GLY A 1 345 ? 18.435 -21.460 -8.604 1.00 70.94 345 GLY A CA 1
ATOM 2693 C C . GLY A 1 345 ? 18.186 -19.978 -8.900 1.00 70.94 345 GLY A C 1
ATOM 2694 O O . GLY A 1 345 ? 18.542 -19.106 -8.108 1.00 70.94 345 GLY A O 1
ATOM 2695 N N . THR A 1 346 ? 17.599 -19.707 -10.070 1.00 60.78 346 THR A N 1
ATOM 2696 C CA . THR A 1 346 ? 17.317 -18.353 -10.596 1.00 60.78 346 THR A CA 1
ATOM 2697 C C . THR A 1 346 ? 15.850 -17.938 -10.453 1.00 60.78 346 THR A C 1
ATOM 2699 O O . THR A 1 346 ? 15.415 -16.960 -11.061 1.00 60.78 346 THR A O 1
ATOM 2702 N N . THR A 1 347 ? 15.067 -18.683 -9.672 1.00 62.94 347 THR A N 1
ATOM 2703 C CA . THR A 1 347 ? 13.645 -18.413 -9.450 1.00 62.94 347 THR A CA 1
ATOM 2704 C C . THR A 1 347 ? 13.313 -18.375 -7.963 1.00 62.94 347 THR A C 1
ATOM 2706 O O . THR A 1 347 ? 13.886 -19.117 -7.164 1.00 62.94 347 THR A O 1
ATOM 2709 N N . PHE A 1 348 ? 12.377 -17.497 -7.604 1.00 68.81 348 PHE A N 1
ATOM 2710 C CA . PHE A 1 348 ? 11.718 -17.508 -6.303 1.00 68.81 348 PHE A CA 1
ATOM 2711 C C . PHE A 1 348 ? 10.326 -18.094 -6.462 1.00 68.81 348 PHE A C 1
ATOM 2713 O O . PHE A 1 348 ? 9.564 -17.656 -7.327 1.00 68.81 348 PHE A O 1
ATOM 2720 N N . THR A 1 349 ? 9.993 -19.040 -5.593 1.00 72.00 349 THR A N 1
ATOM 2721 C CA . THR A 1 349 ? 8.623 -19.504 -5.405 1.00 72.00 349 THR A CA 1
ATOM 2722 C C . THR A 1 349 ? 8.153 -19.004 -4.051 1.00 72.00 349 THR A C 1
ATOM 2724 O O . THR A 1 349 ? 8.679 -19.397 -3.014 1.00 72.00 349 THR A O 1
ATOM 2727 N N . MET A 1 350 ? 7.182 -18.097 -4.052 1.00 75.88 350 MET A N 1
ATOM 2728 C CA . MET A 1 350 ? 6.589 -17.583 -2.823 1.00 75.88 350 MET A CA 1
ATOM 2729 C C . MET A 1 350 ? 5.326 -18.379 -2.510 1.00 75.88 350 MET A C 1
ATOM 2731 O O . MET A 1 350 ? 4.387 -18.377 -3.306 1.00 75.88 350 MET A O 1
ATOM 2735 N N . LYS A 1 351 ? 5.274 -19.003 -1.334 1.00 80.31 351 LYS A N 1
ATOM 2736 C CA . LYS A 1 351 ? 4.029 -19.549 -0.790 1.00 80.31 351 LYS A CA 1
ATOM 2737 C C . LYS A 1 351 ? 3.351 -18.482 0.046 1.00 80.31 351 LYS A C 1
ATOM 2739 O O . LYS A 1 351 ? 3.971 -17.865 0.916 1.00 80.31 351 LYS A O 1
ATOM 2744 N N . ARG A 1 352 ? 2.075 -18.245 -0.232 1.00 80.69 352 ARG A N 1
ATOM 2745 C CA . ARG A 1 352 ? 1.256 -17.258 0.472 1.00 80.69 352 ARG A CA 1
ATOM 2746 C C . ARG A 1 352 ? 0.409 -17.962 1.518 1.00 80.69 352 ARG A C 1
ATOM 2748 O O . ARG A 1 352 ? -0.029 -19.083 1.299 1.00 80.69 352 ARG A O 1
ATOM 2755 N N . LYS A 1 353 ? 0.173 -17.282 2.634 1.00 83.56 353 LYS A N 1
ATOM 2756 C CA . LYS A 1 353 ? -0.871 -17.640 3.590 1.00 83.56 353 LYS A CA 1
ATOM 2757 C C . LYS A 1 353 ? -1.956 -16.580 3.480 1.00 83.56 353 LYS A C 1
ATOM 2759 O O . LYS A 1 353 ? -1.706 -15.422 3.813 1.00 83.56 353 LYS A O 1
ATOM 2764 N N . ASP A 1 354 ? -3.124 -16.967 2.987 1.00 85.12 354 ASP A N 1
ATOM 2765 C CA . ASP A 1 354 ? -4.273 -16.077 2.869 1.00 85.12 354 ASP A CA 1
ATOM 2766 C C . ASP A 1 354 ? -5.289 -16.396 3.971 1.00 85.12 354 ASP A C 1
ATOM 2768 O O . ASP A 1 354 ? -5.693 -17.545 4.157 1.00 85.12 354 ASP A O 1
ATOM 2772 N N . ARG A 1 355 ? -5.695 -15.358 4.702 1.00 86.69 355 ARG A N 1
ATOM 2773 C CA . ARG A 1 355 ? -6.740 -15.411 5.720 1.00 86.69 355 ARG A CA 1
ATOM 2774 C C . ARG A 1 355 ? -7.924 -14.562 5.282 1.00 86.69 355 ARG A C 1
ATOM 2776 O O . ARG A 1 355 ? -7.752 -13.398 4.905 1.00 86.69 355 ARG A O 1
ATOM 2783 N N . PHE A 1 356 ? -9.115 -15.139 5.387 1.00 88.56 356 PHE A N 1
ATOM 2784 C CA . PHE A 1 356 ? -10.375 -14.492 5.042 1.00 88.56 356 PHE A CA 1
ATOM 2785 C C . PHE A 1 356 ? -11.275 -14.414 6.268 1.00 88.56 356 PHE A C 1
ATOM 2787 O O . PHE A 1 356 ? -11.559 -15.438 6.888 1.00 88.56 356 PHE A O 1
ATOM 2794 N N . THR A 1 357 ? -11.772 -13.217 6.565 1.00 89.38 357 THR A N 1
ATOM 2795 C CA . THR A 1 357 ? -12.749 -12.985 7.632 1.00 89.38 357 THR A CA 1
ATOM 2796 C C . THR A 1 357 ? -14.061 -12.510 7.005 1.00 89.38 357 THR A C 1
ATOM 2798 O O . THR A 1 357 ? -14.123 -11.394 6.479 1.00 89.38 357 THR A O 1
ATOM 2801 N N . PRO A 1 358 ? -15.114 -13.348 6.967 1.00 92.50 358 PRO A N 1
ATOM 2802 C CA . PRO A 1 358 ? -16.389 -12.958 6.380 1.00 92.50 358 PRO A CA 1
ATOM 2803 C C . PRO A 1 358 ? -17.123 -11.917 7.230 1.00 92.50 358 PRO A C 1
ATOM 2805 O O . PRO A 1 358 ? -17.374 -12.142 8.409 1.00 92.50 358 PRO A O 1
ATOM 2808 N N . ARG A 1 359 ? -17.538 -10.813 6.607 1.00 91.38 359 ARG A N 1
ATOM 2809 C CA . ARG A 1 359 ? -18.423 -9.789 7.178 1.00 91.38 359 ARG A CA 1
ATOM 2810 C C . ARG A 1 359 ? -19.803 -9.941 6.550 1.00 91.38 359 ARG A C 1
ATOM 2812 O O . ARG A 1 359 ? -20.065 -9.418 5.464 1.00 91.38 359 ARG A O 1
ATOM 2819 N N . LEU A 1 360 ? -20.656 -10.722 7.209 1.00 93.19 360 LEU A N 1
ATOM 2820 C CA . LEU A 1 360 ? -21.967 -11.148 6.711 1.00 93.19 360 LEU A CA 1
ATOM 2821 C C . LEU A 1 360 ? -23.058 -10.887 7.755 1.00 93.19 360 LEU A C 1
ATOM 2823 O O . LEU A 1 360 ? -22.758 -10.738 8.936 1.00 93.19 360 LEU A O 1
ATOM 2827 N N . ARG A 1 361 ? -24.321 -10.860 7.323 1.00 93.56 361 ARG A N 1
ATOM 2828 C CA . ARG A 1 361 ? -25.474 -10.863 8.234 1.00 93.56 361 ARG A CA 1
ATOM 2829 C C . ARG A 1 361 ? -25.521 -12.149 9.063 1.00 93.56 361 ARG A C 1
ATOM 2831 O O . ARG A 1 361 ? -25.178 -13.226 8.568 1.00 93.56 361 ARG A O 1
ATOM 2838 N N . ASP A 1 362 ? -26.043 -12.041 10.282 1.00 88.38 362 ASP A N 1
ATOM 2839 C CA . ASP A 1 362 ? -26.357 -13.187 11.134 1.00 88.38 362 ASP A CA 1
ATOM 2840 C C . ASP A 1 362 ? -27.180 -14.247 10.386 1.00 88.38 362 ASP A C 1
ATOM 2842 O O . ASP A 1 362 ? -28.148 -13.951 9.683 1.00 88.38 362 ASP A O 1
ATOM 2846 N N . GLY A 1 363 ? -26.776 -15.510 10.531 1.00 89.81 363 GLY A N 1
ATOM 2847 C CA . GLY A 1 363 ? -27.396 -16.640 9.833 1.00 89.81 363 GLY A CA 1
ATOM 2848 C C . GLY A 1 363 ? -26.899 -16.866 8.401 1.00 89.81 363 GLY A C 1
ATOM 2849 O O . GLY A 1 363 ? -27.312 -17.845 7.778 1.00 89.81 363 GLY A O 1
ATOM 2850 N N . VAL A 1 364 ? -25.993 -16.025 7.890 1.00 93.69 364 VAL A N 1
ATOM 2851 C CA . VAL A 1 364 ? -25.300 -16.244 6.614 1.00 93.69 364 VAL A CA 1
ATOM 2852 C C . VAL A 1 364 ? -23.873 -16.704 6.857 1.00 93.69 364 VAL A C 1
ATOM 2854 O O . VAL A 1 364 ? -23.121 -16.096 7.612 1.00 93.69 364 VAL A O 1
ATOM 2857 N N . VAL A 1 365 ? -23.467 -17.756 6.154 1.00 92.06 365 VAL A N 1
ATOM 2858 C CA . VAL A 1 365 ? -22.088 -18.248 6.150 1.00 92.06 365 VAL A CA 1
ATOM 2859 C C . VAL A 1 365 ? -21.491 -18.171 4.752 1.00 92.06 365 VAL A C 1
ATOM 2861 O O . VAL A 1 365 ? -22.169 -18.417 3.751 1.00 92.06 365 VAL A O 1
ATOM 2864 N N . PHE A 1 366 ? -20.200 -17.852 4.669 1.00 93.62 366 PHE A N 1
ATOM 2865 C CA . PHE A 1 366 ? -19.442 -18.001 3.434 1.00 93.62 366 PHE A CA 1
ATOM 2866 C C . PHE A 1 366 ? -18.877 -19.417 3.349 1.00 93.62 366 PHE A C 1
ATOM 2868 O O . PHE A 1 366 ? -18.015 -19.807 4.130 1.00 93.62 366 PHE A O 1
ATOM 2875 N N . GLN A 1 367 ? -19.352 -20.179 2.372 1.00 91.19 367 GLN A N 1
ATOM 2876 C CA . GLN A 1 367 ? -18.805 -21.475 2.013 1.00 91.19 367 GLN A CA 1
ATOM 2877 C C . GLN A 1 367 ? -17.795 -21.283 0.881 1.00 91.19 367 GLN A C 1
ATOM 2879 O O . GLN A 1 367 ? -18.186 -21.128 -0.283 1.00 91.19 367 GLN A O 1
ATOM 2884 N N . ALA A 1 368 ? -16.499 -21.289 1.198 1.00 88.06 368 ALA A N 1
ATOM 2885 C CA . ALA A 1 368 ? -15.479 -21.243 0.155 1.00 88.06 368 ALA A CA 1
ATOM 2886 C C . ALA A 1 368 ? -15.580 -22.462 -0.765 1.00 88.06 368 ALA A C 1
ATOM 2888 O O . ALA A 1 368 ? -15.816 -23.589 -0.337 1.00 88.06 368 ALA A O 1
ATOM 2889 N N . GLY A 1 369 ? -15.407 -22.203 -2.055 1.00 86.75 369 GLY A N 1
ATOM 2890 C CA . GLY A 1 369 ? -15.311 -23.210 -3.100 1.00 86.75 369 GLY A CA 1
ATOM 2891 C C . GLY A 1 369 ? -13.862 -23.440 -3.503 1.00 86.75 369 GLY A C 1
ATOM 2892 O O . GLY A 1 369 ? -13.369 -24.555 -3.389 1.00 86.75 369 GLY A O 1
ATOM 2893 N N . ARG A 1 370 ? -13.183 -22.394 -3.990 1.00 85.06 370 ARG A N 1
ATOM 2894 C CA . ARG A 1 370 ? -11.768 -22.465 -4.386 1.00 85.06 370 ARG A CA 1
ATOM 2895 C C . ARG A 1 370 ? -11.102 -21.097 -4.391 1.00 85.06 370 ARG A C 1
ATOM 2897 O O . ARG A 1 370 ? -11.749 -20.097 -4.703 1.00 85.06 370 ARG A O 1
ATOM 2904 N N . LEU A 1 371 ? -9.809 -21.080 -4.109 1.00 83.56 371 LEU A N 1
ATOM 2905 C CA . LEU A 1 371 ? -8.929 -19.942 -4.337 1.00 83.56 371 LEU A CA 1
ATOM 2906 C C . LEU A 1 371 ? -8.255 -20.148 -5.703 1.00 83.56 371 LEU A C 1
ATOM 2908 O O . LEU A 1 371 ? -7.816 -21.247 -6.019 1.00 83.56 371 LEU A O 1
ATOM 2912 N N . GLU A 1 372 ? -8.242 -19.125 -6.549 1.00 84.06 372 GLU A N 1
ATOM 2913 C CA . GLU A 1 372 ? -7.615 -19.161 -7.872 1.00 84.06 372 GLU A CA 1
ATOM 2914 C C . GLU A 1 372 ? -6.593 -18.029 -7.958 1.00 84.06 372 GLU A C 1
ATOM 2916 O O . GLU A 1 372 ? -6.882 -16.901 -7.552 1.00 84.06 372 GLU A O 1
ATOM 2921 N N . VAL A 1 373 ? -5.432 -18.292 -8.553 1.00 81.31 373 VAL A N 1
ATOM 2922 C CA . VAL A 1 373 ? -4.520 -17.235 -8.998 1.00 81.31 373 VAL A CA 1
ATOM 2923 C C . VAL A 1 373 ? -4.631 -17.144 -10.514 1.00 81.31 373 VAL A C 1
ATOM 2925 O O . VAL A 1 373 ? -4.262 -18.063 -11.240 1.00 81.31 373 VAL A O 1
ATOM 2928 N N . ARG A 1 374 ? -5.184 -16.037 -11.014 1.00 81.88 374 ARG A N 1
ATOM 2929 C CA . ARG A 1 374 ? -5.272 -15.765 -12.452 1.00 81.88 374 ARG A CA 1
ATOM 2930 C C . ARG A 1 374 ? -4.278 -14.693 -12.844 1.00 81.88 374 ARG A C 1
ATOM 2932 O O . ARG A 1 374 ? -4.147 -13.687 -12.164 1.00 81.88 374 ARG A O 1
ATOM 2939 N N . GLY A 1 375 ? -3.633 -14.881 -13.980 1.00 83.44 375 GLY A N 1
ATOM 2940 C CA . GLY A 1 375 ? -2.747 -13.908 -14.600 1.00 83.44 375 GLY A CA 1
ATOM 2941 C C . GLY A 1 375 ? -2.403 -14.372 -16.007 1.00 83.44 375 GLY A C 1
ATOM 2942 O O . GLY A 1 375 ? -2.898 -15.405 -16.469 1.00 83.44 375 GLY A O 1
ATOM 2943 N N . ARG A 1 376 ? -1.552 -13.619 -16.699 1.00 83.44 376 ARG A N 1
ATOM 2944 C CA . ARG A 1 376 ? -0.949 -14.096 -17.940 1.00 83.44 376 ARG A CA 1
ATOM 2945 C C . ARG A 1 376 ? 0.133 -15.110 -17.570 1.00 83.44 376 ARG A C 1
ATOM 2947 O O . ARG A 1 376 ? 1.194 -14.743 -17.077 1.00 83.44 376 ARG A O 1
ATOM 2954 N N . LEU A 1 377 ? -0.183 -16.386 -17.765 1.00 74.06 377 LEU A N 1
ATOM 2955 C CA . LEU A 1 377 ? 0.738 -17.491 -17.518 1.00 74.06 377 LEU A CA 1
ATOM 2956 C C . LEU A 1 377 ? 1.857 -17.487 -18.560 1.00 74.06 377 LEU A C 1
ATOM 2958 O O . LEU A 1 377 ? 1.607 -17.247 -19.745 1.00 74.06 377 LEU A O 1
ATOM 2962 N N . GLU A 1 378 ? 3.080 -17.779 -18.126 1.00 75.00 378 GLU A N 1
ATOM 2963 C CA . GLU A 1 378 ? 4.170 -18.080 -19.054 1.00 75.00 378 GLU A CA 1
ATOM 2964 C C . GLU A 1 378 ? 3.896 -19.409 -19.776 1.00 75.00 378 GLU A C 1
ATOM 2966 O O . GLU A 1 378 ? 3.134 -20.257 -19.298 1.00 75.00 378 GLU A O 1
ATOM 2971 N N . LYS A 1 379 ? 4.507 -19.618 -20.949 1.00 69.62 379 LYS A N 1
ATOM 2972 C CA . LYS A 1 379 ? 4.340 -20.876 -21.689 1.00 69.62 379 LYS A CA 1
ATOM 2973 C C . LYS A 1 379 ? 4.749 -22.061 -20.814 1.00 69.62 379 LYS A C 1
ATOM 2975 O O . LYS A 1 379 ? 5.895 -22.170 -20.397 1.00 69.62 379 LYS A O 1
ATOM 2980 N N . GLY A 1 380 ? 3.802 -22.968 -20.582 1.00 60.44 380 GLY A N 1
ATOM 2981 C CA . GLY A 1 380 ? 4.015 -24.163 -19.765 1.00 60.44 380 GLY A CA 1
ATOM 2982 C C . GLY A 1 380 ? 3.816 -23.959 -18.262 1.00 60.44 380 GLY A C 1
ATOM 2983 O O . GLY A 1 380 ? 3.860 -24.946 -17.532 1.00 60.44 380 GLY A O 1
ATOM 2984 N N . GLN A 1 381 ? 3.542 -22.736 -17.792 1.00 66.00 381 GLN A N 1
ATOM 2985 C CA . GLN A 1 381 ? 3.145 -22.517 -16.404 1.00 66.00 381 GLN A CA 1
ATOM 2986 C C . GLN A 1 381 ? 1.703 -23.026 -16.208 1.00 66.00 381 GLN A C 1
ATOM 2988 O O . GLN A 1 381 ? 0.809 -22.629 -16.964 1.00 66.00 381 GLN A O 1
ATOM 2993 N N . PRO A 1 382 ? 1.446 -23.922 -15.239 1.00 60.91 382 PRO A N 1
ATOM 2994 C CA . PRO A 1 382 ? 0.092 -24.369 -14.943 1.00 60.91 382 PRO A CA 1
ATOM 2995 C C . PRO A 1 382 ? -0.727 -23.229 -14.326 1.00 60.91 382 PRO A C 1
ATOM 2997 O O . PRO A 1 382 ? -0.182 -22.316 -13.707 1.00 60.91 382 PRO A O 1
ATOM 3000 N N . VAL A 1 383 ? -2.054 -23.297 -14.461 1.00 65.62 383 VAL A N 1
ATOM 3001 C CA . VAL A 1 383 ? -2.942 -22.496 -13.609 1.00 65.62 383 VAL A CA 1
ATOM 3002 C C . VAL A 1 383 ? -2.721 -22.973 -12.177 1.00 65.62 383 VAL A C 1
ATOM 3004 O O . VAL A 1 383 ? -2.950 -24.146 -11.882 1.00 65.62 383 VAL A O 1
ATOM 3007 N N . GLU A 1 384 ? -2.256 -22.086 -11.303 1.00 65.94 384 GLU A N 1
ATOM 3008 C CA . GLU A 1 384 ? -2.132 -22.399 -9.883 1.00 65.94 384 GLU A CA 1
ATOM 3009 C C . GLU A 1 384 ? -3.530 -22.436 -9.257 1.00 65.94 384 GLU A C 1
ATOM 3011 O O . GLU A 1 384 ? -4.193 -21.409 -9.074 1.00 65.94 384 GLU A O 1
ATOM 3016 N N . GLU A 1 385 ? -3.984 -23.649 -8.948 1.00 63.94 385 GLU A N 1
ATOM 3017 C CA . GLU A 1 385 ? -5.052 -23.893 -7.987 1.00 63.94 385 GLU A CA 1
ATOM 3018 C C . GLU A 1 385 ? -4.374 -24.149 -6.632 1.00 63.94 385 GLU A C 1
ATOM 3020 O O . GLU A 1 385 ? -3.900 -25.266 -6.401 1.00 63.94 385 GLU A O 1
ATOM 3025 N N . PRO A 1 386 ? -4.229 -23.129 -5.763 1.00 60.72 386 PRO A N 1
ATOM 3026 C CA . PRO A 1 386 ? -3.719 -23.336 -4.412 1.00 60.72 386 PRO A CA 1
ATOM 3027 C C . PRO A 1 386 ? -4.502 -24.453 -3.719 1.00 60.72 386 PRO A C 1
ATOM 3029 O O . PRO A 1 386 ? -5.723 -24.579 -3.878 1.00 60.72 386 PRO A O 1
ATOM 3032 N N . ALA A 1 387 ? -3.788 -25.296 -2.975 1.00 60.03 387 ALA A N 1
ATOM 3033 C CA . ALA A 1 387 ? -4.407 -26.413 -2.286 1.00 60.03 387 ALA A CA 1
ATOM 3034 C C . ALA A 1 387 ? -5.418 -25.870 -1.267 1.00 60.03 387 ALA A C 1
ATOM 3036 O O . ALA A 1 387 ? -5.175 -24.860 -0.613 1.00 60.03 387 ALA A O 1
ATOM 3037 N N . GLY A 1 388 ? -6.551 -26.554 -1.077 1.00 58.72 388 GLY A N 1
ATOM 3038 C CA . GLY A 1 388 ? -7.582 -26.108 -0.127 1.00 58.72 388 GLY A CA 1
ATOM 3039 C C . GLY A 1 388 ? -7.096 -25.953 1.325 1.00 58.72 388 GLY A C 1
ATOM 3040 O O . GLY A 1 388 ? -7.799 -25.351 2.125 1.00 58.72 388 GLY A O 1
ATOM 3041 N N . GLN A 1 389 ? -5.907 -26.470 1.658 1.00 56.72 389 GLN A N 1
ATOM 3042 C CA . GLN A 1 389 ? -5.253 -26.323 2.964 1.00 56.72 389 GLN A CA 1
ATOM 3043 C C . GLN A 1 389 ? -4.592 -24.948 3.179 1.00 56.72 389 GLN A C 1
ATOM 3045 O O . GLN A 1 389 ? -4.262 -24.623 4.315 1.00 56.72 389 GLN A O 1
ATOM 3050 N N . ASP A 1 390 ? -4.436 -24.135 2.128 1.00 60.88 390 ASP A N 1
ATOM 3051 C CA . ASP A 1 390 ? -3.804 -22.806 2.198 1.00 60.88 390 ASP A CA 1
ATOM 3052 C C . ASP A 1 390 ? -4.816 -21.670 2.458 1.00 60.88 390 ASP A C 1
ATOM 3054 O O . ASP A 1 390 ? -4.450 -20.493 2.478 1.00 60.88 390 ASP A O 1
ATOM 3058 N N . ILE A 1 391 ? -6.096 -22.017 2.645 1.00 61.62 391 ILE A N 1
ATOM 3059 C CA . ILE A 1 391 ? -7.190 -21.077 2.900 1.00 61.62 391 ILE A CA 1
ATOM 3060 C C . ILE A 1 391 ? -7.613 -21.208 4.360 1.00 61.62 391 ILE A C 1
ATOM 3062 O O . ILE A 1 391 ? -8.237 -22.200 4.739 1.00 61.62 391 ILE A O 1
ATOM 3066 N N . ASP A 1 392 ? -7.329 -20.180 5.155 1.00 69.75 392 ASP A N 1
ATOM 3067 C CA . ASP A 1 392 ? -7.855 -20.074 6.514 1.00 69.75 392 ASP A CA 1
ATOM 3068 C C . ASP A 1 392 ? -9.085 -19.157 6.502 1.00 69.75 392 ASP A C 1
ATOM 3070 O O . ASP A 1 392 ? -8.984 -17.959 6.209 1.00 69.75 392 ASP A O 1
ATOM 3074 N N . ILE A 1 393 ? -10.267 -19.731 6.737 1.00 68.44 393 ILE A N 1
ATOM 3075 C CA . ILE A 1 393 ? -11.509 -18.967 6.889 1.00 68.44 393 ILE A CA 1
ATOM 3076 C C . ILE A 1 393 ? -11.778 -18.874 8.376 1.00 68.44 393 ILE A C 1
ATOM 3078 O O . ILE A 1 393 ? -12.368 -19.770 8.981 1.00 68.44 393 ILE A O 1
ATOM 3082 N N . GLU A 1 394 ? -11.359 -17.760 8.952 1.00 68.75 394 GLU A N 1
ATOM 3083 C CA . GLU A 1 394 ? -11.749 -17.427 10.306 1.00 68.75 394 GLU A CA 1
ATOM 3084 C C . GLU A 1 394 ? -13.177 -16.891 10.235 1.00 68.75 394 GLU A C 1
ATOM 3086 O O . GLU A 1 394 ? -13.435 -15.758 9.823 1.00 68.75 394 GLU A O 1
ATOM 3091 N N . HIS A 1 395 ? -14.138 -17.731 10.615 1.00 58.84 395 HIS A N 1
ATOM 3092 C CA . HIS A 1 395 ? -15.427 -17.213 11.035 1.00 58.84 395 HIS A CA 1
ATOM 3093 C C . HIS A 1 395 ? -15.167 -16.414 12.302 1.00 58.84 395 HIS A C 1
ATOM 3095 O O . HIS A 1 395 ? -14.828 -16.993 13.334 1.00 58.84 395 HIS A O 1
ATOM 3101 N N . GLU A 1 396 ? -15.288 -15.093 12.216 1.00 51.53 396 GLU A N 1
ATOM 3102 C CA . GLU A 1 396 ? -15.248 -14.248 13.396 1.00 51.53 396 GLU A CA 1
ATOM 3103 C C . GLU A 1 396 ? -16.498 -14.580 14.211 1.00 51.53 396 GLU A C 1
ATOM 3105 O O . GLU A 1 396 ? -17.592 -14.058 14.004 1.00 51.53 396 GLU A O 1
ATOM 3110 N N . THR A 1 397 ? -16.371 -15.554 15.107 1.00 58.72 397 THR A N 1
ATOM 3111 C CA . THR A 1 397 ? -17.312 -15.678 16.201 1.00 58.72 397 THR A CA 1
ATOM 3112 C C . THR A 1 397 ? -17.132 -14.401 16.995 1.00 58.72 397 THR A C 1
ATOM 3114 O O . THR A 1 397 ? -16.083 -14.240 17.623 1.00 58.72 397 THR A O 1
ATOM 3117 N N . VAL A 1 398 ? -18.110 -13.489 16.918 1.00 66.69 398 VAL A N 1
ATOM 3118 C CA . VAL A 1 398 ? -18.188 -12.312 17.794 1.00 66.69 398 VAL A CA 1
ATOM 3119 C C . VAL A 1 398 ? -17.765 -12.774 19.178 1.00 66.69 398 VAL A C 1
ATOM 3121 O O . VAL A 1 398 ? -18.354 -13.733 19.701 1.00 66.69 398 VAL A O 1
ATOM 3124 N N . SER A 1 399 ? -16.692 -12.184 19.720 1.00 84.75 399 SER A N 1
ATOM 3125 C CA . SER A 1 399 ? -16.146 -12.695 20.974 1.00 84.75 399 SER A CA 1
ATOM 3126 C C . SER A 1 399 ? -17.262 -12.657 22.023 1.00 84.75 399 SER A C 1
ATOM 3128 O O . SER A 1 399 ? -18.120 -11.763 21.978 1.00 84.75 399 SER A O 1
ATOM 3130 N N . PRO A 1 400 ? -17.317 -13.619 22.961 1.00 90.44 400 PRO A N 1
ATOM 3131 C CA . PRO A 1 400 ? -18.302 -13.569 24.033 1.00 90.44 400 PRO A CA 1
ATOM 3132 C C . PRO A 1 400 ? -18.363 -12.187 24.702 1.00 90.44 400 PRO A C 1
ATOM 3134 O O . PRO A 1 400 ? -19.458 -11.700 24.972 1.00 90.44 400 PRO A O 1
ATOM 3137 N N . ALA A 1 401 ? -17.214 -11.516 24.852 1.00 92.50 401 ALA A N 1
ATOM 3138 C CA . ALA A 1 401 ? -17.110 -10.178 25.422 1.00 92.50 401 ALA A CA 1
ATOM 3139 C C . ALA A 1 401 ? -17.763 -9.086 24.553 1.00 92.50 401 ALA A C 1
ATOM 3141 O O . ALA A 1 401 ? -18.526 -8.268 25.064 1.00 92.50 401 ALA A O 1
ATOM 3142 N N . GLN A 1 402 ? -17.528 -9.089 23.237 1.00 90.25 402 GLN A N 1
ATOM 3143 C CA . GLN A 1 402 ? -18.175 -8.142 22.319 1.00 90.25 402 GLN A CA 1
ATOM 3144 C C . GLN A 1 402 ? -19.695 -8.327 22.281 1.00 90.25 402 GLN A C 1
ATOM 3146 O O . GLN A 1 402 ? -20.442 -7.349 22.233 1.00 90.25 402 GLN A O 1
ATOM 3151 N N . ARG A 1 403 ? -20.167 -9.576 22.346 1.00 93.56 403 ARG A N 1
ATOM 3152 C CA . ARG A 1 403 ? -21.600 -9.885 22.380 1.00 93.56 403 ARG A CA 1
ATOM 3153 C C . ARG A 1 403 ? -22.273 -9.342 23.639 1.00 93.56 403 ARG A C 1
ATOM 3155 O O . ARG A 1 403 ? -23.338 -8.738 23.523 1.00 93.56 403 ARG A O 1
ATOM 3162 N N . VAL A 1 404 ? -21.681 -9.539 24.823 1.00 96.44 404 VAL A N 1
ATOM 3163 C CA . VAL A 1 404 ? -22.265 -8.988 26.060 1.00 96.44 404 VAL A CA 1
ATOM 3164 C C . VAL A 1 404 ? -22.206 -7.459 26.076 1.00 96.44 404 VAL A C 1
ATOM 3166 O O . VAL A 1 404 ? -23.183 -6.837 26.485 1.00 96.44 404 VAL A O 1
ATOM 3169 N N . LEU A 1 405 ? -21.142 -6.855 25.532 1.00 96.25 405 LEU A N 1
ATOM 3170 C CA . LEU A 1 405 ? -21.000 -5.401 25.411 1.00 96.25 405 LEU A CA 1
ATOM 3171 C C . LEU A 1 405 ? -22.093 -4.790 24.517 1.00 96.25 405 LEU A C 1
ATOM 3173 O O . LEU A 1 405 ? -22.764 -3.835 24.911 1.00 96.25 405 LEU A O 1
ATOM 3177 N N . ALA A 1 406 ? -22.340 -5.380 23.344 1.00 93.81 406 ALA A N 1
ATOM 3178 C CA . ALA A 1 406 ? -23.364 -4.913 22.407 1.00 93.81 406 ALA A CA 1
ATOM 3179 C C . ALA A 1 406 ? -24.800 -5.023 22.962 1.00 93.81 406 ALA A C 1
ATOM 3181 O O . ALA A 1 406 ? -25.688 -4.282 22.539 1.00 93.81 406 ALA A O 1
ATOM 3182 N N . ALA A 1 407 ? -25.039 -5.915 23.927 1.00 96.38 407 ALA A N 1
ATOM 3183 C CA . ALA A 1 407 ? -26.358 -6.141 24.514 1.00 96.38 407 ALA A CA 1
ATOM 3184 C C . ALA A 1 407 ? -26.781 -5.085 25.559 1.00 96.38 407 ALA A C 1
ATOM 3186 O O . ALA A 1 407 ? -27.950 -5.058 25.949 1.00 96.38 407 ALA A O 1
ATOM 3187 N N . VAL A 1 408 ? -25.869 -4.218 26.020 1.00 97.50 408 VAL A N 1
ATOM 3188 C CA . VAL A 1 408 ? -26.124 -3.277 27.129 1.00 97.50 408 VAL A CA 1
ATOM 3189 C C . VAL A 1 408 ? -26.985 -2.083 26.714 1.00 97.50 408 VAL A C 1
ATOM 3191 O O . VAL A 1 408 ? -27.964 -1.776 27.392 1.00 97.50 408 VAL A O 1
ATOM 3194 N N . MET A 1 409 ? -26.654 -1.405 25.608 1.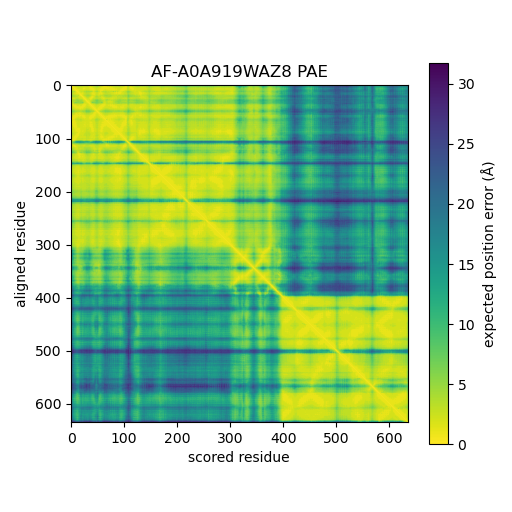00 97.94 409 MET A N 1
ATOM 3195 C CA . MET A 1 409 ? -27.346 -0.166 25.211 1.00 97.94 409 MET A CA 1
ATOM 3196 C C . MET A 1 409 ? -28.860 -0.333 25.001 1.00 97.94 409 MET A C 1
ATOM 3198 O O . MET A 1 409 ? -29.605 0.500 25.512 1.00 97.94 409 MET A O 1
ATOM 3202 N N . PRO A 1 410 ? -29.360 -1.422 24.381 1.00 96.81 410 PRO A N 1
ATOM 3203 C CA . PRO A 1 410 ? -30.801 -1.661 24.300 1.00 96.81 410 PRO A CA 1
ATOM 3204 C C . PRO A 1 410 ? -31.509 -1.699 25.666 1.00 96.81 410 PRO A C 1
ATOM 3206 O O . PRO A 1 410 ? -32.658 -1.272 25.779 1.00 96.81 410 PRO A O 1
ATOM 3209 N N . LEU A 1 411 ? -30.838 -2.188 26.717 1.00 97.50 411 LEU A N 1
ATOM 3210 C CA . LEU A 1 411 ? -31.387 -2.227 28.078 1.00 97.50 411 LEU A CA 1
ATOM 3211 C C . LEU A 1 411 ? -31.386 -0.845 28.730 1.00 97.50 411 LEU A C 1
ATOM 3213 O O . LEU A 1 411 ? -32.359 -0.481 29.391 1.00 97.50 411 LEU A O 1
ATOM 3217 N N . VAL A 1 412 ? -30.318 -0.076 28.509 1.00 97.06 412 VAL A N 1
ATOM 3218 C CA . VAL A 1 412 ? -30.193 1.321 28.943 1.00 97.06 412 VAL A CA 1
ATOM 3219 C C . VAL A 1 412 ? -31.304 2.169 28.328 1.00 97.06 412 VAL A C 1
ATOM 3221 O O . VAL A 1 412 ? -32.052 2.818 29.059 1.00 97.06 412 VAL A O 1
ATOM 3224 N N . ASP A 1 413 ? -31.465 2.101 27.006 1.00 95.88 413 ASP A N 1
ATOM 3225 C CA . ASP A 1 413 ? -32.476 2.859 26.267 1.00 95.88 413 ASP A CA 1
ATOM 3226 C C . ASP A 1 413 ? -33.891 2.465 26.708 1.00 95.88 413 ASP A C 1
ATOM 3228 O O . ASP A 1 413 ? -34.739 3.328 26.951 1.00 95.88 413 ASP A O 1
ATOM 3232 N N . SER A 1 414 ? -34.138 1.160 26.883 1.00 95.44 414 SER A N 1
ATOM 3233 C CA . SER A 1 414 ? -35.422 0.650 27.367 1.00 95.44 414 SER A CA 1
ATOM 3234 C C . SER A 1 414 ? -35.763 1.163 28.765 1.00 95.44 414 SER A C 1
ATOM 3236 O O . SER A 1 414 ? -36.922 1.499 28.997 1.00 95.44 414 SER A O 1
ATOM 3238 N N . ALA A 1 415 ? -34.807 1.200 29.697 1.00 95.25 415 ALA A N 1
ATOM 3239 C CA . ALA A 1 415 ? -35.050 1.653 31.065 1.00 95.25 415 ALA A CA 1
ATOM 3240 C C . ALA A 1 415 ? -35.239 3.174 31.130 1.00 95.25 415 ALA A C 1
ATOM 3242 O O . ALA A 1 415 ? -36.221 3.645 31.708 1.00 95.25 415 ALA A O 1
ATOM 3243 N N . ALA A 1 416 ? -34.359 3.942 30.479 1.00 93.69 416 ALA A N 1
ATOM 3244 C CA . ALA A 1 416 ? -34.434 5.401 30.446 1.00 93.69 416 ALA A CA 1
ATOM 3245 C C . ALA A 1 416 ? -35.739 5.897 29.798 1.00 93.69 416 ALA A C 1
ATOM 3247 O O . ALA A 1 416 ? -36.336 6.868 30.265 1.00 93.69 416 ALA A O 1
ATOM 3248 N N . ALA A 1 417 ? -36.246 5.189 28.781 1.00 94.31 417 ALA A N 1
ATOM 3249 C CA . ALA A 1 417 ? -37.534 5.498 28.163 1.00 94.31 417 ALA A CA 1
ATOM 3250 C C . ALA A 1 417 ? -38.712 5.448 29.155 1.00 94.31 417 ALA A C 1
ATOM 3252 O O . ALA A 1 417 ? -39.686 6.175 28.966 1.00 94.31 417 ALA A O 1
ATOM 3253 N N . THR A 1 418 ? -38.625 4.648 30.226 1.00 94.38 418 THR A N 1
ATOM 3254 C CA . THR A 1 418 ? -39.685 4.572 31.251 1.00 94.38 418 THR A CA 1
ATOM 3255 C C . THR A 1 418 ? -39.745 5.801 32.155 1.00 94.38 418 THR A C 1
ATOM 3257 O O . THR A 1 418 ? -40.793 6.077 32.730 1.00 94.38 418 THR A O 1
ATOM 3260 N N . GLY A 1 419 ? -38.654 6.568 32.245 1.00 89.25 419 GLY A N 1
ATOM 3261 C CA . GLY A 1 419 ? -38.586 7.811 33.012 1.00 89.25 419 GLY A CA 1
ATOM 3262 C C . GLY A 1 419 ? -38.932 9.071 32.223 1.00 89.25 419 GLY A C 1
ATOM 3263 O O . GLY A 1 419 ? -38.964 10.146 32.810 1.00 89.25 419 GLY A O 1
ATOM 3264 N N . LYS A 1 420 ? -39.186 8.966 30.910 1.00 89.44 420 LYS A N 1
ATOM 3265 C CA . LYS A 1 420 ? -39.313 10.121 30.003 1.00 89.44 420 LYS A CA 1
ATOM 3266 C C . LYS A 1 420 ? -40.368 11.147 30.439 1.00 89.44 420 LYS A C 1
ATOM 3268 O O . LYS A 1 420 ? -40.170 12.341 30.229 1.00 89.44 420 LYS A O 1
ATOM 3273 N N . ASP A 1 421 ? -41.465 10.679 31.028 1.00 89.12 421 ASP A N 1
ATOM 3274 C CA . ASP A 1 421 ? -42.592 11.520 31.445 1.00 89.12 421 ASP A CA 1
ATOM 3275 C C . ASP A 1 421 ? -42.602 11.801 32.960 1.00 89.12 421 ASP A C 1
ATOM 3277 O O . ASP A 1 421 ? -43.528 12.434 33.471 1.00 89.12 421 ASP A O 1
ATOM 3281 N N . THR A 1 422 ? -41.582 11.345 33.694 1.00 87.75 422 THR A N 1
ATOM 3282 C CA . THR A 1 422 ? -41.470 11.563 35.138 1.00 87.75 422 THR A CA 1
ATOM 3283 C C . THR A 1 422 ? -40.910 12.964 35.401 1.00 87.75 422 THR A C 1
ATOM 3285 O O . THR A 1 422 ? -39.801 13.271 34.962 1.00 87.75 422 THR A O 1
ATOM 3288 N N . PRO A 1 423 ? -41.628 13.847 36.121 1.00 88.81 423 PRO A N 1
ATOM 3289 C CA . PRO A 1 423 ? -41.093 15.151 36.493 1.00 88.81 423 PRO A CA 1
ATOM 3290 C C . PRO A 1 423 ? -39.847 14.988 37.368 1.00 88.81 423 PRO A C 1
ATOM 3292 O O . PRO A 1 423 ? -39.895 14.321 38.402 1.00 88.81 423 PRO A O 1
ATOM 3295 N N . HIS A 1 424 ? -38.747 15.625 36.976 1.00 90.00 424 HIS A N 1
ATOM 3296 C CA . HIS A 1 424 ? -37.494 15.587 37.722 1.00 90.00 424 HIS A CA 1
ATOM 3297 C C . HIS A 1 424 ? -37.359 16.811 38.633 1.00 90.00 424 HIS A C 1
ATOM 3299 O O . HIS A 1 424 ? -37.365 17.953 38.171 1.00 90.00 424 HIS A O 1
ATOM 3305 N N . ALA A 1 425 ? -37.201 16.567 39.937 1.00 93.88 425 ALA A N 1
ATOM 3306 C CA . ALA A 1 425 ? -36.695 17.560 40.882 1.00 93.88 425 ALA A CA 1
ATOM 3307 C C . ALA A 1 425 ? -35.249 17.954 40.522 1.00 93.88 425 ALA A C 1
ATOM 3309 O O . ALA A 1 425 ? -34.572 17.244 39.761 1.00 93.88 425 ALA A O 1
ATOM 3310 N N . HIS A 1 426 ? -34.746 19.063 41.065 1.00 94.19 426 HIS A N 1
ATOM 3311 C CA . HIS A 1 426 ? -33.432 19.572 40.679 1.00 94.19 426 HIS A CA 1
ATOM 3312 C C . HIS A 1 426 ? -32.317 18.576 41.018 1.00 94.19 426 HIS A C 1
ATOM 3314 O O . HIS A 1 426 ? -31.481 18.280 40.164 1.00 94.19 426 HIS A O 1
ATOM 3320 N N . THR A 1 427 ? -32.352 17.972 42.209 1.00 95.81 427 THR A N 1
ATOM 3321 C CA . THR A 1 427 ? -31.364 16.956 42.610 1.00 95.81 427 THR A CA 1
ATOM 3322 C C . THR A 1 427 ? -31.426 15.704 41.731 1.00 95.81 427 THR A C 1
ATOM 3324 O O . THR A 1 427 ? -30.387 15.202 41.304 1.00 95.81 427 THR A O 1
ATOM 3327 N N . SER A 1 428 ? -32.625 15.256 41.340 1.00 95.12 428 SER A N 1
ATOM 3328 C CA . SER A 1 428 ? -32.778 14.123 40.413 1.00 95.12 428 SER A CA 1
ATOM 3329 C C . SER A 1 428 ? -32.237 14.416 39.005 1.00 95.12 428 SER A C 1
ATOM 3331 O O . SER A 1 428 ? -31.763 13.508 38.327 1.00 95.12 428 SER A O 1
ATOM 3333 N N . THR A 1 429 ? -32.225 15.686 38.583 1.00 95.88 429 THR A N 1
ATOM 3334 C CA . THR A 1 429 ? -31.630 16.103 37.301 1.00 95.88 429 THR A CA 1
ATOM 3335 C C . THR A 1 429 ? -30.106 15.973 37.339 1.00 95.88 429 THR A C 1
ATOM 3337 O O . THR A 1 429 ? -29.495 15.552 36.361 1.00 95.88 429 THR A O 1
ATOM 3340 N N . ILE A 1 430 ? -29.476 16.267 38.482 1.00 97.38 430 ILE A N 1
ATOM 3341 C CA . ILE A 1 430 ? -28.028 16.079 38.678 1.00 97.38 430 ILE A CA 1
ATOM 3342 C C . ILE A 1 430 ? -27.677 14.589 38.604 1.00 97.38 430 ILE A C 1
ATOM 3344 O O . ILE A 1 430 ? -26.739 14.213 37.902 1.00 97.38 430 ILE A O 1
ATOM 3348 N N . VAL A 1 431 ? -28.469 13.729 39.255 1.00 97.44 431 VAL A N 1
ATOM 3349 C CA . VAL A 1 431 ? -28.312 12.267 39.161 1.00 97.44 431 VAL A CA 1
ATOM 3350 C C . VAL A 1 431 ? -28.474 11.786 37.715 1.00 97.44 431 VAL A C 1
ATOM 3352 O O . VAL A 1 431 ? -27.661 10.998 37.235 1.00 97.44 431 VAL A O 1
ATOM 3355 N N . PHE A 1 432 ? -29.477 12.289 36.988 1.00 96.25 432 PHE A N 1
ATOM 3356 C CA . PHE A 1 432 ? -29.675 11.965 35.574 1.00 96.25 432 PHE A CA 1
ATOM 3357 C C . PHE A 1 432 ? -28.482 12.389 34.701 1.00 96.25 432 PHE A C 1
ATOM 3359 O O . PHE A 1 432 ? -28.061 11.636 33.825 1.00 96.25 432 PHE A O 1
ATOM 3366 N N . ASN A 1 433 ? -27.878 13.550 34.966 1.00 96.00 433 ASN A N 1
ATOM 3367 C CA . ASN A 1 433 ? -26.681 13.996 34.251 1.00 96.00 433 ASN A CA 1
ATOM 3368 C C . ASN A 1 433 ? -25.480 13.069 34.502 1.00 96.00 433 ASN A C 1
ATOM 3370 O O . ASN A 1 433 ? -24.771 12.730 33.555 1.00 96.00 433 ASN A O 1
ATOM 3374 N N . LEU A 1 434 ? -25.282 12.600 35.742 1.00 97.81 434 LEU A N 1
ATOM 3375 C CA . LEU A 1 434 ? -24.250 11.601 36.058 1.00 97.81 434 LEU A CA 1
ATOM 3376 C C . LEU A 1 434 ? -24.506 10.269 35.337 1.00 97.81 434 LEU A C 1
ATOM 3378 O O . LEU A 1 434 ? -23.569 9.652 34.831 1.00 97.81 434 LEU A O 1
ATOM 3382 N N . PHE A 1 435 ? -25.770 9.843 35.236 1.00 97.81 435 PHE A N 1
ATOM 3383 C CA . PHE A 1 435 ? -26.144 8.679 34.430 1.00 97.81 435 PHE A CA 1
ATOM 3384 C C . PHE A 1 435 ? -25.797 8.886 32.947 1.00 97.81 435 PHE A C 1
ATOM 3386 O O . PHE A 1 435 ? -25.170 8.026 32.332 1.00 97.81 435 PHE A O 1
ATOM 3393 N N . GLY A 1 436 ? -26.139 10.045 32.375 1.00 96.94 436 GLY A N 1
ATOM 3394 C CA . GLY A 1 436 ? -25.793 10.392 30.993 1.00 96.94 436 GLY A CA 1
ATOM 3395 C C . GLY A 1 436 ? -24.282 10.385 30.737 1.00 96.94 436 GLY A C 1
ATOM 3396 O O . GLY A 1 436 ? -23.830 9.899 29.700 1.00 96.94 436 GLY A O 1
ATOM 3397 N N . GLN A 1 437 ? -23.486 10.841 31.706 1.00 97.88 437 GLN A N 1
ATOM 3398 C CA . GLN A 1 437 ? -22.027 10.763 31.641 1.00 97.88 437 GLN A CA 1
ATOM 3399 C C . GLN A 1 437 ? -21.524 9.309 31.631 1.00 97.88 437 GLN A C 1
ATOM 3401 O O . GLN A 1 437 ? -20.621 8.979 30.863 1.00 97.88 437 GLN A O 1
ATOM 3406 N N . ALA A 1 438 ? -22.130 8.422 32.426 1.00 98.06 438 ALA A N 1
ATOM 3407 C CA . ALA A 1 438 ? -21.805 6.998 32.398 1.00 98.06 438 ALA A CA 1
ATOM 3408 C C . ALA A 1 438 ? -22.113 6.357 31.035 1.00 98.06 438 ALA A C 1
ATOM 3410 O O . ALA A 1 438 ? -21.276 5.630 30.498 1.00 98.06 438 ALA A O 1
ATOM 3411 N N . VAL A 1 439 ? -23.262 6.687 30.431 1.00 98.06 439 VAL A N 1
ATOM 3412 C CA . VAL A 1 439 ? -23.613 6.242 29.070 1.00 98.06 439 VAL A CA 1
ATOM 3413 C C . VAL A 1 439 ? -22.562 6.704 28.056 1.00 98.06 439 VAL A C 1
ATOM 3415 O O . VAL A 1 439 ? -22.116 5.909 27.229 1.00 98.06 439 VAL A O 1
ATOM 3418 N N . ALA A 1 440 ? -22.107 7.956 28.150 1.00 97.56 440 ALA A N 1
ATOM 3419 C CA . ALA A 1 440 ? -21.072 8.489 27.266 1.00 97.56 440 ALA A CA 1
ATOM 3420 C C . ALA A 1 440 ? -19.729 7.748 27.413 1.00 97.56 440 ALA A C 1
ATOM 3422 O O . ALA A 1 440 ? -19.088 7.430 26.405 1.00 97.56 440 ALA A O 1
ATOM 3423 N N . PHE A 1 441 ? -19.310 7.415 28.641 1.00 98.31 441 PHE A N 1
ATOM 3424 C CA . PHE A 1 441 ? -18.115 6.593 28.859 1.00 98.31 441 PHE A CA 1
ATOM 3425 C C . PHE A 1 441 ? -18.281 5.183 28.287 1.00 98.31 441 PHE A C 1
ATOM 3427 O O . PHE A 1 441 ? -17.389 4.709 27.585 1.00 98.31 441 PHE A O 1
ATOM 3434 N N . PHE A 1 442 ? -19.428 4.536 28.506 1.00 98.31 442 PHE A N 1
ATOM 3435 C CA . PHE A 1 442 ? -19.707 3.203 27.967 1.00 98.31 442 PHE A CA 1
ATOM 3436 C C . PHE A 1 442 ? -19.672 3.166 26.427 1.00 98.31 442 PHE A C 1
ATOM 3438 O O . PHE A 1 442 ? -19.047 2.286 25.826 1.00 98.31 442 PHE A O 1
ATOM 3445 N N . GLN A 1 443 ? -20.286 4.151 25.769 1.00 97.62 443 GLN A N 1
ATOM 3446 C CA . GLN A 1 443 ? -20.244 4.277 24.310 1.00 97.62 443 GLN A CA 1
ATOM 3447 C C . GLN A 1 443 ? -18.821 4.534 23.800 1.00 97.62 443 GLN A C 1
ATOM 3449 O O . GLN A 1 443 ? -18.408 3.928 22.812 1.00 97.62 443 GLN A O 1
ATOM 3454 N N . SER A 1 444 ? -18.046 5.366 24.503 1.00 97.75 444 SER A N 1
ATOM 3455 C CA . SER A 1 444 ? -16.638 5.620 24.170 1.00 97.75 444 SER A CA 1
ATOM 3456 C C . SER A 1 444 ? -15.798 4.342 24.246 1.00 97.75 444 SER A C 1
ATOM 3458 O O . SER A 1 444 ? -15.036 4.060 23.325 1.00 97.75 444 SER A O 1
ATOM 3460 N N . ILE A 1 445 ? -15.987 3.526 25.291 1.00 97.94 445 ILE A N 1
ATOM 3461 C CA . ILE A 1 445 ? -15.334 2.214 25.424 1.00 97.94 445 ILE A CA 1
ATOM 3462 C C . ILE A 1 445 ? -15.716 1.306 24.253 1.00 97.94 445 ILE A C 1
ATOM 3464 O O . ILE A 1 445 ? -14.839 0.697 23.650 1.00 97.94 445 ILE A O 1
ATOM 3468 N N . THR A 1 446 ? -17.001 1.250 23.892 1.00 96.62 446 THR A N 1
ATOM 3469 C CA . THR A 1 446 ? -17.489 0.418 22.778 1.00 96.62 446 THR A CA 1
ATOM 3470 C C . THR A 1 446 ? -16.836 0.805 21.449 1.00 96.62 446 THR A C 1
ATOM 3472 O O . THR A 1 446 ? -16.406 -0.068 20.695 1.00 96.62 446 THR A O 1
ATOM 3475 N N . ILE A 1 447 ? -16.701 2.108 21.178 1.00 94.06 447 ILE A N 1
ATOM 3476 C CA . ILE A 1 447 ? -16.031 2.622 19.975 1.00 94.06 447 ILE A CA 1
ATOM 3477 C C . ILE A 1 447 ? -14.540 2.264 19.984 1.00 94.06 447 ILE A C 1
ATOM 3479 O O . ILE A 1 447 ? -14.037 1.749 18.988 1.00 94.06 447 ILE A O 1
ATOM 3483 N N . LEU A 1 448 ? -13.839 2.504 21.096 1.00 95.75 448 LEU A N 1
ATOM 3484 C CA . LEU A 1 448 ? -12.401 2.238 21.215 1.00 95.75 448 LEU A CA 1
ATOM 3485 C C . LEU A 1 448 ? -12.086 0.741 21.106 1.00 95.75 448 LEU A C 1
ATOM 3487 O O . LEU A 1 448 ? -11.203 0.348 20.350 1.00 95.75 448 LEU A O 1
ATOM 3491 N N . VAL A 1 449 ? -12.858 -0.114 21.778 1.00 95.38 449 VAL A N 1
ATOM 3492 C CA . VAL A 1 449 ? -12.754 -1.575 21.647 1.00 95.38 449 VAL A CA 1
ATOM 3493 C C . VAL A 1 449 ? -13.016 -2.015 20.204 1.00 95.38 449 VAL A C 1
ATOM 3495 O O . VAL A 1 449 ? -12.246 -2.807 19.661 1.00 95.38 449 VAL A O 1
ATOM 3498 N N . GLY A 1 450 ? -14.052 -1.475 19.553 1.00 89.44 450 GLY A N 1
ATOM 3499 C CA . GLY A 1 450 ? -14.341 -1.747 18.141 1.00 89.44 450 GLY A CA 1
ATOM 3500 C C . GLY A 1 450 ? -13.216 -1.303 17.197 1.00 89.44 450 GLY A C 1
ATOM 3501 O O . GLY A 1 450 ? -12.944 -1.969 16.201 1.00 89.44 450 GLY A O 1
ATOM 3502 N N . ALA A 1 451 ? -12.508 -0.229 17.549 1.00 88.19 451 ALA A N 1
ATOM 3503 C CA . ALA A 1 451 ? -11.324 0.268 16.852 1.00 88.19 451 ALA A CA 1
ATOM 3504 C C . ALA A 1 451 ? -10.021 -0.464 17.233 1.00 88.19 451 ALA A C 1
ATOM 3506 O O . ALA A 1 451 ? -8.947 -0.040 16.807 1.00 88.19 451 ALA A O 1
ATOM 3507 N N . ARG A 1 452 ? -10.098 -1.562 18.003 1.00 93.00 452 ARG A N 1
ATOM 3508 C CA . ARG A 1 452 ? -8.945 -2.333 18.501 1.00 93.00 452 ARG A CA 1
ATOM 3509 C C . ARG A 1 452 ? -8.014 -1.523 19.414 1.00 93.00 452 ARG A C 1
ATOM 3511 O O . ARG A 1 452 ? -6.810 -1.739 19.423 1.00 93.00 452 ARG A O 1
ATOM 3518 N N . GLN A 1 453 ? -8.565 -0.611 20.210 1.00 96.25 453 GLN A N 1
ATOM 3519 C CA . GLN A 1 453 ? -7.838 0.261 21.144 1.00 96.25 453 GLN A CA 1
ATOM 3520 C C . GLN A 1 453 ? -8.263 0.010 22.605 1.00 96.25 453 GLN A C 1
ATOM 3522 O O . GLN A 1 453 ? -8.792 0.904 23.274 1.00 96.25 453 GLN A O 1
ATOM 3527 N N . PRO A 1 454 ? -8.107 -1.223 23.131 1.00 96.44 454 PRO A N 1
ATOM 3528 C CA . PRO A 1 454 ? -8.568 -1.548 24.479 1.00 96.44 454 PRO A CA 1
ATOM 3529 C C . PRO A 1 454 ? -7.747 -0.846 25.574 1.00 96.44 454 PRO A C 1
ATOM 3531 O O . PRO A 1 454 ? -8.274 -0.610 26.658 1.00 96.44 454 PRO A O 1
ATOM 3534 N N . VAL A 1 455 ? -6.489 -0.472 25.306 1.00 96.12 455 VAL A N 1
ATOM 3535 C CA . VAL A 1 455 ? -5.647 0.255 26.273 1.00 96.12 455 VAL A CA 1
ATOM 3536 C C . VAL A 1 455 ? -6.184 1.671 26.480 1.00 96.12 455 VAL A C 1
ATOM 3538 O O . VAL A 1 455 ? -6.373 2.112 27.612 1.00 96.12 455 VAL A O 1
ATOM 3541 N N . GLU A 1 456 ? -6.516 2.364 25.393 1.00 96.75 456 GLU A N 1
ATOM 3542 C CA . GLU A 1 456 ? -7.090 3.709 25.407 1.00 96.75 456 GLU A CA 1
ATOM 3543 C C . GLU A 1 456 ? -8.497 3.748 26.018 1.00 96.75 456 GLU A C 1
ATOM 3545 O O . GLU A 1 456 ? -8.941 4.800 26.480 1.00 96.75 456 GLU A O 1
ATOM 3550 N N . ALA A 1 457 ? -9.201 2.615 26.059 1.00 97.25 457 ALA A N 1
ATOM 3551 C CA . ALA A 1 457 ? -10.511 2.501 26.692 1.00 97.25 457 ALA A CA 1
ATOM 3552 C C . ALA A 1 457 ? -10.447 2.434 28.231 1.00 97.25 457 ALA A C 1
ATOM 3554 O O . ALA A 1 457 ? -11.444 2.719 28.900 1.00 97.25 457 ALA A O 1
ATOM 3555 N N . LEU A 1 458 ? -9.290 2.102 28.817 1.00 97.25 458 LEU A N 1
ATOM 3556 C CA . LEU A 1 458 ? -9.139 1.914 30.263 1.00 97.25 458 LEU A CA 1
ATOM 3557 C C . LEU A 1 458 ? -9.465 3.173 31.102 1.00 97.25 458 LEU A C 1
ATOM 3559 O O . LEU A 1 458 ? -10.182 3.040 32.097 1.00 97.25 458 LEU A O 1
ATOM 3563 N N . PRO A 1 459 ? -9.044 4.404 30.741 1.00 97.56 459 PRO A N 1
ATOM 3564 C CA . PRO A 1 459 ? -9.443 5.607 31.477 1.00 97.56 459 PRO A CA 1
ATOM 3565 C C . PRO A 1 459 ? -10.963 5.824 31.519 1.00 97.56 459 PRO A C 1
ATOM 3567 O O . PRO A 1 459 ? -11.509 6.164 32.571 1.00 97.56 459 PRO A O 1
ATOM 3570 N N . ALA A 1 460 ? -11.656 5.580 30.401 1.00 97.75 460 ALA A N 1
ATOM 3571 C CA . ALA A 1 460 ? -13.114 5.664 30.340 1.00 97.75 460 ALA A CA 1
ATOM 3572 C C . ALA A 1 460 ? -13.773 4.565 31.190 1.00 97.75 460 ALA A C 1
ATOM 3574 O O . ALA A 1 460 ? -14.739 4.840 31.901 1.00 97.75 460 ALA A O 1
ATOM 3575 N N . LEU A 1 461 ? -13.211 3.349 31.191 1.00 98.19 461 LEU A N 1
ATOM 3576 C CA . LEU A 1 461 ? -13.657 2.258 32.060 1.00 98.19 461 LEU A CA 1
ATOM 3577 C C . LEU A 1 461 ? -13.544 2.632 33.543 1.00 98.19 461 LEU A C 1
ATOM 3579 O O . LEU A 1 461 ? -14.495 2.433 34.294 1.00 98.19 461 LEU A O 1
ATOM 3583 N N . ARG A 1 462 ? -12.424 3.227 33.970 1.00 97.88 462 ARG A N 1
ATOM 3584 C CA . ARG A 1 462 ? -12.259 3.691 35.357 1.00 97.88 462 ARG A CA 1
ATOM 3585 C C . ARG A 1 462 ? -13.322 4.710 35.747 1.00 97.88 462 ARG A C 1
ATOM 3587 O O . ARG A 1 462 ? -13.908 4.600 36.821 1.00 97.88 462 ARG A O 1
ATOM 3594 N N . ALA A 1 463 ? -13.580 5.692 34.887 1.00 98.12 463 ALA A N 1
ATOM 3595 C CA . ALA A 1 463 ? -14.605 6.695 35.149 1.00 98.12 463 ALA A CA 1
ATOM 3596 C C . ALA A 1 463 ? -16.008 6.068 35.245 1.00 98.12 463 ALA A C 1
ATOM 3598 O O . ALA A 1 463 ? -16.773 6.405 36.150 1.00 98.12 463 ALA A O 1
ATOM 3599 N N . LEU A 1 464 ? -16.314 5.100 34.376 1.00 98.44 464 LEU A N 1
ATOM 3600 C CA . LEU A 1 464 ? -17.565 4.344 34.410 1.00 98.44 464 LEU A CA 1
ATOM 3601 C C . LEU A 1 464 ? -17.733 3.545 35.715 1.00 98.44 464 LEU A C 1
ATOM 3603 O O . LEU A 1 464 ? -18.800 3.601 36.323 1.00 98.44 464 LEU A O 1
ATOM 3607 N N . VAL A 1 465 ? -16.692 2.848 36.184 1.00 98.50 465 VAL A N 1
ATOM 3608 C CA . VAL A 1 465 ? -16.733 2.083 37.448 1.00 98.50 465 VAL A CA 1
ATOM 3609 C C . VAL A 1 465 ? -16.904 2.999 38.658 1.00 98.50 465 VAL A C 1
ATOM 3611 O O . VAL A 1 465 ? -17.688 2.686 39.552 1.00 98.50 465 VAL A O 1
ATOM 3614 N N . ILE A 1 466 ? -16.240 4.160 38.674 1.00 98.31 466 ILE A N 1
ATOM 3615 C CA . ILE A 1 466 ? -16.442 5.162 39.730 1.00 98.31 466 ILE A CA 1
ATOM 3616 C C . ILE A 1 466 ? -17.901 5.626 39.744 1.00 98.31 466 ILE A C 1
ATOM 3618 O O . ILE A 1 466 ? -18.512 5.654 40.808 1.00 98.31 466 ILE A O 1
ATOM 3622 N N . LEU A 1 467 ? -18.491 5.944 38.588 1.00 98.44 467 LEU A N 1
ATOM 3623 C CA . LEU A 1 467 ? -19.905 6.325 38.522 1.00 98.44 467 LEU A CA 1
ATOM 3624 C C . LEU A 1 467 ? -20.821 5.188 38.998 1.00 98.44 467 LEU A C 1
ATOM 3626 O O . LEU A 1 467 ? -21.754 5.448 39.755 1.00 98.44 467 LEU A O 1
ATOM 3630 N N . ALA A 1 468 ? -20.532 3.935 38.642 1.00 98.38 468 ALA A N 1
ATOM 3631 C CA . ALA A 1 468 ? -21.301 2.782 39.109 1.00 98.38 468 ALA A CA 1
ATOM 3632 C C . ALA A 1 468 ? -21.246 2.641 40.642 1.00 98.38 468 ALA A C 1
ATOM 3634 O O . ALA A 1 468 ? -22.285 2.482 41.282 1.00 98.38 468 ALA A O 1
AT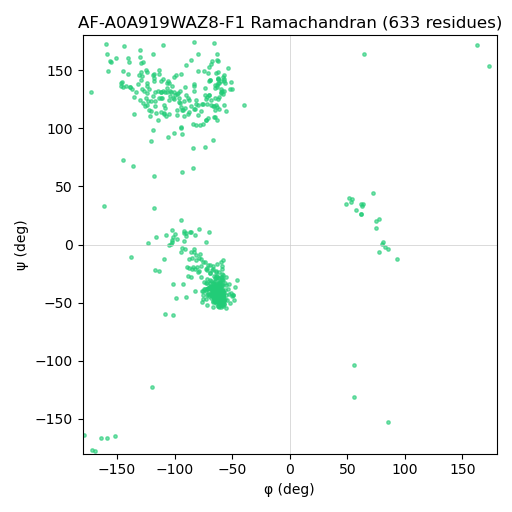OM 3635 N N . ALA A 1 469 ? -20.063 2.823 41.236 1.00 98.38 469 ALA A N 1
ATOM 3636 C CA . ALA A 1 469 ? -19.867 2.879 42.683 1.00 98.38 469 ALA A CA 1
ATOM 3637 C C . ALA A 1 469 ? -20.658 4.029 43.339 1.00 98.38 469 ALA A C 1
ATOM 3639 O O . ALA A 1 469 ? -21.272 3.848 44.391 1.00 98.38 469 ALA A O 1
ATOM 3640 N N . ARG A 1 470 ? -20.719 5.214 42.712 1.00 98.25 470 ARG A N 1
ATOM 3641 C CA . ARG A 1 470 ? -21.550 6.329 43.211 1.00 98.25 470 ARG A CA 1
ATOM 3642 C C . ARG A 1 470 ? -23.034 5.989 43.187 1.00 98.25 470 ARG A C 1
ATOM 3644 O O . ARG A 1 470 ? -23.736 6.286 44.147 1.00 98.25 470 ARG A O 1
ATOM 3651 N N . PHE A 1 471 ? -23.513 5.340 42.131 1.00 98.44 471 PHE A N 1
ATOM 3652 C CA . PHE A 1 471 ? -24.897 4.873 42.066 1.00 98.44 471 PHE A CA 1
ATOM 3653 C C . PHE A 1 471 ? -25.204 3.783 43.101 1.00 98.44 471 PHE A C 1
ATOM 3655 O O . PHE A 1 471 ? -26.300 3.785 43.656 1.00 98.44 471 PHE A O 1
ATOM 3662 N N . GLU A 1 472 ? -24.250 2.907 43.424 1.00 98.38 472 GLU A N 1
ATOM 3663 C CA . GLU A 1 472 ? -24.377 1.959 44.540 1.00 98.38 472 GLU A CA 1
ATOM 3664 C C . GLU A 1 472 ? -24.569 2.688 45.879 1.00 98.38 472 GLU A C 1
ATOM 3666 O O . GLU A 1 472 ? -25.506 2.374 46.610 1.00 98.38 472 GLU A O 1
ATOM 3671 N N . GLN A 1 473 ? -23.765 3.720 46.156 1.00 98.06 473 GLN A N 1
ATOM 3672 C CA . GLN A 1 473 ? -23.885 4.548 47.366 1.00 98.06 473 GLN A CA 1
ATOM 3673 C C . GLN A 1 473 ? -25.216 5.316 47.432 1.00 98.06 473 GLN A C 1
ATOM 3675 O O . GLN A 1 473 ? -25.796 5.454 48.507 1.00 98.06 473 GLN A O 1
ATOM 3680 N N . MET A 1 474 ? -25.719 5.807 46.293 1.00 98.38 474 MET A N 1
ATOM 3681 C CA . MET A 1 474 ? -27.025 6.479 46.215 1.00 98.38 474 MET A CA 1
ATOM 3682 C C . MET A 1 474 ? -28.201 5.522 46.435 1.00 98.38 474 MET A C 1
ATOM 3684 O O . MET A 1 474 ? -29.250 5.946 46.912 1.00 98.38 474 MET A O 1
ATOM 3688 N N . ALA A 1 475 ? -28.050 4.253 46.059 1.00 97.69 475 ALA A N 1
ATOM 3689 C CA . ALA A 1 475 ? -29.095 3.242 46.177 1.00 97.69 475 ALA A CA 1
ATOM 3690 C C . ALA A 1 475 ? -29.132 2.554 47.554 1.00 97.69 475 ALA A C 1
ATOM 3692 O O . ALA A 1 475 ? -30.042 1.759 47.796 1.00 97.69 475 ALA A O 1
ATOM 3693 N N . ASP A 1 476 ? -28.168 2.825 48.441 1.00 97.25 476 ASP A N 1
ATOM 3694 C CA . ASP A 1 476 ? -28.179 2.323 49.816 1.00 97.25 476 ASP A CA 1
ATOM 3695 C C . ASP A 1 476 ? -29.383 2.912 50.583 1.00 97.25 476 ASP A C 1
ATOM 3697 O O . ASP A 1 476 ? -29.463 4.134 50.739 1.00 97.25 476 ASP A O 1
ATOM 3701 N N . PRO A 1 477 ? -30.310 2.082 51.108 1.00 96.56 477 PRO A N 1
ATOM 3702 C CA . PRO A 1 477 ? -31.456 2.550 51.892 1.00 96.56 477 PRO A CA 1
ATOM 3703 C C . PRO A 1 477 ? -31.089 3.352 53.148 1.00 96.56 477 PRO A C 1
ATOM 3705 O O . PRO A 1 477 ? -31.933 4.070 53.684 1.00 96.56 477 PRO A O 1
ATOM 3708 N N . HIS A 1 478 ? -29.864 3.195 53.651 1.00 96.62 478 HIS A N 1
ATOM 3709 C CA . HIS A 1 478 ? -29.329 3.938 54.793 1.00 96.62 478 HIS A CA 1
ATOM 3710 C C . HIS A 1 478 ? -28.325 5.020 54.382 1.00 96.62 478 HIS A C 1
ATOM 3712 O O . HIS A 1 478 ? -27.785 5.719 55.242 1.00 96.62 478 HIS A O 1
ATOM 3718 N N . GLY A 1 479 ? -28.069 5.149 53.081 1.00 94.12 479 GLY A N 1
ATOM 3719 C CA . GLY A 1 479 ? -27.141 6.108 52.517 1.00 94.12 479 GLY A CA 1
ATOM 3720 C C . GLY A 1 479 ? -27.752 7.500 52.331 1.00 94.12 479 GLY A C 1
ATOM 3721 O O . GLY A 1 479 ? -28.951 7.716 52.514 1.00 94.12 479 GLY A O 1
ATOM 3722 N N . PRO A 1 480 ? -26.928 8.474 51.918 1.00 95.12 480 PRO A N 1
ATOM 3723 C CA . PRO A 1 480 ? -27.359 9.854 51.688 1.00 95.12 480 PRO A CA 1
ATOM 3724 C C . PRO A 1 480 ? -28.223 10.052 50.425 1.00 95.12 480 PRO A C 1
ATOM 3726 O O . PRO A 1 480 ? -28.596 11.184 50.110 1.00 95.12 480 PRO A O 1
ATOM 3729 N N . GLY A 1 481 ? -28.544 8.990 49.675 1.00 96.75 481 GLY A N 1
ATOM 3730 C CA . GLY A 1 481 ? -29.377 9.075 48.473 1.00 96.75 481 GLY A CA 1
ATOM 3731 C C . GLY A 1 481 ? -28.815 10.067 47.452 1.00 96.75 481 GLY A C 1
ATOM 3732 O O . GLY A 1 481 ? -27.615 10.080 47.177 1.00 96.75 481 GLY A O 1
ATOM 3733 N N . PHE A 1 482 ? -29.659 10.964 46.932 1.00 97.94 482 PHE A N 1
ATOM 3734 C CA . PHE A 1 482 ? -29.248 12.004 45.974 1.00 97.94 482 PHE A CA 1
ATOM 3735 C C . PHE A 1 482 ? -28.175 12.965 46.521 1.00 97.94 482 PHE A C 1
ATOM 3737 O O . PHE A 1 482 ? -27.516 13.656 45.740 1.00 97.94 482 PHE A O 1
ATOM 3744 N N . GLY A 1 483 ? -27.948 12.986 47.840 1.00 98.06 483 GLY A N 1
ATOM 3745 C CA . GLY A 1 483 ? -26.914 13.792 48.478 1.00 98.06 483 GLY A CA 1
ATOM 3746 C C . GLY A 1 483 ? -25.506 13.497 47.962 1.00 98.06 483 GLY A C 1
ATOM 3747 O O . GLY A 1 483 ? -24.698 14.418 47.886 1.00 98.06 483 GLY A O 1
ATOM 3748 N N . VAL A 1 484 ? -25.222 12.259 47.527 1.00 98.12 484 VAL A N 1
ATOM 3749 C CA . VAL A 1 484 ? -23.931 11.905 46.900 1.00 98.12 484 VAL A CA 1
ATOM 3750 C C . VAL A 1 484 ? -23.684 12.751 45.651 1.00 98.12 484 VAL A C 1
ATOM 3752 O O . VAL A 1 484 ? -22.626 13.358 45.514 1.00 98.12 484 VAL A O 1
ATOM 3755 N N . ALA A 1 485 ? -24.666 12.821 44.747 1.00 97.94 485 ALA A N 1
ATOM 3756 C CA . ALA A 1 485 ? -24.546 13.553 43.489 1.00 97.94 485 ALA A CA 1
ATOM 3757 C C . ALA A 1 485 ? -24.426 15.065 43.716 1.00 97.94 485 ALA A C 1
ATOM 3759 O O . ALA A 1 485 ? -23.631 15.733 43.057 1.00 97.94 485 ALA A O 1
ATOM 3760 N N . VAL A 1 486 ? -25.180 15.594 44.685 1.00 98.06 486 VAL A N 1
ATOM 3761 C CA . VAL A 1 486 ? -25.074 16.999 45.094 1.00 98.06 486 VAL A CA 1
ATOM 3762 C C . VAL A 1 486 ? -23.679 17.300 45.634 1.00 98.06 486 VAL A C 1
ATOM 3764 O O . VAL A 1 486 ? -23.084 18.298 45.231 1.00 98.06 486 VAL A O 1
ATOM 3767 N N . ARG A 1 487 ? -23.126 16.437 46.497 1.00 98.25 487 ARG A N 1
ATOM 3768 C CA . ARG A 1 487 ? -21.789 16.661 47.052 1.00 98.25 487 ARG A CA 1
ATOM 3769 C C . ARG A 1 487 ? -20.698 16.594 45.982 1.00 98.25 487 ARG A C 1
ATOM 3771 O O . ARG A 1 487 ? -19.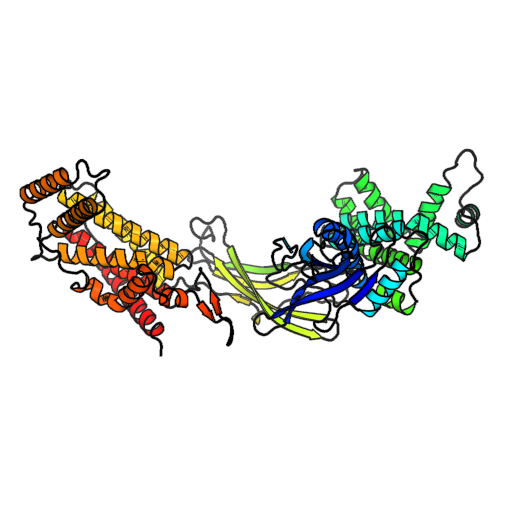832 17.456 46.005 1.00 98.25 487 ARG A O 1
ATOM 3778 N N . LEU A 1 488 ? -20.791 15.692 44.998 1.00 97.62 488 LEU A N 1
ATOM 3779 C CA . LEU A 1 488 ? -19.846 15.654 43.866 1.00 97.62 488 LEU A CA 1
ATOM 3780 C C . LEU A 1 488 ? -19.822 16.978 43.093 1.00 97.62 488 LEU A C 1
ATOM 3782 O O . LEU A 1 488 ? -18.756 17.459 42.719 1.00 97.62 488 LEU A O 1
ATOM 3786 N N . LEU A 1 489 ? -20.993 17.579 42.861 1.00 97.19 489 LEU A N 1
ATOM 3787 C CA . LEU A 1 489 ? -21.081 18.869 42.180 1.00 97.19 489 LEU A CA 1
ATOM 3788 C C . LEU A 1 489 ? -20.515 20.009 43.041 1.00 97.19 489 LEU A C 1
ATOM 3790 O O . LEU A 1 489 ? -19.870 20.908 42.508 1.00 97.19 489 LEU A O 1
ATOM 3794 N N . LEU A 1 490 ? -20.721 19.968 44.361 1.00 97.31 490 LEU A N 1
ATOM 3795 C CA . LEU A 1 490 ? -20.102 20.919 45.289 1.00 97.31 490 LEU A CA 1
ATOM 3796 C C . LEU A 1 490 ? -18.574 20.780 45.315 1.00 97.31 490 LEU A C 1
ATOM 3798 O O . LEU A 1 490 ? -17.894 21.797 45.238 1.00 97.31 490 LEU A O 1
ATOM 3802 N N . ASP A 1 491 ? -18.042 19.555 45.353 1.00 96.56 491 ASP A N 1
ATOM 3803 C CA . ASP A 1 491 ? -16.597 19.286 45.306 1.00 96.56 491 ASP A CA 1
ATOM 3804 C C . ASP A 1 491 ? -15.963 19.853 44.021 1.00 96.56 491 ASP A C 1
ATOM 3806 O O . ASP A 1 491 ? -14.897 20.469 44.069 1.00 96.56 491 ASP A O 1
ATOM 3810 N N . GLU A 1 492 ? -16.635 19.704 42.874 1.00 95.00 492 GLU A N 1
ATOM 3811 C CA . GLU A 1 492 ? -16.187 20.266 41.592 1.00 95.00 492 GLU A CA 1
ATOM 3812 C C . GLU A 1 492 ? -16.187 21.803 41.612 1.00 95.00 492 GLU A C 1
ATOM 3814 O O . GLU A 1 492 ? -15.222 22.439 41.179 1.00 95.00 492 GLU A O 1
ATOM 3819 N N . ILE A 1 493 ? -17.242 22.420 42.161 1.00 94.50 493 ILE A N 1
ATOM 3820 C CA . ILE A 1 493 ? -17.321 23.877 42.332 1.00 94.50 493 ILE A CA 1
ATOM 3821 C C . ILE A 1 493 ? -16.186 24.373 43.241 1.00 94.50 493 ILE A C 1
ATOM 3823 O O . ILE A 1 493 ? -15.486 25.327 42.894 1.00 94.50 493 ILE A O 1
ATOM 3827 N N . GLU A 1 494 ? -15.980 23.720 44.385 1.00 94.25 494 GLU A N 1
ATOM 3828 C CA . GLU A 1 494 ? -14.909 24.033 45.332 1.00 94.25 494 GLU A CA 1
ATOM 3829 C C . GLU A 1 494 ? -13.536 23.921 44.645 1.00 94.25 494 GLU A C 1
ATOM 3831 O O . GLU A 1 494 ? -12.754 24.876 44.675 1.00 94.25 494 GLU A O 1
ATOM 3836 N N . SER A 1 495 ? -13.270 22.828 43.922 1.00 91.56 495 SER A N 1
ATOM 3837 C CA . SER A 1 495 ? -12.023 22.631 43.172 1.00 91.56 495 SER A CA 1
ATOM 3838 C C . SER A 1 495 ? -11.779 23.744 42.147 1.00 91.56 495 SER A C 1
ATOM 3840 O O . SER A 1 495 ? -10.724 24.391 42.168 1.00 91.56 495 SER A O 1
ATOM 3842 N N . ALA A 1 496 ? -12.783 24.062 41.323 1.00 89.06 496 ALA A N 1
ATOM 3843 C CA . ALA A 1 496 ? -12.706 25.117 40.314 1.00 89.06 496 ALA A CA 1
ATOM 3844 C C . ALA A 1 496 ? -12.405 26.498 40.927 1.00 89.06 496 ALA A C 1
ATOM 3846 O O . ALA A 1 496 ? -11.646 27.283 40.356 1.00 89.06 496 ALA A O 1
ATOM 3847 N N . THR A 1 497 ? -12.936 26.788 42.120 1.00 88.12 497 THR A N 1
ATOM 3848 C CA . THR A 1 497 ? -12.669 28.059 42.817 1.00 88.12 497 THR A CA 1
ATOM 3849 C C . THR A 1 497 ? -11.255 28.170 43.393 1.00 88.12 497 THR A C 1
ATOM 3851 O O . THR A 1 497 ? -10.761 29.284 43.571 1.00 88.12 497 THR A O 1
ATOM 3854 N N . THR A 1 498 ? -10.568 27.048 43.631 1.00 87.44 498 THR A N 1
ATOM 3855 C CA . THR A 1 498 ? -9.189 27.036 44.154 1.00 87.44 498 THR A CA 1
ATOM 3856 C C . THR A 1 498 ? -8.105 27.123 43.068 1.00 87.44 498 THR A C 1
ATOM 3858 O O . THR A 1 498 ? -6.981 27.523 43.371 1.00 87.44 498 THR A O 1
ATOM 3861 N N . GLY A 1 499 ? -8.425 26.789 41.809 1.00 78.12 499 GLY A N 1
ATOM 3862 C CA . GLY A 1 499 ? -7.442 26.596 40.731 1.00 78.12 499 GLY A CA 1
ATOM 3863 C C . GLY A 1 499 ? -6.998 27.843 39.947 1.00 78.12 499 GLY A C 1
ATOM 3864 O O . GLY A 1 499 ? -5.875 27.863 39.448 1.00 78.12 499 GLY A O 1
ATOM 3865 N N . SER A 1 500 ? -7.826 28.890 39.816 1.00 70.31 500 SER A N 1
ATOM 3866 C CA . SER A 1 500 ? -7.443 30.171 39.182 1.00 70.31 500 SER A CA 1
ATOM 3867 C C . SER A 1 500 ? -8.547 31.236 39.343 1.00 70.31 500 SER A C 1
ATOM 3869 O O . SER A 1 500 ? -9.697 30.964 39.008 1.00 70.31 500 SER A O 1
ATOM 3871 N N . PRO A 1 501 ? -8.241 32.472 39.785 1.00 64.56 501 PRO A N 1
ATOM 3872 C CA . PRO A 1 501 ? -9.244 33.502 40.088 1.00 64.56 501 PRO A CA 1
ATOM 3873 C C . PRO A 1 501 ? -9.833 34.243 38.870 1.00 64.56 501 PRO A C 1
ATOM 3875 O O . PRO A 1 501 ? -10.436 35.298 39.049 1.00 64.56 501 PRO A O 1
ATOM 3878 N N . THR A 1 502 ? -9.640 33.773 37.632 1.00 59.44 502 THR A N 1
ATOM 3879 C CA . THR A 1 502 ? -9.890 34.618 36.444 1.00 59.44 502 THR A CA 1
ATOM 3880 C C . THR A 1 502 ? -11.265 34.503 35.780 1.00 59.44 502 THR A C 1
ATOM 3882 O O . THR A 1 502 ? -11.537 35.348 34.937 1.00 59.44 502 THR A O 1
ATOM 3885 N N . ASP A 1 503 ? -12.161 33.582 36.169 1.00 64.69 503 ASP A N 1
ATOM 3886 C CA . ASP A 1 503 ? -13.505 33.522 35.542 1.00 64.69 503 ASP A CA 1
ATOM 3887 C C . ASP A 1 503 ? -14.597 32.762 36.341 1.00 64.69 503 ASP A C 1
ATOM 3889 O O . ASP A 1 503 ? -15.469 32.108 35.779 1.00 64.69 503 ASP A O 1
ATOM 3893 N N . THR A 1 504 ? -14.574 32.790 37.680 1.00 72.50 504 THR A N 1
ATOM 3894 C CA . THR A 1 504 ? -15.482 31.981 38.536 1.00 72.50 504 THR A CA 1
ATOM 3895 C C . THR A 1 504 ? -16.763 32.704 38.985 1.00 72.50 504 THR A C 1
ATOM 3897 O O . THR A 1 504 ? -17.374 32.301 39.975 1.00 72.50 504 THR A O 1
ATOM 3900 N N . GLY A 1 505 ? -17.171 33.765 38.274 1.00 70.12 505 GLY A N 1
ATOM 3901 C CA . GLY A 1 505 ? -18.035 34.861 38.756 1.00 70.12 505 GLY A CA 1
ATOM 3902 C C . GLY A 1 505 ? -19.300 34.502 39.549 1.00 70.12 505 GLY A C 1
ATOM 3903 O O . GLY A 1 505 ? -19.645 35.248 40.460 1.00 70.12 505 GLY A O 1
ATOM 3904 N N . ASP A 1 506 ? -19.929 33.352 39.300 1.00 84.44 506 ASP A N 1
ATOM 3905 C CA . ASP A 1 506 ? -21.182 32.953 39.963 1.00 84.44 506 ASP A CA 1
ATOM 3906 C C . ASP A 1 506 ? -21.114 31.598 40.700 1.00 84.44 506 ASP A C 1
ATOM 3908 O O . ASP A 1 506 ? -22.091 31.164 41.314 1.00 84.44 506 ASP A O 1
ATOM 3912 N N . MET A 1 507 ? -19.960 30.923 40.702 1.00 90.56 507 MET A N 1
ATOM 3913 C CA . MET A 1 507 ? -19.832 29.555 41.230 1.00 90.56 507 MET A CA 1
ATOM 3914 C C . MET A 1 507 ? -20.106 29.439 42.746 1.00 90.56 507 MET A C 1
ATOM 3916 O O . MET A 1 507 ? -20.855 28.543 43.142 1.00 90.56 507 MET A O 1
ATOM 3920 N N . PRO A 1 508 ? -19.613 30.347 43.619 1.00 91.88 508 PRO A N 1
ATOM 3921 C CA . PRO A 1 508 ? -19.941 30.299 45.046 1.00 91.88 508 PRO A CA 1
ATOM 3922 C C . PRO A 1 508 ? -21.430 30.535 45.336 1.00 91.88 508 PRO A C 1
ATOM 3924 O O . PRO A 1 508 ? -21.991 29.916 46.238 1.00 91.88 508 PRO A O 1
ATOM 3927 N N . ALA A 1 509 ? -22.084 31.416 44.569 1.00 93.94 509 ALA A N 1
ATOM 3928 C CA . ALA A 1 509 ? -23.516 31.674 44.713 1.00 93.94 509 ALA A CA 1
ATOM 3929 C C . ALA A 1 509 ? -24.336 30.439 44.314 1.00 93.94 509 ALA A C 1
ATOM 3931 O O . ALA A 1 509 ? -25.273 30.064 45.022 1.00 93.94 509 ALA A O 1
ATOM 3932 N N . TYR A 1 510 ? -23.925 29.761 43.239 1.00 94.44 510 TYR A N 1
ATOM 3933 C CA . TYR A 1 510 ? -24.540 28.516 42.796 1.00 94.44 510 TYR A CA 1
ATOM 3934 C C . TYR A 1 510 ? -24.381 27.376 43.818 1.00 94.44 510 TYR A C 1
ATOM 3936 O O . TYR A 1 510 ? -25.343 26.657 44.074 1.00 94.44 510 TYR A O 1
ATOM 3944 N N . ALA A 1 511 ? -23.225 27.244 44.484 1.00 95.75 511 ALA A N 1
ATOM 3945 C CA . ALA A 1 511 ? -23.030 26.253 45.553 1.00 95.75 511 ALA A CA 1
ATOM 3946 C C . ALA A 1 511 ? -23.982 26.462 46.750 1.00 95.75 511 ALA A C 1
ATOM 3948 O O . ALA A 1 511 ? -24.551 25.504 47.289 1.00 95.75 511 ALA A O 1
ATOM 3949 N N . VAL A 1 512 ? -24.196 27.723 47.151 1.00 96.56 512 VAL A N 1
ATOM 3950 C CA . VAL A 1 512 ? -25.166 28.076 48.202 1.00 96.56 512 VAL A CA 1
ATOM 3951 C C . VAL A 1 512 ? -26.586 27.734 47.756 1.00 96.56 512 VAL A C 1
ATOM 3953 O O . VAL A 1 512 ? -27.329 27.104 48.508 1.00 96.56 512 VAL A O 1
ATOM 3956 N N . GLU A 1 513 ? -26.957 28.103 46.528 1.00 96.62 513 GLU A N 1
ATOM 3957 C CA . GLU A 1 513 ? -28.268 27.781 45.965 1.00 96.62 513 GLU A CA 1
ATOM 3958 C C . GLU A 1 513 ? -28.510 26.268 45.921 1.00 96.62 513 GLU A C 1
ATOM 3960 O O . GLU A 1 513 ? -29.577 25.801 46.323 1.00 96.62 513 GLU A O 1
ATOM 3965 N N . LEU A 1 514 ? -27.510 25.498 45.495 1.00 96.69 514 LEU A N 1
ATOM 3966 C CA . LEU A 1 514 ? -27.584 24.047 45.408 1.00 96.69 514 LEU A CA 1
ATOM 3967 C C . LEU A 1 514 ? -27.830 23.405 46.783 1.00 96.69 514 LEU A C 1
ATOM 3969 O O . LEU A 1 514 ? -28.678 22.523 46.908 1.00 96.69 514 LEU A O 1
ATOM 3973 N N . THR A 1 515 ? -27.154 23.896 47.825 1.00 96.81 515 THR A N 1
ATOM 3974 C CA . THR A 1 515 ? -27.341 23.428 49.209 1.00 96.81 515 THR A CA 1
ATOM 3975 C C . THR A 1 515 ? -28.741 23.760 49.732 1.00 96.81 515 THR A C 1
ATOM 3977 O O . THR A 1 515 ? -29.399 22.917 50.343 1.00 96.81 515 THR A O 1
ATOM 3980 N N . VAL A 1 516 ? -29.234 24.974 49.456 1.00 97.31 516 VAL A N 1
ATOM 3981 C CA . VAL A 1 516 ? -30.595 25.393 49.831 1.00 97.31 516 VAL A CA 1
ATOM 3982 C C . VAL A 1 516 ? -31.644 24.529 49.131 1.00 97.31 516 VAL A C 1
ATOM 3984 O O . VAL A 1 516 ? -32.584 24.076 49.782 1.00 97.31 516 VAL A O 1
ATOM 3987 N N . ARG A 1 517 ? -31.480 24.267 47.829 1.00 96.88 517 ARG A N 1
ATOM 3988 C CA . ARG A 1 517 ? -32.393 23.411 47.057 1.00 96.88 517 ARG A CA 1
ATOM 3989 C C . ARG A 1 517 ? -32.382 21.970 47.557 1.00 96.88 517 ARG A C 1
ATOM 3991 O O . ARG A 1 517 ? -33.451 21.403 47.748 1.00 96.88 517 ARG A O 1
ATOM 3998 N N . ALA A 1 518 ? -31.208 21.399 47.834 1.00 97.00 518 ALA A N 1
ATOM 3999 C CA . ALA A 1 518 ? -31.108 20.056 48.404 1.00 97.00 518 ALA A CA 1
ATOM 4000 C C . ALA A 1 518 ? -31.867 19.956 49.738 1.00 97.00 518 ALA A C 1
ATOM 4002 O O . ALA A 1 518 ? -32.648 19.030 49.930 1.00 97.00 518 ALA A O 1
ATOM 4003 N N . HIS A 1 519 ? -31.734 20.958 50.613 1.00 97.00 519 HIS A N 1
ATOM 4004 C CA . HIS A 1 519 ? -32.490 21.009 51.865 1.00 97.00 519 HIS A CA 1
ATOM 4005 C C . HIS A 1 519 ? -34.009 21.132 51.650 1.00 97.00 519 HIS A C 1
ATOM 4007 O O . HIS A 1 519 ? -34.784 20.487 52.351 1.00 97.00 519 HIS A O 1
ATOM 4013 N N . GLN A 1 520 ? -34.451 21.931 50.672 1.00 97.38 520 GLN A N 1
ATOM 4014 C CA . GLN A 1 520 ? -35.873 22.062 50.316 1.00 97.38 520 GLN A CA 1
ATOM 4015 C C . GLN A 1 520 ? -36.476 20.762 49.766 1.00 97.38 520 GLN A C 1
ATOM 4017 O O . GLN A 1 520 ? -37.672 20.531 49.929 1.00 97.38 520 GLN A O 1
ATOM 4022 N N . GLU A 1 521 ? -35.657 19.927 49.126 1.00 96.94 521 GLU A N 1
ATOM 4023 C CA . GLU A 1 521 ? -36.034 18.617 48.587 1.00 96.94 521 GLU A CA 1
ATOM 4024 C C . GLU A 1 521 ? -35.835 17.470 49.606 1.00 96.94 521 GLU A C 1
ATOM 4026 O O . GLU A 1 521 ? -35.957 16.307 49.234 1.00 96.94 521 GLU A O 1
ATOM 4031 N N . ASP A 1 522 ? -35.550 17.784 50.879 1.00 97.00 522 ASP A N 1
ATOM 4032 C CA . ASP A 1 522 ? -35.267 16.822 51.964 1.00 97.00 522 ASP A CA 1
ATOM 4033 C C . ASP A 1 522 ? -34.082 15.877 51.663 1.00 97.00 522 ASP A C 1
ATOM 4035 O O . ASP A 1 522 ? -34.010 14.735 52.116 1.00 97.00 522 ASP A O 1
ATOM 4039 N N . VAL A 1 523 ? -33.113 16.360 50.878 1.00 97.56 523 VAL A N 1
ATOM 4040 C CA . VAL A 1 523 ? -31.900 15.624 50.511 1.00 97.56 523 VAL A CA 1
ATOM 4041 C C . VAL A 1 523 ? -30.772 15.968 51.482 1.00 97.56 523 VAL A C 1
ATOM 4043 O O . VAL A 1 523 ? -30.283 17.098 51.532 1.00 97.56 523 VAL A O 1
ATOM 4046 N N . THR A 1 524 ? -30.310 14.968 52.235 1.00 96.88 524 THR A N 1
ATOM 4047 C CA . THR A 1 524 ? -29.159 15.112 53.139 1.00 96.88 524 THR A CA 1
ATOM 4048 C C . THR A 1 524 ? -27.854 15.034 52.349 1.00 96.88 524 THR A C 1
ATOM 4050 O O . THR A 1 524 ? -27.489 13.974 51.846 1.00 96.88 524 THR A O 1
ATOM 4053 N N . VAL A 1 525 ? -27.131 16.152 52.253 1.00 97.81 525 VAL A N 1
ATOM 4054 C CA . VAL A 1 525 ? -25.824 16.222 51.581 1.00 97.81 525 VAL A CA 1
ATOM 4055 C C . VAL A 1 525 ? -24.722 15.819 52.572 1.00 97.81 525 VAL A C 1
ATOM 4057 O O . VAL A 1 525 ? -24.582 16.477 53.604 1.00 97.81 525 VAL A O 1
ATOM 4060 N N . PRO A 1 526 ? -23.945 14.754 52.309 1.00 97.69 526 PRO A N 1
ATOM 4061 C CA . PRO A 1 526 ? -22.862 14.343 53.195 1.00 97.69 526 PRO A CA 1
ATOM 4062 C C . PRO A 1 526 ? -21.696 15.338 53.120 1.00 97.69 526 PRO A C 1
ATOM 4064 O O . PRO A 1 526 ? -21.419 15.881 52.054 1.00 97.69 526 PRO A O 1
ATOM 4067 N N . GLU A 1 527 ? -20.977 15.540 54.228 1.00 97.06 527 GLU A N 1
ATOM 4068 C CA . GLU A 1 527 ? -19.752 16.363 54.233 1.00 97.06 527 GLU A CA 1
ATOM 4069 C C . GLU A 1 527 ? -18.620 15.715 53.426 1.00 97.06 527 GLU A C 1
ATOM 4071 O O . GLU A 1 527 ? -17.865 16.403 52.747 1.00 97.06 527 GLU A O 1
ATOM 4076 N N . VAL A 1 528 ? -18.512 14.384 53.493 1.00 96.69 528 VAL A N 1
ATOM 4077 C CA . VAL A 1 528 ? -17.501 13.590 52.789 1.00 96.69 528 VAL A CA 1
ATOM 4078 C C . VAL A 1 528 ? -18.190 12.404 52.131 1.00 96.69 528 VAL A C 1
ATOM 4080 O O . VAL A 1 528 ? -18.967 11.691 52.770 1.00 96.69 528 VAL A O 1
ATOM 4083 N N . ILE A 1 529 ? -17.899 12.178 50.853 1.00 96.81 529 ILE A N 1
ATOM 4084 C CA . ILE A 1 529 ? -18.379 11.002 50.129 1.00 96.81 529 ILE A CA 1
ATOM 4085 C C . ILE A 1 529 ? -17.438 9.837 50.434 1.00 96.81 529 ILE A C 1
ATOM 4087 O O . ILE A 1 529 ? -16.222 9.976 50.329 1.00 96.81 529 ILE A O 1
ATOM 4091 N N . ALA A 1 530 ? -17.990 8.674 50.784 1.00 96.69 530 ALA A N 1
ATOM 4092 C CA . ALA A 1 530 ? -17.194 7.464 50.970 1.00 96.69 530 ALA A CA 1
ATOM 4093 C C . ALA A 1 530 ? -16.401 7.125 49.696 1.00 96.69 530 ALA A C 1
ATOM 4095 O O . ALA A 1 530 ? -16.921 7.258 48.588 1.00 96.69 530 ALA A O 1
ATOM 4096 N N . GLU A 1 531 ? -15.161 6.661 49.826 1.00 97.62 531 GLU A N 1
ATOM 4097 C CA . GLU A 1 531 ? -14.319 6.338 48.668 1.00 97.62 531 GLU A CA 1
ATOM 4098 C C . GLU A 1 531 ? -14.957 5.252 47.774 1.00 97.62 531 GLU A C 1
ATOM 4100 O O . GLU A 1 531 ? -15.555 4.310 48.310 1.00 97.62 531 GLU A O 1
ATOM 4105 N N . PRO A 1 532 ? -14.864 5.343 46.431 1.00 96.94 532 PRO A N 1
ATOM 4106 C CA . PRO A 1 532 ? -15.410 4.334 45.515 1.00 96.94 532 PRO A CA 1
ATOM 4107 C C . PRO A 1 532 ? -14.934 2.910 45.827 1.00 96.94 532 PRO A C 1
ATOM 4109 O O . PRO A 1 532 ? -15.703 1.962 45.698 1.00 96.94 532 PRO A O 1
ATOM 4112 N N . GLU A 1 533 ? -13.695 2.766 46.299 1.00 97.00 533 GLU A N 1
ATOM 4113 C CA . GLU A 1 533 ? -13.038 1.511 46.678 1.00 97.00 533 GLU A CA 1
ATOM 4114 C C . GLU A 1 533 ? -13.781 0.744 47.784 1.00 97.00 533 GLU A C 1
ATOM 4116 O O . GLU A 1 533 ? -13.556 -0.449 47.970 1.00 97.00 533 GLU A O 1
ATOM 4121 N N . THR A 1 534 ? -14.663 1.416 48.529 1.00 96.94 534 THR A N 1
ATOM 4122 C CA . THR A 1 534 ? -15.476 0.795 49.588 1.00 96.94 534 THR A CA 1
ATOM 4123 C C . THR A 1 534 ? -16.719 0.073 49.061 1.00 96.94 534 THR A C 1
ATOM 4125 O O . THR A 1 534 ? -17.394 -0.614 49.825 1.00 96.94 534 THR A O 1
ATOM 4128 N N . THR A 1 535 ? -17.034 0.226 47.772 1.00 98.12 535 THR A N 1
ATOM 4129 C CA . THR A 1 535 ? -18.239 -0.329 47.140 1.00 98.12 535 THR A CA 1
ATOM 4130 C C . THR A 1 535 ? -18.012 -1.728 46.573 1.00 98.12 535 THR A C 1
ATOM 4132 O O . THR A 1 535 ? -16.891 -2.104 46.214 1.00 98.12 535 THR A O 1
ATOM 4135 N N . THR A 1 536 ? -19.084 -2.514 46.464 1.00 98.06 536 THR A N 1
ATOM 4136 C CA . THR A 1 536 ? -19.005 -3.881 45.934 1.00 98.06 536 THR A CA 1
ATOM 4137 C C . THR A 1 536 ? -18.683 -3.901 44.443 1.00 98.06 536 THR A C 1
ATOM 4139 O O . THR A 1 536 ? -17.894 -4.743 44.012 1.00 98.06 536 THR A O 1
ATOM 4142 N N . VAL A 1 537 ? -19.210 -2.947 43.664 1.00 97.50 537 VAL A N 1
ATOM 4143 C CA . VAL A 1 537 ? -18.927 -2.843 42.226 1.00 97.50 537 VAL A CA 1
ATOM 4144 C C . VAL A 1 537 ? -17.440 -2.600 41.977 1.00 97.50 537 VAL A C 1
ATOM 4146 O O . VAL A 1 537 ? -16.833 -3.334 41.196 1.00 97.50 537 VAL A O 1
ATOM 4149 N N . TYR A 1 538 ? -16.825 -1.638 42.674 1.00 97.94 538 TYR A N 1
ATOM 4150 C CA . TYR A 1 538 ? -15.392 -1.363 42.522 1.00 97.94 538 TYR A CA 1
ATOM 4151 C C . TYR A 1 538 ? -14.546 -2.566 42.948 1.00 97.94 538 TYR A C 1
ATOM 4153 O O . TYR A 1 538 ? -13.635 -2.968 42.226 1.00 97.94 538 TYR A O 1
ATOM 4161 N N . ALA A 1 539 ? -14.863 -3.172 44.098 1.00 97.38 539 ALA A N 1
ATOM 4162 C CA . ALA A 1 539 ? -14.134 -4.332 44.607 1.00 97.38 539 ALA A CA 1
ATOM 4163 C C . ALA A 1 539 ? -14.192 -5.532 43.645 1.00 97.38 539 ALA A C 1
ATOM 4165 O O . ALA A 1 539 ? -13.204 -6.251 43.507 1.00 97.38 539 ALA A O 1
ATOM 4166 N N . SER A 1 540 ? -15.319 -5.725 42.950 1.00 97.31 540 SER A N 1
ATOM 4167 C CA . SER A 1 540 ? -15.479 -6.802 41.965 1.00 97.31 540 SER A CA 1
ATOM 4168 C C . SER A 1 540 ? -14.647 -6.621 40.690 1.00 97.31 540 SER A C 1
ATOM 4170 O O . SER A 1 540 ? -14.423 -7.601 39.991 1.00 97.31 540 SER A O 1
ATOM 4172 N N . LEU A 1 541 ? -14.169 -5.400 40.415 1.00 97.62 541 LEU A N 1
ATOM 4173 C CA . LEU A 1 541 ? -13.361 -5.034 39.242 1.00 97.62 541 LEU A CA 1
ATOM 4174 C C . LEU A 1 541 ? -11.963 -4.527 39.651 1.00 97.62 541 LEU A C 1
ATOM 4176 O O . LEU A 1 541 ? -11.393 -3.619 39.039 1.00 97.62 541 LEU A O 1
ATOM 4180 N N . GLY A 1 542 ? -11.427 -5.051 40.759 1.00 95.19 542 GLY A N 1
ATOM 4181 C CA . GLY A 1 542 ? -10.199 -4.544 41.373 1.00 95.19 542 GLY A CA 1
ATOM 4182 C C . GLY A 1 542 ? -8.975 -4.615 40.453 1.00 95.19 542 GLY A C 1
ATOM 4183 O O . GLY A 1 542 ? -8.204 -3.655 40.386 1.00 95.19 542 GLY A O 1
ATOM 4184 N N . SER A 1 543 ? -8.811 -5.713 39.710 1.00 93.94 543 SER A N 1
ATOM 4185 C CA . SER A 1 543 ? -7.695 -5.889 38.772 1.00 93.94 543 SER A CA 1
ATOM 4186 C C . SER A 1 543 ? -7.756 -4.867 37.636 1.00 93.94 543 SER A C 1
ATOM 4188 O O . SER A 1 543 ? -6.762 -4.221 37.313 1.00 93.94 543 SER A O 1
ATOM 4190 N N . GLU A 1 544 ? -8.940 -4.635 37.080 1.00 96.69 544 GLU A N 1
ATOM 4191 C CA . GLU A 1 544 ? -9.186 -3.665 36.017 1.00 96.69 544 GLU A CA 1
ATOM 4192 C C . GLU A 1 544 ? -8.940 -2.240 36.492 1.00 96.69 544 GLU A C 1
ATOM 4194 O O . GLU A 1 544 ? -8.369 -1.436 35.757 1.00 96.69 544 GLU A O 1
ATOM 4199 N N . MET A 1 545 ? -9.336 -1.920 37.727 1.00 97.62 545 MET A N 1
ATOM 4200 C CA . MET A 1 545 ? -9.098 -0.602 38.314 1.00 97.62 545 MET A CA 1
ATOM 4201 C C . MET A 1 545 ? -7.616 -0.330 38.551 1.00 97.62 545 MET A C 1
ATOM 4203 O O . MET A 1 545 ? -7.183 0.811 38.372 1.00 97.62 545 MET A O 1
ATOM 4207 N N . LEU A 1 546 ? -6.817 -1.352 38.872 1.00 94.88 546 LEU A N 1
ATOM 4208 C CA . LEU A 1 546 ? -5.360 -1.220 38.919 1.00 94.88 546 LEU A CA 1
ATOM 4209 C C . LEU A 1 546 ? -4.789 -0.905 37.532 1.00 94.88 546 LEU A C 1
ATOM 4211 O O . LEU A 1 546 ? -4.068 0.082 37.387 1.00 94.88 546 LEU A O 1
ATOM 4215 N N . LEU A 1 547 ? -5.167 -1.669 36.501 1.00 94.06 547 LEU A N 1
ATOM 4216 C CA . LEU A 1 547 ? -4.702 -1.433 35.128 1.00 94.06 547 LEU A CA 1
ATOM 4217 C C . LEU A 1 547 ? -5.110 -0.043 34.626 1.00 94.06 547 LEU A C 1
ATOM 4219 O O . LEU A 1 547 ? -4.295 0.708 34.090 1.00 94.06 547 LEU A O 1
ATOM 4223 N N . ALA A 1 548 ? -6.368 0.335 34.839 1.00 95.19 548 ALA A N 1
ATOM 4224 C CA . ALA A 1 548 ? -6.888 1.611 34.383 1.00 95.19 548 ALA A CA 1
ATOM 4225 C C . ALA A 1 548 ? -6.290 2.808 35.122 1.00 95.19 548 ALA A C 1
ATOM 4227 O O . ALA A 1 548 ? -6.112 3.875 34.529 1.00 95.19 548 ALA A O 1
ATOM 4228 N N . ARG A 1 549 ? -5.929 2.636 36.397 1.00 95.06 549 ARG A N 1
ATOM 4229 C CA . ARG A 1 549 ? -5.162 3.629 37.151 1.00 95.06 549 ARG A CA 1
ATOM 4230 C C . ARG A 1 549 ? -3.763 3.818 36.567 1.00 95.06 549 ARG A C 1
ATOM 4232 O O . ARG A 1 549 ? -3.323 4.962 36.476 1.00 95.06 549 ARG A O 1
ATOM 4239 N N . GLU A 1 550 ? -3.084 2.747 36.160 1.00 92.81 550 GLU A N 1
ATOM 4240 C CA . GLU A 1 550 ? -1.770 2.852 35.513 1.00 92.81 550 GLU A CA 1
ATOM 4241 C C . GLU A 1 550 ? -1.854 3.652 34.207 1.00 92.81 550 GLU A C 1
ATOM 4243 O O . GLU A 1 550 ? -1.083 4.593 34.026 1.00 92.81 550 GLU A O 1
ATOM 4248 N N . VAL A 1 551 ? -2.837 3.376 33.338 1.00 91.88 551 VAL A N 1
ATOM 4249 C CA . VAL A 1 551 ? -3.018 4.156 32.095 1.00 91.88 551 VAL A CA 1
ATOM 4250 C C . VAL A 1 551 ? -3.348 5.615 32.386 1.00 91.88 551 VAL A C 1
ATOM 4252 O O . VAL A 1 551 ? -2.729 6.512 31.815 1.00 91.88 551 VAL A O 1
ATOM 4255 N N . ALA A 1 552 ? -4.300 5.874 33.287 1.00 91.75 552 ALA A N 1
ATOM 4256 C CA . ALA A 1 552 ? -4.732 7.233 33.609 1.00 91.75 552 ALA A CA 1
ATOM 4257 C C . ALA A 1 552 ? -3.595 8.099 34.182 1.00 91.75 552 ALA A C 1
ATOM 4259 O O . ALA A 1 552 ? -3.589 9.311 33.982 1.00 91.75 552 ALA A O 1
ATOM 4260 N N . ASN A 1 553 ? -2.619 7.480 34.851 1.00 93.44 553 ASN A N 1
ATOM 4261 C CA . ASN A 1 553 ? -1.444 8.158 35.400 1.00 93.44 553 ASN A CA 1
ATOM 4262 C C . ASN A 1 553 ? -0.245 8.183 34.437 1.00 93.44 553 ASN A C 1
ATOM 4264 O O . ASN A 1 553 ? 0.856 8.537 34.859 1.00 93.44 553 ASN A O 1
ATOM 4268 N N . ALA A 1 554 ? -0.437 7.800 33.169 1.00 88.75 554 ALA A N 1
ATOM 4269 C CA . ALA A 1 554 ? 0.628 7.653 32.175 1.00 88.75 554 ALA A CA 1
ATOM 4270 C C . ALA A 1 554 ? 1.780 6.745 32.657 1.00 88.75 554 ALA A C 1
ATOM 4272 O O . ALA A 1 554 ? 2.957 6.995 32.381 1.00 88.75 554 ALA A O 1
ATOM 4273 N N . GLY A 1 555 ? 1.441 5.689 33.401 1.00 89.69 555 GLY A N 1
ATOM 4274 C CA . GLY A 1 555 ? 2.389 4.685 33.862 1.00 89.69 555 GLY A CA 1
ATOM 4275 C C . GLY A 1 555 ? 3.037 3.966 32.680 1.00 89.69 555 GLY A C 1
ATOM 4276 O O . GLY A 1 555 ? 2.376 3.605 31.707 1.00 89.69 555 GLY A O 1
ATOM 4277 N N . TYR A 1 556 ? 4.346 3.717 32.765 1.00 86.81 556 TYR A N 1
ATOM 4278 C CA . TYR A 1 556 ? 5.099 3.066 31.684 1.00 86.81 556 TYR A CA 1
ATOM 4279 C C . TYR A 1 556 ? 4.599 1.642 31.380 1.00 86.81 556 TYR A C 1
ATOM 4281 O O . TYR A 1 556 ? 4.752 1.156 30.263 1.00 86.81 556 TYR A O 1
ATOM 4289 N N . ALA A 1 557 ? 3.946 0.990 32.349 1.00 85.31 557 ALA A N 1
ATOM 4290 C CA . ALA A 1 557 ? 3.293 -0.301 32.156 1.00 85.31 557 ALA A CA 1
ATOM 4291 C C . ALA A 1 557 ? 2.210 -0.263 31.062 1.00 85.31 557 ALA A C 1
ATOM 4293 O O . ALA A 1 557 ? 2.032 -1.249 30.36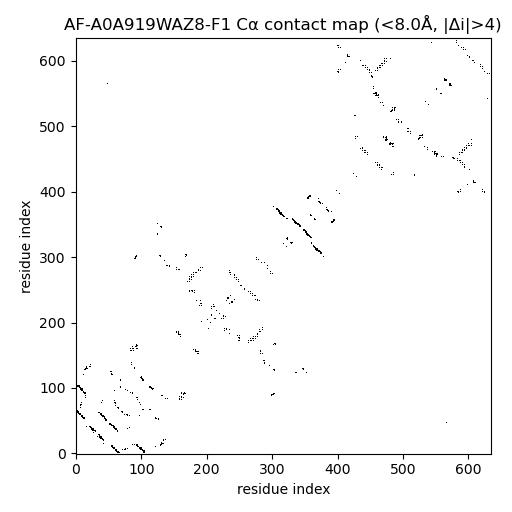3 1.00 85.31 557 ALA A O 1
ATOM 4294 N N . ALA A 1 558 ? 1.550 0.876 30.832 1.00 87.62 558 ALA A N 1
ATOM 4295 C CA . ALA A 1 558 ? 0.575 0.998 29.749 1.00 87.62 558 ALA A CA 1
ATOM 4296 C C . ALA A 1 558 ? 1.220 0.829 28.363 1.00 87.62 558 ALA A C 1
ATOM 4298 O O . ALA A 1 558 ? 0.627 0.239 27.461 1.00 87.62 558 ALA A O 1
ATOM 4299 N N . ALA A 1 559 ? 2.466 1.293 28.198 1.00 87.69 559 ALA A N 1
ATOM 4300 C CA . ALA A 1 559 ? 3.189 1.158 26.939 1.00 87.69 559 ALA A CA 1
ATOM 4301 C C . ALA A 1 559 ? 3.465 -0.311 26.597 1.00 87.69 559 ALA A C 1
ATOM 4303 O O . ALA A 1 559 ? 3.466 -0.662 25.421 1.00 87.69 559 ALA A O 1
ATOM 4304 N N . THR A 1 560 ? 3.648 -1.185 27.594 1.00 90.25 560 THR A N 1
ATOM 4305 C CA . THR A 1 560 ? 3.940 -2.603 27.339 1.00 90.25 560 THR A CA 1
ATOM 4306 C C . THR A 1 560 ? 2.744 -3.344 26.745 1.00 90.25 560 THR A C 1
ATOM 4308 O O . THR A 1 560 ? 2.951 -4.293 25.995 1.00 90.25 560 THR A O 1
ATOM 4311 N N . TRP A 1 561 ? 1.511 -2.878 26.968 1.00 89.62 561 TRP A N 1
ATOM 4312 C CA . TRP A 1 561 ? 0.313 -3.441 26.331 1.00 89.62 561 TRP A CA 1
ATOM 4313 C C . TRP A 1 561 ? 0.151 -3.044 24.861 1.00 89.62 561 TRP A C 1
ATOM 4315 O O . TRP A 1 561 ? -0.581 -3.705 24.129 1.00 89.62 561 TRP A O 1
ATOM 4325 N N . HIS A 1 562 ? 0.882 -2.024 24.409 1.00 87.75 562 HIS A N 1
ATOM 4326 C CA . HIS A 1 562 ? 1.047 -1.714 22.988 1.00 87.75 562 HIS A CA 1
ATOM 4327 C C . HIS A 1 562 ? 2.219 -2.465 22.353 1.00 87.75 562 HIS A C 1
ATOM 4329 O O . HIS A 1 562 ? 2.361 -2.461 21.131 1.00 87.75 562 HIS A O 1
ATOM 4335 N N . MET A 1 563 ? 3.090 -3.087 23.152 1.00 87.62 563 MET A N 1
ATOM 4336 C CA . MET A 1 563 ? 4.265 -3.780 22.638 1.00 87.62 563 MET A CA 1
ATOM 4337 C C . MET A 1 563 ? 3.928 -5.229 22.305 1.00 87.62 563 MET A C 1
ATOM 4339 O O . MET A 1 563 ? 3.717 -6.059 23.185 1.00 87.62 563 MET A O 1
ATOM 4343 N N . GLN A 1 564 ? 3.949 -5.560 21.018 1.00 80.56 564 GLN A N 1
ATOM 4344 C CA . GLN A 1 564 ? 3.826 -6.933 20.551 1.00 80.56 564 GLN A CA 1
ATOM 4345 C C . GLN A 1 564 ? 5.212 -7.474 20.203 1.00 80.56 564 GLN A C 1
ATOM 4347 O O . GLN A 1 564 ? 5.937 -6.887 19.396 1.00 80.56 564 GLN A O 1
ATOM 4352 N N . ARG A 1 565 ? 5.590 -8.610 20.802 1.00 76.62 565 ARG A N 1
ATOM 4353 C CA . ARG A 1 565 ? 6.775 -9.352 20.355 1.00 76.62 565 ARG A CA 1
ATOM 4354 C C . ARG A 1 565 ? 6.506 -9.894 18.959 1.00 76.62 565 ARG A C 1
ATOM 4356 O O . ARG A 1 565 ? 5.572 -10.670 18.771 1.00 76.62 565 ARG A O 1
ATOM 4363 N N . VAL A 1 566 ? 7.319 -9.462 18.005 1.00 71.12 566 VAL A N 1
ATOM 4364 C CA . VAL A 1 566 ? 7.281 -9.968 16.628 1.00 71.12 566 VAL A CA 1
ATOM 4365 C C . VAL A 1 566 ? 8.063 -11.275 16.555 1.00 71.12 566 VAL A C 1
ATOM 4367 O O . VAL A 1 566 ? 7.619 -12.235 15.932 1.00 71.12 566 VAL A O 1
ATOM 4370 N N . ASP A 1 567 ? 9.194 -11.323 17.260 1.00 76.31 567 ASP A N 1
ATOM 4371 C CA . ASP A 1 567 ? 10.066 -12.483 17.388 1.00 76.31 567 ASP A CA 1
ATOM 4372 C C . ASP A 1 567 ? 10.817 -12.454 18.742 1.00 76.31 567 ASP A C 1
ATOM 4374 O O . ASP A 1 567 ? 10.416 -11.764 19.688 1.00 76.31 567 ASP A O 1
ATOM 4378 N N . GLY A 1 568 ? 11.873 -13.263 18.875 1.00 73.56 568 GLY A N 1
ATOM 4379 C CA . GLY A 1 568 ? 12.673 -13.351 20.099 1.00 73.56 568 GLY A CA 1
ATOM 4380 C C . GLY A 1 568 ? 13.478 -12.089 20.432 1.00 73.56 568 GLY A C 1
ATOM 4381 O O . GLY A 1 568 ? 13.807 -11.886 21.602 1.00 73.56 568 GLY A O 1
ATOM 4382 N N . GLU A 1 569 ? 13.761 -11.238 19.446 1.00 75.75 569 GLU A N 1
ATOM 4383 C CA . GLU A 1 569 ? 14.678 -10.097 19.548 1.00 75.75 569 GLU A CA 1
ATOM 4384 C C . GLU A 1 569 ? 13.986 -8.738 19.328 1.00 75.75 569 GLU A C 1
ATOM 4386 O O . GLU A 1 569 ? 14.461 -7.727 19.845 1.00 75.75 569 GLU A O 1
ATOM 4391 N N . HIS A 1 570 ? 12.830 -8.699 18.657 1.00 65.88 570 HIS A N 1
ATOM 4392 C CA . HIS A 1 570 ? 12.151 -7.467 18.249 1.00 65.88 570 HIS A CA 1
ATOM 4393 C C . HIS A 1 570 ? 10.759 -7.294 18.878 1.00 65.88 570 HIS A C 1
ATOM 4395 O O . HIS A 1 570 ? 9.953 -8.226 18.989 1.00 65.88 570 HIS A O 1
ATOM 4401 N N . GLN A 1 571 ? 10.448 -6.048 19.248 1.00 79.94 571 GLN A N 1
ATOM 4402 C CA . GLN A 1 571 ? 9.132 -5.618 19.722 1.00 79.94 571 GLN A CA 1
ATOM 4403 C C . GLN A 1 571 ? 8.620 -4.462 18.860 1.00 79.94 571 GLN A C 1
ATOM 4405 O O . GLN A 1 571 ? 9.329 -3.476 18.664 1.00 79.94 571 GLN A O 1
ATOM 4410 N N . ASN A 1 572 ? 7.378 -4.568 18.389 1.00 78.75 572 ASN A N 1
ATOM 4411 C CA . ASN A 1 572 ? 6.688 -3.490 17.687 1.00 78.75 572 ASN A CA 1
ATOM 4412 C C . ASN A 1 572 ? 5.725 -2.780 18.630 1.00 78.75 572 ASN A C 1
ATOM 4414 O O . ASN A 1 572 ? 5.080 -3.419 19.457 1.00 78.75 572 ASN A O 1
ATOM 4418 N N . PHE A 1 573 ? 5.604 -1.466 18.466 1.00 88.50 573 PHE A N 1
ATOM 4419 C CA . PHE A 1 573 ? 4.580 -0.671 19.130 1.00 88.50 573 PHE A CA 1
ATOM 4420 C C . PHE A 1 573 ? 3.352 -0.566 18.222 1.00 88.50 573 PHE A C 1
ATOM 4422 O O . PHE A 1 573 ? 3.426 0.024 17.143 1.00 88.50 573 PHE A O 1
ATOM 4429 N N . ASN A 1 574 ? 2.230 -1.120 18.670 1.00 82.50 574 ASN A N 1
ATOM 4430 C CA . ASN A 1 574 ? 0.966 -1.122 17.953 1.00 82.50 574 ASN A CA 1
ATOM 4431 C C . ASN A 1 574 ? -0.084 -0.341 18.747 1.00 82.50 574 ASN A C 1
ATOM 4433 O O . ASN A 1 574 ? -0.448 -0.706 19.863 1.00 82.50 574 ASN A O 1
ATOM 4437 N N . VAL A 1 575 ? -0.608 0.725 18.140 1.00 82.12 575 VAL A N 1
ATOM 4438 C CA . VAL A 1 575 ? -1.754 1.466 18.695 1.00 82.12 575 VAL A CA 1
ATOM 4439 C C . VAL A 1 575 ? -3.031 0.618 18.615 1.00 82.12 575 VAL A C 1
ATOM 4441 O O . VAL A 1 575 ? -3.869 0.684 19.502 1.00 82.12 575 VAL A O 1
ATOM 4444 N N . ALA A 1 576 ? -3.160 -0.216 17.578 1.00 86.62 576 ALA A N 1
ATOM 4445 C CA . ALA A 1 576 ? -4.231 -1.200 17.465 1.00 86.62 576 ALA A CA 1
ATOM 4446 C C . ALA A 1 576 ? -3.760 -2.563 17.997 1.00 86.62 576 ALA A C 1
ATOM 4448 O O . ALA A 1 576 ? -2.822 -3.149 17.458 1.00 86.62 576 ALA A O 1
ATOM 4449 N N . VAL A 1 577 ? -4.416 -3.071 19.036 1.00 87.06 577 VAL A N 1
ATOM 4450 C CA . VAL A 1 577 ? -4.117 -4.354 19.680 1.00 87.06 577 VAL A CA 1
ATOM 4451 C C . VAL A 1 577 ? -5.056 -5.424 19.125 1.00 87.06 577 VAL A C 1
ATOM 4453 O O . VAL A 1 577 ? -6.268 -5.226 19.064 1.00 87.06 577 VAL A O 1
ATOM 4456 N N . GLU A 1 578 ? -4.512 -6.568 18.702 1.00 84.19 578 GLU A N 1
ATOM 4457 C CA . GLU A 1 578 ? -5.345 -7.695 18.263 1.00 84.19 578 GLU A CA 1
ATOM 4458 C C . GLU A 1 578 ? -6.320 -8.124 19.380 1.00 84.19 578 GLU A C 1
ATOM 4460 O O . GLU A 1 578 ? -5.941 -8.115 20.558 1.00 84.19 578 GLU A O 1
ATOM 4465 N N . PRO A 1 579 ? -7.566 -8.513 19.043 1.00 87.94 579 PRO A N 1
ATOM 4466 C CA . PRO A 1 579 ? -8.511 -9.030 20.024 1.00 87.94 579 PRO A CA 1
ATOM 4467 C C . PRO A 1 579 ? -7.899 -10.174 20.843 1.00 87.94 579 PRO A C 1
ATOM 4469 O O . PRO A 1 579 ? -7.275 -11.087 20.304 1.00 87.94 579 PRO A O 1
ATOM 4472 N N . GLY A 1 580 ? -8.075 -10.119 22.159 1.00 91.75 580 GLY A N 1
ATOM 4473 C CA . GLY A 1 580 ? -7.461 -11.052 23.099 1.00 91.75 580 GLY A CA 1
ATOM 4474 C C . GLY A 1 580 ? -7.868 -10.751 24.542 1.00 91.75 580 GLY A C 1
ATOM 4475 O O . GLY A 1 580 ? -8.803 -9.972 24.749 1.00 91.75 580 GLY A O 1
ATOM 4476 N N . PRO A 1 581 ? -7.150 -11.297 25.544 1.00 94.62 581 PRO A N 1
ATOM 4477 C CA . PRO A 1 581 ? -7.533 -11.193 26.952 1.00 94.62 581 PRO A CA 1
ATOM 4478 C C . PRO A 1 581 ? -7.780 -9.759 27.424 1.00 94.62 581 PRO A C 1
ATOM 4480 O O . PRO A 1 581 ? -8.786 -9.506 28.070 1.00 94.62 581 PRO A O 1
ATOM 4483 N N . LEU A 1 582 ? -6.942 -8.791 27.036 1.00 95.25 582 LEU A N 1
ATOM 4484 C CA . LEU A 1 582 ? -7.159 -7.388 27.406 1.00 95.25 582 LEU A CA 1
ATOM 4485 C C . LEU A 1 582 ? -8.454 -6.807 26.807 1.00 95.25 582 LEU A C 1
ATOM 4487 O O . LEU A 1 582 ? -9.172 -6.070 27.479 1.00 95.25 582 LEU A O 1
ATOM 4491 N N . THR A 1 583 ? -8.766 -7.145 25.553 1.00 95.12 583 THR A N 1
ATOM 4492 C CA . THR A 1 583 ? -10.005 -6.694 24.897 1.00 95.12 583 THR A CA 1
ATOM 4493 C C . THR A 1 583 ? -11.226 -7.292 25.586 1.00 95.12 583 THR A C 1
ATOM 4495 O O . THR A 1 583 ? -12.193 -6.574 25.856 1.00 95.12 583 THR A O 1
ATOM 4498 N N . ASP A 1 584 ? -11.170 -8.586 25.907 1.00 95.94 584 ASP A N 1
ATOM 4499 C CA . ASP A 1 584 ? -12.248 -9.275 26.607 1.00 95.94 584 ASP A CA 1
ATOM 4500 C C . ASP A 1 584 ? -12.434 -8.711 28.021 1.00 95.94 584 ASP A C 1
ATOM 4502 O O . ASP A 1 584 ? -13.562 -8.385 28.383 1.00 95.94 584 ASP A O 1
ATOM 4506 N N . LEU A 1 585 ? -11.338 -8.484 28.757 1.00 97.12 585 LEU A N 1
ATOM 4507 C CA . LEU A 1 585 ? -11.318 -7.890 30.097 1.00 97.12 585 LEU A CA 1
ATOM 4508 C C . LEU A 1 585 ? -12.029 -6.531 30.121 1.00 97.12 585 LEU A C 1
ATOM 4510 O O . LEU A 1 585 ? -12.972 -6.337 30.890 1.00 97.12 585 LEU A O 1
ATOM 4514 N N . VAL A 1 586 ? -11.613 -5.607 29.246 1.00 97.38 586 VAL A N 1
ATOM 4515 C CA . VAL A 1 586 ? -12.174 -4.250 29.163 1.00 97.38 586 VAL A CA 1
ATOM 4516 C C . VAL A 1 586 ? -13.652 -4.289 28.774 1.00 97.38 586 VAL A C 1
ATOM 4518 O O . VAL A 1 586 ? -14.471 -3.612 29.397 1.00 97.38 586 VAL A O 1
ATOM 4521 N N . SER A 1 587 ? -14.012 -5.110 27.784 1.00 97.75 587 SER A N 1
ATOM 4522 C CA . SER A 1 587 ? -15.394 -5.233 27.303 1.00 97.75 587 SER A CA 1
ATOM 4523 C C . SER A 1 587 ? -16.324 -5.799 28.380 1.00 97.75 587 SER A C 1
ATOM 4525 O O . SER A 1 587 ? -17.413 -5.267 28.621 1.00 97.75 587 SER A O 1
ATOM 4527 N N . SER A 1 588 ? -15.895 -6.859 29.071 1.00 97.94 588 SER A N 1
ATOM 4528 C CA . SER A 1 588 ? -16.677 -7.472 30.142 1.00 97.94 588 SER A CA 1
ATOM 4529 C C . SER A 1 588 ? -16.786 -6.566 31.368 1.00 97.94 588 SER A C 1
ATOM 4531 O O . SER A 1 588 ? -17.870 -6.448 31.932 1.00 97.94 588 SER A O 1
ATOM 4533 N N . ALA A 1 589 ? -15.715 -5.863 31.745 1.00 98.38 589 ALA A N 1
ATOM 4534 C CA . ALA A 1 589 ? -15.727 -4.950 32.885 1.00 98.38 589 ALA A CA 1
ATOM 4535 C C . ALA A 1 589 ? -16.628 -3.735 32.637 1.00 98.38 589 ALA A C 1
ATOM 4537 O O . ALA A 1 589 ? -17.399 -3.349 33.515 1.00 98.38 589 ALA A O 1
ATOM 4538 N N . ALA A 1 590 ? -16.608 -3.177 31.421 1.00 98.50 590 ALA A N 1
ATOM 4539 C CA . ALA A 1 590 ? -17.524 -2.109 31.027 1.00 98.50 590 ALA A CA 1
ATOM 4540 C C . ALA A 1 590 ? -18.986 -2.572 31.077 1.00 98.50 590 ALA A C 1
ATOM 4542 O O . ALA A 1 590 ? -19.856 -1.843 31.554 1.00 98.50 590 ALA A O 1
ATOM 4543 N N . THR A 1 591 ? -19.243 -3.806 30.630 1.00 98.44 591 THR A N 1
ATOM 4544 C CA . THR A 1 591 ? -20.565 -4.439 30.708 1.00 98.44 591 THR A CA 1
ATOM 4545 C C . THR A 1 591 ? -21.029 -4.581 32.158 1.00 98.44 591 THR A C 1
ATOM 4547 O O . THR A 1 591 ? -22.141 -4.167 32.480 1.00 98.44 591 THR A O 1
ATOM 4550 N N . ILE A 1 592 ? -20.174 -5.103 33.047 1.00 98.44 592 ILE A N 1
ATOM 4551 C CA . ILE A 1 592 ? -20.475 -5.252 34.479 1.00 98.44 592 ILE A CA 1
ATOM 4552 C C . ILE A 1 592 ? -20.796 -3.893 35.102 1.00 98.44 592 ILE A C 1
ATOM 4554 O O . ILE A 1 592 ? -21.860 -3.727 35.694 1.00 98.44 592 ILE A O 1
ATOM 4558 N N . ALA A 1 593 ? -19.916 -2.907 34.913 1.00 98.44 593 ALA A N 1
ATOM 4559 C CA . ALA A 1 593 ? -20.064 -1.579 35.495 1.00 98.44 593 ALA A CA 1
ATOM 4560 C C . ALA A 1 593 ? -21.363 -0.890 35.049 1.00 98.44 593 ALA A C 1
ATOM 4562 O O . ALA A 1 593 ? -22.095 -0.361 35.884 1.00 98.44 593 ALA A O 1
ATOM 4563 N N . MET A 1 594 ? -21.684 -0.931 33.751 1.00 98.56 594 MET A N 1
ATOM 4564 C CA . MET A 1 594 ? -22.883 -0.276 33.226 1.00 98.56 594 MET A CA 1
ATOM 4565 C C . MET A 1 594 ? -24.177 -0.984 33.648 1.00 98.56 594 MET A C 1
ATOM 4567 O O . MET A 1 594 ? -25.167 -0.317 33.938 1.00 98.56 594 MET A O 1
ATOM 4571 N N . LEU A 1 595 ? -24.190 -2.319 33.713 1.00 98.44 595 LEU A N 1
ATOM 4572 C CA . LEU A 1 595 ? -25.369 -3.083 34.138 1.00 98.44 595 LEU A CA 1
ATOM 4573 C C . LEU A 1 595 ? -25.641 -2.961 35.647 1.00 98.44 595 LEU A C 1
ATOM 4575 O O . LEU A 1 595 ? -26.801 -2.832 36.052 1.00 98.44 595 LEU A O 1
ATOM 4579 N N . GLU A 1 596 ? -24.595 -2.941 36.476 1.00 98.44 596 GLU A N 1
ATOM 4580 C CA . GLU A 1 596 ?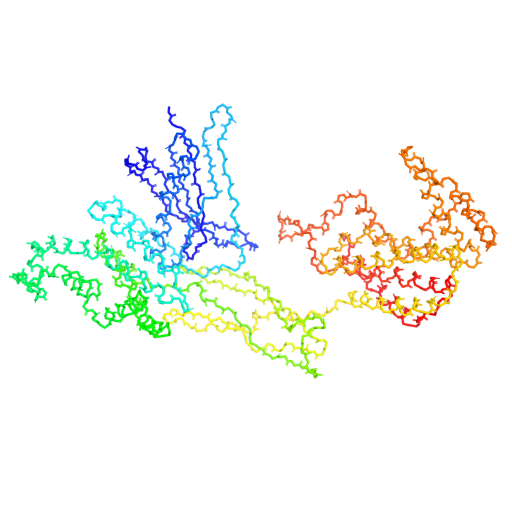 -24.717 -2.628 37.906 1.00 98.44 596 GLU A CA 1
ATOM 4581 C C . GLU A 1 596 ? -25.240 -1.201 38.094 1.00 98.44 596 GLU A C 1
ATOM 4583 O O . GLU A 1 596 ? -26.247 -0.993 38.775 1.00 98.44 596 GLU A O 1
ATOM 4588 N N . LEU A 1 597 ? -24.639 -0.224 37.405 1.00 98.44 597 LEU A N 1
ATOM 4589 C CA . LEU A 1 597 ? -25.089 1.166 37.424 1.00 98.44 597 LEU A CA 1
ATOM 4590 C C . LEU A 1 597 ? -26.556 1.287 37.006 1.00 98.44 597 LEU A C 1
ATOM 4592 O O . LEU A 1 597 ? -27.326 1.937 37.708 1.00 98.44 597 LEU A O 1
ATOM 4596 N N . LEU A 1 598 ? -26.969 0.636 35.915 1.00 98.25 598 LEU A N 1
ATOM 4597 C CA . LEU A 1 598 ? -28.349 0.648 35.427 1.00 98.25 598 LEU A CA 1
ATOM 4598 C C . LEU A 1 598 ? -29.336 0.112 36.473 1.00 98.25 598 LEU A C 1
ATOM 4600 O O . LEU A 1 598 ? -30.395 0.704 36.678 1.00 98.25 598 LEU A O 1
ATOM 4604 N N . THR A 1 599 ? -28.978 -0.969 37.169 1.00 98.25 599 THR A N 1
ATOM 4605 C CA . THR A 1 599 ? -29.806 -1.571 38.229 1.00 98.25 599 THR A CA 1
ATOM 4606 C C . THR A 1 599 ? -30.018 -0.599 39.393 1.00 98.25 599 THR A C 1
ATOM 4608 O O . THR A 1 599 ? -31.134 -0.437 39.901 1.00 98.25 599 THR A O 1
ATOM 4611 N N . ARG A 1 600 ? -28.955 0.104 39.800 1.00 98.19 600 ARG A N 1
ATOM 4612 C CA . ARG A 1 600 ? -29.014 1.110 40.870 1.00 98.19 600 ARG A CA 1
ATOM 4613 C C . ARG A 1 600 ? -29.743 2.373 40.420 1.00 98.19 600 ARG A C 1
ATOM 4615 O O . ARG A 1 600 ? -30.612 2.857 41.138 1.00 98.19 600 ARG A O 1
ATOM 4622 N N . ALA A 1 601 ? -29.464 2.860 39.213 1.00 97.50 601 ALA A N 1
ATOM 4623 C CA . ALA A 1 601 ? -30.135 4.009 38.616 1.00 97.50 601 ALA A CA 1
ATOM 4624 C C . ALA A 1 601 ? -31.641 3.777 38.484 1.00 97.50 601 ALA A C 1
ATOM 4626 O O . ALA A 1 601 ? -32.415 4.672 38.803 1.00 97.50 601 ALA A O 1
ATOM 4627 N N . ALA A 1 602 ? -32.070 2.569 38.107 1.00 97.19 602 ALA A N 1
ATOM 4628 C CA . ALA A 1 602 ? -33.487 2.239 38.034 1.00 97.19 602 ALA A CA 1
ATOM 4629 C C . ALA A 1 602 ? -34.184 2.343 39.396 1.00 97.19 602 ALA A C 1
ATOM 4631 O O . ALA A 1 602 ? -35.288 2.873 39.482 1.00 97.19 602 ALA A O 1
ATOM 4632 N N . THR A 1 603 ? -33.510 1.926 40.470 1.00 96.50 603 THR A N 1
ATOM 4633 C CA . THR A 1 603 ? -34.008 2.110 41.843 1.00 96.50 603 THR A CA 1
ATOM 4634 C C . THR A 1 603 ? -34.083 3.593 42.220 1.00 96.50 603 THR A C 1
ATOM 4636 O O . THR A 1 603 ? -35.115 4.066 42.684 1.00 96.50 603 THR A O 1
ATOM 4639 N N . VAL A 1 604 ? -32.996 4.332 41.988 1.00 96.81 604 VAL A N 1
ATOM 4640 C CA . VAL A 1 604 ? -32.809 5.735 42.403 1.00 96.81 604 VAL A CA 1
ATOM 4641 C C . VAL A 1 604 ? -33.716 6.699 41.620 1.00 96.81 604 VAL A C 1
ATOM 4643 O O . VAL A 1 604 ? -34.245 7.648 42.190 1.00 96.81 604 VAL A O 1
ATOM 4646 N N . LEU A 1 605 ? -33.937 6.450 40.328 1.00 96.38 605 LEU A N 1
ATOM 4647 C CA . LEU A 1 605 ? -34.740 7.286 39.423 1.00 96.38 605 LEU A CA 1
ATOM 4648 C C . LEU A 1 605 ? -36.155 6.734 39.179 1.00 96.38 605 LEU A C 1
ATOM 4650 O O . LEU A 1 605 ? -36.886 7.273 38.348 1.00 96.38 605 LEU A O 1
ATOM 4654 N N . ALA A 1 606 ? -36.538 5.670 39.894 1.00 95.75 606 ALA A N 1
ATOM 4655 C CA . ALA A 1 606 ? -37.821 4.979 39.754 1.00 95.75 606 ALA A CA 1
ATOM 4656 C C . ALA A 1 606 ? -38.131 4.516 38.313 1.00 95.75 606 ALA A C 1
ATOM 4658 O O . ALA A 1 606 ? -39.270 4.595 37.849 1.00 95.75 606 ALA A O 1
ATOM 4659 N N . TRP A 1 607 ? -37.120 4.026 37.592 1.00 96.75 607 TRP A N 1
ATOM 4660 C CA . TRP A 1 607 ? -37.297 3.413 36.273 1.00 96.75 607 TRP A CA 1
ATOM 4661 C C . TRP A 1 607 ? -37.652 1.934 36.385 1.00 96.75 607 TRP A C 1
ATOM 4663 O O . TRP A 1 607 ? -37.344 1.261 37.368 1.00 96.75 607 TRP A O 1
ATOM 4673 N N . THR A 1 608 ? -38.258 1.394 35.329 1.00 96.19 608 THR A N 1
ATOM 4674 C CA . THR A 1 608 ? -38.441 -0.056 35.201 1.00 96.19 608 THR A CA 1
ATOM 4675 C C . THR A 1 608 ? -37.265 -0.654 34.435 1.00 96.19 608 THR A C 1
ATOM 4677 O O . THR A 1 608 ? -36.998 -0.261 33.302 1.00 96.19 608 THR A O 1
ATOM 4680 N N . ALA A 1 609 ? -36.581 -1.629 35.036 1.00 95.50 609 ALA A N 1
ATOM 4681 C CA . ALA A 1 609 ? -35.467 -2.347 34.423 1.00 95.50 609 ALA A CA 1
ATOM 4682 C C . ALA A 1 609 ? -35.810 -3.823 34.165 1.00 95.50 609 ALA A C 1
ATOM 4684 O O . ALA A 1 609 ? -36.596 -4.446 34.883 1.00 95.50 609 ALA A O 1
ATOM 4685 N N . GLN A 1 610 ? -35.199 -4.403 33.131 1.00 96.38 610 GLN A N 1
ATOM 4686 C CA . GLN A 1 610 ? -35.378 -5.810 32.761 1.00 96.38 610 GLN A CA 1
ATOM 4687 C C . GLN A 1 610 ? -34.452 -6.717 33.593 1.00 96.38 610 GLN A C 1
ATOM 4689 O O . GLN A 1 610 ? -33.535 -7.343 33.061 1.00 96.38 610 GLN A O 1
ATOM 4694 N N . ASN A 1 611 ? -34.682 -6.780 34.909 1.00 96.00 611 ASN A N 1
ATOM 4695 C CA . ASN A 1 611 ? -33.754 -7.371 35.889 1.00 96.00 611 ASN A CA 1
ATOM 4696 C C . ASN A 1 611 ? -33.272 -8.787 35.531 1.00 96.00 611 ASN A C 1
ATOM 4698 O O . ASN A 1 611 ? -32.084 -9.066 35.625 1.00 96.00 611 ASN A O 1
ATOM 4702 N N . LEU A 1 612 ? -34.155 -9.661 35.036 1.00 96.62 612 LEU A N 1
ATOM 4703 C CA . LEU A 1 612 ? -33.778 -11.034 34.673 1.00 96.62 612 LEU A CA 1
ATOM 4704 C C . LEU A 1 612 ? -32.785 -11.094 33.497 1.00 96.62 612 LEU A C 1
ATOM 4706 O O . LEU A 1 612 ? -31.897 -11.945 33.470 1.00 96.62 612 LEU A O 1
ATOM 4710 N N . GLN A 1 613 ? -32.910 -10.190 32.520 1.00 96.81 613 GLN A N 1
ATOM 4711 C CA . GLN A 1 613 ? -31.957 -10.102 31.411 1.00 96.81 613 GLN A CA 1
ATOM 4712 C C . GLN A 1 613 ? -30.632 -9.481 31.867 1.00 96.81 613 GLN A C 1
ATOM 4714 O O . GLN A 1 613 ? -29.570 -9.944 31.451 1.00 96.81 613 GLN A O 1
ATOM 4719 N N . ILE A 1 614 ? -30.698 -8.480 32.750 1.00 97.75 614 ILE A N 1
ATOM 4720 C CA . ILE A 1 614 ? -29.525 -7.842 33.356 1.00 97.75 614 ILE A CA 1
ATOM 4721 C C . ILE A 1 614 ? -28.709 -8.863 34.160 1.00 97.75 614 ILE A C 1
ATOM 4723 O O . ILE A 1 614 ? -27.513 -8.998 33.923 1.00 97.75 614 ILE A O 1
ATOM 4727 N N . GLU A 1 615 ? -29.341 -9.638 35.046 1.00 97.94 615 GLU A N 1
ATOM 4728 C CA . GLU A 1 615 ? -28.676 -10.674 35.853 1.00 97.94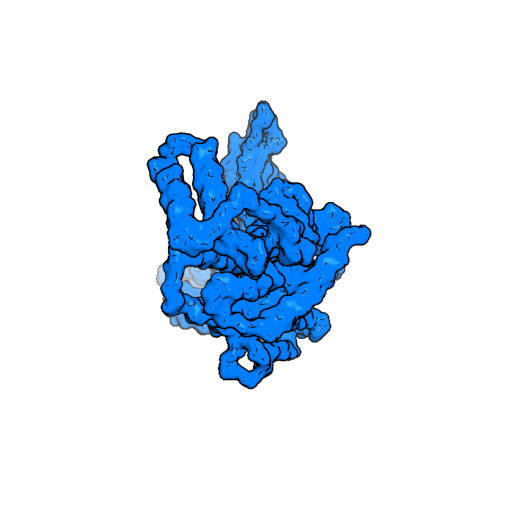 615 GLU A CA 1
ATOM 4729 C C . GLU A 1 615 ? -27.992 -11.737 34.984 1.00 97.94 615 GLU A C 1
ATOM 4731 O O . GLU A 1 615 ? -26.863 -12.157 35.261 1.00 97.94 615 GLU A O 1
ATOM 4736 N N . ARG A 1 616 ? -28.651 -12.152 33.895 1.00 97.75 616 ARG A N 1
ATOM 4737 C CA . ARG A 1 616 ? -28.076 -13.102 32.938 1.00 97.75 616 ARG A CA 1
ATOM 4738 C C . ARG A 1 616 ? -26.807 -12.548 32.287 1.00 97.75 616 ARG A C 1
ATOM 4740 O O . ARG A 1 616 ? -25.800 -13.252 32.257 1.00 97.75 616 ARG A O 1
ATOM 4747 N N . LEU A 1 617 ? -26.849 -11.313 31.783 1.00 97.06 617 LEU A N 1
ATOM 4748 C CA . LEU A 1 617 ? -25.691 -10.676 31.149 1.00 97.06 617 LEU A CA 1
ATOM 4749 C C . LEU A 1 617 ? -24.566 -10.400 32.151 1.00 97.06 617 LEU A C 1
ATOM 4751 O O . LEU A 1 617 ? -23.407 -10.618 31.816 1.00 97.06 617 LEU A O 1
ATOM 4755 N N . LEU A 1 618 ? -24.888 -9.991 33.382 1.00 98.12 618 LEU A N 1
ATOM 4756 C CA . LEU A 1 618 ? -23.907 -9.831 34.460 1.00 98.12 618 LEU A CA 1
ATOM 4757 C C . LEU A 1 618 ? -23.175 -11.142 34.760 1.00 98.12 618 LEU A C 1
ATOM 4759 O O . LEU A 1 618 ? -21.956 -11.146 34.903 1.00 98.12 618 LEU A O 1
ATOM 4763 N N . THR A 1 619 ? -23.906 -12.256 34.827 1.00 97.88 619 THR A N 1
ATOM 4764 C CA . THR A 1 619 ? -23.321 -13.584 35.067 1.00 97.88 619 THR A CA 1
ATOM 4765 C C . THR A 1 619 ? -22.353 -13.976 33.949 1.00 97.88 619 THR A C 1
ATOM 4767 O O . THR A 1 619 ? -21.242 -14.431 34.219 1.00 97.88 619 THR A O 1
ATOM 4770 N N . GLU A 1 620 ? -22.753 -13.766 32.692 1.00 97.50 620 GLU A N 1
ATOM 4771 C CA . GLU A 1 620 ? -21.913 -14.052 31.524 1.00 97.50 620 GLU A CA 1
ATOM 4772 C C . GLU A 1 620 ? -20.675 -13.142 31.483 1.00 97.50 620 GLU A C 1
ATOM 4774 O O . GLU A 1 620 ? -19.555 -13.631 31.334 1.00 97.50 620 GLU A O 1
ATOM 4779 N N . ALA A 1 621 ? -20.855 -11.836 31.694 1.00 97.62 621 ALA A N 1
ATOM 4780 C CA . ALA A 1 621 ? -19.769 -10.864 31.698 1.00 97.62 621 ALA A CA 1
ATOM 4781 C C . ALA A 1 621 ? -18.746 -11.144 32.809 1.00 97.62 621 ALA A C 1
ATOM 4783 O O . ALA A 1 621 ? -17.553 -11.110 32.533 1.00 97.62 621 ALA A O 1
ATOM 4784 N N . ARG A 1 622 ? -19.177 -11.496 34.029 1.00 98.06 622 ARG A N 1
ATOM 4785 C CA . ARG A 1 622 ? -18.263 -11.881 35.123 1.00 98.06 622 ARG A CA 1
ATOM 4786 C C . ARG A 1 622 ? -17.430 -13.110 34.776 1.00 98.06 622 ARG A C 1
ATOM 4788 O O . ARG A 1 622 ? -16.223 -13.093 34.969 1.00 98.06 622 ARG A O 1
ATOM 4795 N N . SER A 1 623 ? -18.042 -14.135 34.183 1.00 97.50 623 SER A N 1
ATOM 4796 C CA . SER A 1 623 ? -17.311 -15.336 33.763 1.00 97.50 623 SER A CA 1
ATOM 4797 C C . SER A 1 623 ? -16.241 -15.034 32.702 1.00 97.50 623 SER A C 1
ATOM 4799 O O . SER A 1 623 ? -15.127 -15.560 32.779 1.00 97.50 623 SER A O 1
ATOM 4801 N N . ILE A 1 624 ? -16.556 -14.171 31.729 1.00 96.50 624 ILE A N 1
ATOM 4802 C CA . ILE A 1 624 ? -15.597 -13.705 30.715 1.00 96.50 624 ILE A CA 1
ATOM 4803 C C . ILE A 1 624 ? -14.469 -12.910 31.379 1.00 96.50 624 ILE A C 1
ATOM 4805 O O . ILE A 1 624 ? -13.297 -13.151 31.096 1.00 96.50 624 ILE A O 1
ATOM 4809 N N . ASN A 1 625 ? -14.830 -11.999 32.282 1.00 97.50 625 ASN A N 1
ATOM 4810 C CA . ASN A 1 625 ? -13.910 -11.114 32.979 1.00 97.50 625 ASN A CA 1
ATOM 4811 C C . ASN A 1 625 ? -12.897 -11.885 33.834 1.00 97.50 625 ASN A C 1
ATOM 4813 O O . ASN A 1 625 ? -11.697 -11.689 33.674 1.00 97.50 625 ASN A O 1
ATOM 4817 N N . GLU A 1 626 ? -13.364 -12.830 34.653 1.00 96.81 626 GLU A N 1
ATOM 4818 C CA . GLU A 1 626 ? -12.516 -13.706 35.473 1.00 96.81 626 GLU A CA 1
ATOM 4819 C C . GLU A 1 626 ? -11.538 -14.518 34.611 1.00 96.81 626 GLU A C 1
ATOM 4821 O O . GLU A 1 626 ? -10.348 -14.620 34.922 1.00 96.81 626 GLU A O 1
ATOM 4826 N N . THR A 1 627 ? -12.020 -15.055 33.485 1.00 96.19 627 THR A N 1
ATOM 4827 C CA . THR A 1 627 ? -11.180 -15.803 32.540 1.00 96.19 627 THR A CA 1
ATOM 4828 C C . THR A 1 627 ? -10.105 -14.898 31.939 1.00 96.19 627 THR A C 1
ATOM 4830 O O . THR A 1 627 ? -8.926 -15.248 31.951 1.00 96.19 627 THR A O 1
ATOM 4833 N N . ALA A 1 628 ? -10.489 -13.718 31.451 1.00 95.12 628 ALA A N 1
ATOM 4834 C CA . ALA A 1 628 ? -9.574 -12.752 30.859 1.00 95.12 628 ALA A CA 1
ATOM 4835 C C . ALA A 1 628 ? -8.522 -12.256 31.865 1.00 95.12 628 ALA A C 1
ATOM 4837 O O . ALA A 1 628 ? -7.341 -12.194 31.524 1.00 95.12 628 ALA A O 1
ATOM 4838 N N . ALA A 1 629 ? -8.924 -11.979 33.109 1.00 94.94 629 ALA A N 1
ATOM 4839 C CA . ALA A 1 629 ? -8.024 -11.574 34.185 1.00 94.94 629 ALA A CA 1
ATOM 4840 C C . ALA A 1 629 ? -6.981 -12.664 34.474 1.00 94.94 629 ALA A C 1
ATOM 4842 O O . ALA A 1 629 ? -5.788 -12.375 34.518 1.00 94.94 629 ALA A O 1
ATOM 4843 N N . SER A 1 630 ? -7.407 -13.930 34.556 1.00 94.69 630 SER A N 1
ATOM 4844 C CA . SER A 1 630 ? -6.499 -15.060 34.802 1.00 94.69 630 SER A CA 1
ATOM 4845 C C . SER A 1 630 ? -5.457 -15.279 33.697 1.00 94.69 630 SER A C 1
ATOM 4847 O O . SER A 1 630 ? -4.377 -15.800 33.961 1.00 94.69 630 SER A O 1
ATOM 4849 N N . LEU A 1 631 ? -5.766 -14.876 32.459 1.00 92.94 631 LEU A N 1
ATOM 4850 C CA . LEU A 1 631 ? -4.849 -14.952 31.316 1.00 92.94 631 LEU A CA 1
ATOM 4851 C C . LEU A 1 631 ? -3.888 -13.758 31.242 1.00 92.94 631 LEU A C 1
ATOM 4853 O O . LEU A 1 631 ? -2.874 -13.840 30.550 1.00 92.94 631 LEU A O 1
ATOM 4857 N N . MET A 1 632 ? -4.223 -12.651 31.908 1.00 91.06 632 MET A N 1
ATOM 4858 C CA . MET A 1 632 ? -3.414 -11.431 31.964 1.00 91.06 632 MET A CA 1
ATOM 4859 C C . MET A 1 632 ? -2.411 -11.436 33.122 1.00 91.06 632 MET A C 1
ATOM 4861 O O . MET A 1 632 ? -1.447 -10.671 33.074 1.00 91.06 632 MET A O 1
ATOM 4865 N N . ASP A 1 633 ? -2.614 -12.278 34.140 1.00 85.81 633 ASP A N 1
ATOM 4866 C CA . ASP A 1 633 ? -1.663 -12.421 35.239 1.00 85.81 633 ASP A CA 1
ATOM 4867 C C . ASP A 1 633 ? -0.342 -13.023 34.720 1.00 85.81 633 ASP A C 1
ATOM 4869 O O . ASP A 1 633 ? -0.333 -14.141 34.189 1.00 85.81 633 ASP A O 1
ATOM 4873 N N . PRO A 1 634 ? 0.791 -12.303 34.840 1.00 62.88 634 PRO A N 1
ATOM 4874 C CA . PRO A 1 634 ? 2.081 -12.820 34.410 1.00 62.88 634 PRO A CA 1
ATOM 4875 C C . PRO A 1 634 ? 2.453 -14.035 35.271 1.00 62.88 634 PRO A C 1
ATOM 4877 O O . PRO A 1 634 ? 2.632 -13.903 36.482 1.00 62.88 634 PRO A O 1
ATOM 4880 N N . GLN A 1 635 ? 2.551 -15.211 34.639 1.00 43.56 635 GLN A N 1
ATOM 4881 C CA . GLN A 1 635 ? 3.098 -16.423 35.264 1.00 43.56 635 GLN A CA 1
ATOM 4882 C C . GLN A 1 635 ? 4.582 -16.292 35.603 1.00 43.56 635 GLN A C 1
ATOM 4884 O O . GLN A 1 635 ? 5.329 -15.693 34.792 1.00 43.56 635 GLN A O 1
#

Secondary structure (DSSP, 8-state):
---EEEEEEEE-BSEE--TT--EEEEEEETTTEEEEEEEEEEEEEEESSS-EEEEEEEEEEEEE-SSHHHHHHHHHHHHHHHHHHHHHHHTS-BPPPEEEEEEESS-BTTB--EEE---PPP-SSPPP-EE--HHHHHHHHHHHHH--SSHHHHHHHHHHHHHHHHT-STTTHHHHHHHHHHHHHHHHHHHHHHHHHHHT--HHHHHHHTT---S-TT-TTHHHHHHHHHIIIIITTT-HHHHHHHHHHHHHHHTT-S-HHHHHHHHHHHHHHHHHHHHHHHHHHTT--HHHHHHHHTSPPPP-S--EEEEEEEEESS-S--SPTT-SS-EEEEEEEEEEEEEETTEEEEEEEEEEEEE--TT-EEEEEEEEEES-PPTTPPP----GGGEEE------HHHHHHHTHHHHHHHHHHHTTTSPPPHHHHHHHHHHHHHHHHHHHHHHHHHTT-HHHHHHHHHHHHHHHHHHHHHH-TTS-TTHHHHHHHHHHHHHHHHH-TTS-TTHHHHHHHHHHHHHHTT----SSPPPGGGSHHHHHTHHHHHHHHHHHTT-HHHHHTTEEE-SSS-EEE-SSPPSSHHHHHHHHHHHHHHHHHHHHHHHHTT----HHHHHHHHHHHHHHHHHHHHHHS--

Sequence (635 aa):
MLPEYVVVLRAGAAAHFLPEEGCQAFLSDPELIPHGVRVRAFTRWVDEGGKDVPRELVVEVLGRASGLDEAIEMFAAVARPVATLIGFVGNVLVGPLEVHLAFEVAARQGIRGFLEVFIPDERGPVQGGRIVRRHLVDALWSAMFSATRDSARISRAFRHYELALRNWYIGGEWLALNHLWIAAENLTKAVVRKTVAERGVTEEELARSFGLVTDDPARPRWKDLLGAAVRRDIIFAGDNGTYQTAKSASDGLEHGMWELNRIAENALKCTDITFGYLRRSIADLLGLPEPIMAELMSIEPRDVQSTRTMIRGRLVGDVHDPAPDGSLYPTLEWHSGIQSIDRDGTTFTMKRKDRFTPRLRDGVVFQAGRLEVRGRLEKGQPVEEPAGQDIDIEHETVSPAQRVLAAVMPLVDSAAATGKDTPHAHTSTIVFNLFGQAVAFFQSITILVGARQPVEALPALRALVILAARFEQMADPHGPGFGVAVRLLLDEIESATTGSPTDTGDMPAYAVELTVRAHQEDVTVPEVIAEPETTTVYASLGSEMLLAREVANAGYAAATWHMQRVDGEHQNFNVAVEPGPLTDLVSSAATIAMLELLTRAATVLAWTAQNLQIERLLTEARSINETAASLMDPQ

Nearest PDB structures (foldseek):
  8tqb-assembly1_B  TM=2.901E-01  e=8.639E+00  Rattus norvegicus